Protein AF-A0A4Q2D500-F1 (afdb_monomer_lite)

Secondary structure (DSSP, 8-state):
-HHHHTTS--TTSTTHHHHHHHHHHHHHHHHHHSPPPPTTTHHHHHHHHHHHHHHHHHHHHHHHHHHHHHHHHHHT--HHHHHHHHHHHHHHHHHHHHHHHHHHHHHHHHHHHHTT--GGGS-HHHHHHHHHHHHHHHHHHS--THHHHHHHHHHTT---EEESHHHHHHHHHHHHHHHHHHHHHHHHHHH-HHHHHHHHH-HHHHHHHHHHHHHHHHHHHHHH-EEEPPP------TTHHHHHTSS---------------------------TTGGG---S----PPPP-------------------PPPP-TT--------------S--------------TTS--------SS--S-HHHHHTS----SS----S----HHHHHHHHHHHHHHHHHHHHHHHHHHHHHHTT--

Sequence (419 aa):
MNLLSNYLPAPESSEYAYRVKMLPEYKESLYTRYPPVCELCQPAVEDEIHQKEQMARRKALGGWLKEGKERKRRVSGTPQSKEKVLVETLSWKVRGVLWFLCSVASIVLLSMGMFGRQPLESVPRLRSALPFLVLVSLLWTVWDPTYITIQRARMQGRDVRLHGRRDYIICQMAAWVSRLLVALTIVFHRRSPFLERYVISYPRFYLPLALMFELIALFAYSLCLSIQHPPPIRLIDTQSHRNTLSRSSTPATASQSSLSTPTAPSFPKVLESDLLASLSLSSKPVVTPPPKPVFGLPSLLSQTAGPSSIPAPSDEDAMDWTPTNGDQNSLFGAKSKQKQNDADDGSWLRPQRFFAPEKPTGLEGLFARTKLVDDDAMRVDDEPNPQSRDGILKRWKQWTPILVIASCLPLAFYAGTEL

Radius of gyration: 36.69 Å; chains: 1; bounding box: 98×95×104 Å

Structure (mmCIF, N/CA/C/O backbone):
data_AF-A0A4Q2D500-F1
#
_entry.id   AF-A0A4Q2D500-F1
#
loop_
_atom_site.group_PDB
_atom_site.id
_atom_site.type_symbol
_atom_site.label_atom_id
_atom_site.label_alt_id
_atom_site.label_comp_id
_atom_site.label_asym_id
_atom_site.label_entity_id
_atom_site.label_seq_id
_atom_site.pdbx_PDB_ins_code
_atom_site.Cartn_x
_atom_site.Cartn_y
_atom_site.Cartn_z
_atom_site.occupancy
_atom_site.B_iso_or_equiv
_atom_site.auth_seq_id
_atom_site.auth_comp_id
_atom_site.auth_asym_id
_atom_site.auth_atom_id
_atom_site.pdbx_PDB_model_num
ATOM 1 N N . MET A 1 1 ? -19.379 20.895 37.039 1.00 58.62 1 MET A N 1
ATOM 2 C CA . MET A 1 1 ? -18.346 21.944 37.249 1.00 58.62 1 MET A CA 1
ATOM 3 C C . MET A 1 1 ? -17.649 22.415 35.964 1.00 58.62 1 MET A C 1
ATOM 5 O O . MET A 1 1 ? -17.157 23.534 35.961 1.00 58.62 1 MET A O 1
ATOM 9 N N . ASN A 1 2 ? -17.651 21.650 34.862 1.00 73.19 2 ASN A N 1
ATOM 10 C CA . ASN A 1 2 ? -16.933 22.017 33.624 1.00 73.19 2 ASN A CA 1
ATOM 11 C C . ASN A 1 2 ? -17.504 23.247 32.865 1.00 73.19 2 ASN A C 1
ATOM 13 O O . ASN A 1 2 ? -16.880 23.784 31.960 1.00 73.19 2 ASN A O 1
ATOM 17 N N . LEU A 1 3 ? -18.706 23.711 33.227 1.00 83.19 3 LEU A N 1
ATOM 18 C CA . LEU A 1 3 ? -19.338 24.897 32.628 1.00 83.19 3 LEU A CA 1
ATOM 19 C C . LEU A 1 3 ? -18.806 26.223 33.193 1.00 83.19 3 LEU A C 1
ATOM 21 O O . LEU A 1 3 ? -18.930 27.252 32.534 1.00 83.19 3 LEU A O 1
ATOM 25 N N . LEU A 1 4 ? -18.223 26.203 34.397 1.00 84.19 4 LEU A N 1
ATOM 26 C CA . LEU A 1 4 ? -17.619 27.385 35.023 1.00 84.19 4 LEU A CA 1
ATOM 27 C C . LEU A 1 4 ? -16.199 27.628 34.498 1.00 84.19 4 LEU A C 1
ATOM 29 O O . LEU A 1 4 ? -15.820 28.775 34.288 1.00 84.19 4 LEU A O 1
ATOM 33 N N . SER A 1 5 ? -15.443 26.560 34.221 1.00 85.25 5 SER A N 1
ATOM 34 C CA . SER A 1 5 ? -14.101 26.645 33.630 1.00 85.25 5 SER A CA 1
ATOM 35 C C . SER A 1 5 ? -14.120 27.196 32.203 1.00 85.25 5 SER A C 1
ATOM 37 O O . SER A 1 5 ? -13.209 27.921 31.832 1.00 85.25 5 SER A O 1
ATOM 39 N N . ASN A 1 6 ? -15.176 26.930 31.429 1.00 90.38 6 ASN A N 1
ATOM 40 C CA . ASN A 1 6 ? -15.318 27.451 30.063 1.00 90.38 6 ASN A CA 1
ATOM 41 C C . ASN A 1 6 ? -15.787 28.915 29.986 1.00 90.38 6 ASN A C 1
ATOM 43 O O . ASN A 1 6 ? -15.758 29.508 28.909 1.00 90.38 6 ASN A O 1
ATOM 47 N N . TYR A 1 7 ? -16.266 29.499 31.089 1.00 94.06 7 TYR A N 1
ATOM 48 C CA . TYR A 1 7 ? -16.798 30.864 31.078 1.00 94.06 7 TYR A CA 1
ATOM 49 C C . TYR A 1 7 ? -15.686 31.923 31.052 1.00 94.06 7 TYR A C 1
ATOM 51 O O . TYR A 1 7 ? -15.812 32.949 30.372 1.00 94.06 7 TYR A O 1
ATOM 59 N N . LEU A 1 8 ? -14.587 31.655 31.765 1.00 94.81 8 LEU A N 1
ATOM 60 C CA . LEU A 1 8 ? -13.445 32.554 31.877 1.00 94.81 8 LEU A CA 1
ATOM 61 C C . LEU A 1 8 ? -12.446 32.295 30.734 1.00 94.81 8 LEU A C 1
ATOM 63 O O . LEU A 1 8 ? -11.902 31.196 30.650 1.00 94.81 8 LEU A O 1
ATOM 67 N N . PRO A 1 9 ? -12.197 33.276 29.846 1.00 93.69 9 PRO A N 1
ATOM 68 C CA . PRO A 1 9 ? -11.151 33.175 28.835 1.00 93.69 9 PRO A CA 1
ATOM 69 C C . PRO A 1 9 ? -9.758 33.210 29.484 1.00 93.69 9 PRO A C 1
ATOM 71 O O . PRO A 1 9 ? -9.621 33.409 30.691 1.00 93.69 9 PRO A O 1
ATOM 74 N N . ALA A 1 10 ? -8.708 33.035 28.679 1.00 94.94 10 ALA A N 1
ATOM 75 C CA . ALA A 1 10 ? -7.333 33.167 29.156 1.00 94.94 10 ALA A CA 1
ATOM 76 C C . ALA A 1 10 ? -7.098 34.547 29.820 1.00 94.94 10 ALA A C 1
ATOM 78 O O . ALA A 1 10 ? -7.664 35.547 29.358 1.00 94.94 10 ALA A O 1
ATOM 79 N N . PRO A 1 11 ? -6.254 34.629 30.866 1.00 94.56 11 PRO A N 1
ATOM 80 C CA . PRO A 1 11 ? -6.060 35.851 31.655 1.00 94.56 11 PRO A CA 1
ATOM 81 C C . PRO A 1 11 ? -5.459 37.022 30.859 1.00 94.56 11 PRO A C 1
ATOM 83 O O . PRO A 1 11 ? -5.611 38.169 31.261 1.00 94.56 11 PRO A O 1
ATOM 86 N N . GLU A 1 12 ? -4.815 36.748 29.722 1.00 96.31 12 GLU A N 1
ATOM 87 C CA . GLU A 1 12 ? -4.250 37.755 28.809 1.00 96.31 12 GLU A CA 1
ATOM 88 C C . GLU A 1 12 ? -5.311 38.451 27.938 1.00 96.31 12 GLU A C 1
ATOM 90 O O . GLU A 1 12 ? -5.037 39.469 27.305 1.00 96.31 12 GLU A O 1
ATOM 95 N N . SER A 1 13 ? -6.532 37.909 27.881 1.00 95.62 13 SER A N 1
ATOM 96 C CA . SER A 1 13 ? -7.610 38.486 27.079 1.00 95.62 13 SER A CA 1
ATOM 97 C C . SER A 1 13 ? -8.203 39.730 27.747 1.00 95.62 13 SER A C 1
ATOM 99 O O . SER A 1 13 ? -8.468 39.755 28.950 1.00 95.62 13 SER A O 1
ATOM 101 N N . SER A 1 14 ? -8.488 40.760 26.950 1.00 96.31 14 SER A N 1
ATOM 102 C CA . SER A 1 14 ? -9.101 42.008 27.428 1.00 96.31 14 SER A CA 1
ATOM 103 C C . SER A 1 14 ? -10.487 41.802 28.062 1.00 96.31 14 SER A C 1
ATOM 105 O O . SER A 1 14 ? -10.900 42.578 28.922 1.00 96.31 14 SER A O 1
ATOM 107 N N . GLU A 1 15 ? -11.195 40.731 27.694 1.00 94.31 15 GLU A N 1
ATOM 108 C CA . GLU A 1 15 ? -12.521 40.380 28.219 1.00 94.31 15 GLU A CA 1
ATOM 109 C C . GLU A 1 15 ? -12.497 39.737 29.613 1.00 94.31 15 GLU A C 1
ATOM 111 O O . GLU A 1 15 ? -13.536 39.694 30.281 1.00 94.31 15 GLU A O 1
ATOM 116 N N . TYR A 1 16 ? -11.342 39.240 30.073 1.00 96.06 16 TYR A N 1
ATOM 117 C CA . TYR A 1 16 ? -11.229 38.511 31.338 1.00 96.06 16 TYR A CA 1
ATOM 118 C C . TYR A 1 16 ? -11.750 39.340 32.517 1.00 96.06 16 TYR A C 1
ATOM 120 O O . TYR A 1 16 ? -12.613 38.890 33.271 1.00 96.06 16 TYR A O 1
ATOM 128 N N . ALA A 1 17 ? -11.306 40.595 32.625 1.00 96.44 17 ALA A N 1
ATOM 129 C CA . ALA A 1 17 ? -11.696 41.489 33.713 1.00 96.44 17 ALA A CA 1
ATOM 130 C C . ALA A 1 17 ? -13.210 41.766 33.749 1.00 96.44 17 ALA A C 1
ATOM 132 O O . ALA A 1 17 ? -13.788 41.896 34.828 1.00 96.44 17 ALA A O 1
ATOM 133 N N . TYR A 1 18 ? -13.865 41.834 32.586 1.00 97.31 18 TYR A N 1
ATOM 134 C CA . TYR A 1 18 ? -15.313 42.021 32.499 1.00 97.31 18 TYR A CA 1
ATOM 135 C C . TYR A 1 18 ? -16.071 40.748 32.900 1.00 97.31 18 TYR A C 1
ATOM 137 O O . TYR A 1 18 ? -16.978 40.807 33.729 1.00 97.31 18 TYR A O 1
ATOM 145 N N . ARG A 1 19 ? -15.668 39.576 32.391 1.00 96.31 19 ARG A N 1
ATOM 146 C CA . ARG A 1 19 ? -16.337 38.307 32.727 1.00 96.31 19 ARG A CA 1
ATOM 147 C C . ARG A 1 19 ? -16.142 37.893 34.179 1.00 96.31 19 ARG A C 1
ATOM 149 O O . ARG A 1 19 ? -17.042 37.301 34.758 1.00 96.31 19 ARG A O 1
ATOM 156 N N . VAL A 1 20 ? -15.025 38.258 34.803 1.00 97.00 20 VAL A N 1
ATOM 157 C CA . VAL A 1 20 ? -14.845 38.073 36.251 1.00 97.00 20 VAL A CA 1
ATOM 158 C C . VAL A 1 20 ? -15.877 38.885 37.042 1.00 97.00 20 VAL A C 1
ATOM 160 O O . VAL A 1 20 ? -16.419 38.369 38.017 1.00 97.00 20 VAL A O 1
ATOM 163 N N . LYS A 1 21 ? -16.215 40.109 36.604 1.00 97.81 21 LYS A N 1
ATOM 164 C CA . LYS A 1 21 ? -17.263 40.926 37.246 1.00 97.81 21 LYS A CA 1
ATOM 165 C C . LYS A 1 21 ? -18.665 40.331 37.078 1.00 97.81 21 LYS A C 1
ATOM 167 O O . LYS A 1 21 ? -19.451 40.410 38.012 1.00 97.81 21 LYS A O 1
ATOM 172 N N . MET A 1 22 ? -18.951 39.708 35.932 1.00 97.44 22 MET A N 1
ATOM 173 C CA . MET A 1 22 ? -20.247 39.069 35.622 1.00 97.44 22 MET A CA 1
ATOM 174 C C . MET A 1 22 ? -20.359 37.610 36.111 1.00 97.44 22 MET A C 1
ATOM 176 O O . MET A 1 22 ? -21.414 36.985 36.006 1.00 97.44 22 MET A O 1
ATOM 180 N N . LEU A 1 23 ? -19.280 37.045 36.659 1.00 96.38 23 LEU A N 1
ATOM 181 C CA . LEU A 1 23 ? -19.229 35.678 37.180 1.00 96.38 23 LEU A CA 1
ATOM 182 C C . LEU A 1 23 ? -20.340 35.359 38.203 1.00 96.38 23 LEU A C 1
ATOM 184 O O . LEU A 1 23 ? -20.949 34.297 38.051 1.00 96.38 23 LEU A O 1
ATOM 188 N N . PRO A 1 24 ? -20.652 36.204 39.213 1.00 97.19 24 PRO A N 1
ATOM 189 C CA . PRO A 1 24 ? -21.712 35.887 40.172 1.00 97.19 24 PRO A CA 1
ATOM 190 C C . PRO A 1 24 ? -23.087 35.738 39.506 1.00 97.19 24 PRO A C 1
ATOM 192 O O . PRO A 1 24 ? -23.747 34.729 39.741 1.00 97.19 24 PRO A O 1
ATOM 195 N N . GLU A 1 25 ? -23.466 36.645 38.600 1.00 96.88 25 GLU A N 1
ATOM 196 C CA . GLU A 1 25 ? -24.736 36.560 37.857 1.00 96.88 25 GLU A CA 1
ATOM 197 C C . GLU A 1 25 ? -24.801 35.288 37.002 1.00 96.88 25 GLU A C 1
ATOM 199 O O . GLU A 1 25 ? -25.801 34.565 36.983 1.00 96.88 25 GLU A O 1
ATOM 204 N N . TYR A 1 26 ? -23.698 34.948 36.327 1.00 95.69 26 TYR A N 1
ATOM 205 C CA . TYR A 1 26 ? -23.626 33.714 35.552 1.00 95.69 26 TYR A CA 1
ATOM 206 C C . TYR A 1 26 ? -23.750 32.471 36.444 1.00 95.69 26 TYR A C 1
ATOM 208 O O . TYR A 1 26 ? -24.444 31.517 36.078 1.00 95.69 26 TYR A O 1
ATOM 216 N N . LYS A 1 27 ? -23.132 32.482 37.630 1.00 95.19 27 LYS A N 1
ATOM 217 C CA . LYS A 1 27 ? -23.204 31.393 38.611 1.00 95.19 27 LYS A CA 1
ATOM 218 C C . LYS A 1 27 ? -24.628 31.202 39.138 1.00 95.19 27 LYS A C 1
ATOM 220 O O . LYS A 1 27 ? -25.091 30.066 39.196 1.00 95.19 27 LYS A O 1
ATOM 225 N N . GLU A 1 28 ? -25.342 32.281 39.443 1.00 95.50 28 GLU A N 1
ATOM 226 C CA . GLU A 1 28 ? -26.759 32.233 39.828 1.00 95.50 28 GLU A CA 1
ATOM 227 C C . GLU A 1 28 ? -27.638 31.701 38.691 1.00 95.50 28 GLU A C 1
ATOM 229 O O . GLU A 1 28 ? -28.476 30.820 38.906 1.00 95.50 28 GLU A O 1
ATOM 234 N N . SER A 1 29 ? -27.384 32.130 37.449 1.00 95.38 29 SER A N 1
ATOM 235 C CA . SER A 1 29 ? -28.081 31.596 36.272 1.00 95.38 29 SER A CA 1
ATOM 236 C C . SER A 1 29 ? -27.835 30.093 36.072 1.00 95.38 29 SER A C 1
ATOM 238 O O . SER A 1 29 ? -28.693 29.378 35.546 1.00 95.38 29 SER A O 1
ATOM 240 N N . LEU A 1 30 ? -26.652 29.601 36.459 1.00 95.19 30 LEU A N 1
ATOM 241 C CA . LEU A 1 30 ? -26.314 28.184 36.410 1.00 95.19 30 LEU A CA 1
ATOM 242 C C . LEU A 1 30 ? -27.006 27.416 37.527 1.00 95.19 30 LEU A C 1
ATOM 244 O O . LEU A 1 30 ? -27.543 26.356 37.241 1.00 95.19 30 LEU A O 1
ATOM 248 N N . TYR A 1 31 ? -27.045 27.941 38.752 1.00 93.31 31 TYR A N 1
ATOM 249 C CA . TYR A 1 31 ? -27.766 27.296 39.852 1.00 93.31 31 TYR A CA 1
ATOM 250 C C . TYR A 1 31 ? -29.275 27.271 39.639 1.00 93.31 31 TYR A C 1
ATOM 252 O O . TYR A 1 31 ? -29.923 26.305 40.021 1.00 93.31 31 TYR A O 1
ATOM 260 N N . THR A 1 32 ? -29.825 28.272 38.955 1.00 94.56 32 THR A N 1
ATOM 261 C CA . THR A 1 32 ? -31.239 28.274 38.559 1.00 94.56 32 THR A CA 1
ATOM 262 C C . THR A 1 32 ? -31.535 27.171 37.536 1.00 94.56 32 THR A C 1
ATOM 264 O O . THR A 1 32 ? -32.578 26.529 37.600 1.00 94.56 32 THR A O 1
ATOM 267 N N . ARG A 1 33 ? -30.612 26.919 36.594 1.00 95.25 33 ARG A N 1
ATOM 268 C CA . ARG A 1 33 ? -30.765 25.882 35.553 1.00 95.25 33 ARG A CA 1
ATOM 269 C C . ARG A 1 33 ? -30.393 24.475 36.023 1.00 95.25 33 ARG A C 1
ATOM 271 O O . ARG A 1 33 ? -30.964 23.502 35.547 1.00 95.25 33 ARG A O 1
ATOM 278 N N . TYR A 1 34 ? -29.423 24.377 36.922 1.00 92.75 34 TYR A N 1
ATOM 279 C CA . TYR A 1 34 ? -28.850 23.139 37.438 1.00 92.75 34 TYR A CA 1
ATOM 280 C C . TYR A 1 34 ? -28.695 23.275 38.957 1.00 92.75 34 TYR A C 1
ATOM 282 O O . TYR A 1 34 ? -27.587 23.545 39.442 1.00 92.75 34 TYR A O 1
ATOM 290 N N . PRO A 1 35 ? -29.800 23.151 39.710 1.00 92.75 35 PRO A N 1
ATOM 291 C CA . PRO A 1 35 ? -29.760 23.271 41.158 1.00 92.75 35 PRO A CA 1
ATOM 292 C C . PRO A 1 35 ? -28.818 22.211 41.745 1.00 92.75 35 PRO A C 1
ATOM 294 O O . PRO A 1 35 ? -28.808 21.068 41.274 1.00 92.75 35 PRO A O 1
ATOM 297 N N . PRO A 1 36 ? -27.988 22.569 42.742 1.00 89.88 36 PRO A N 1
ATOM 298 C CA . PRO A 1 36 ? -27.148 21.592 43.412 1.00 89.88 36 PRO A CA 1
ATOM 299 C C . PRO A 1 36 ? -28.027 20.538 44.087 1.00 89.88 36 PRO A C 1
ATOM 301 O O . PRO A 1 36 ? -29.092 20.838 44.627 1.00 89.88 36 PRO A O 1
ATOM 304 N N . VAL A 1 37 ? -27.567 19.294 44.045 1.00 95.06 37 VAL A N 1
ATOM 305 C CA . VAL A 1 37 ? -28.257 18.179 44.688 1.00 95.06 37 VAL A CA 1
ATOM 306 C C . VAL A 1 37 ? -28.192 18.383 46.205 1.00 95.06 37 VAL A C 1
ATOM 308 O O . VAL A 1 37 ? -27.135 18.719 46.738 1.00 95.06 37 VAL A O 1
ATOM 311 N N . CYS A 1 38 ? -29.323 18.222 46.893 1.00 95.94 38 CYS A N 1
ATOM 312 C CA . CYS A 1 38 ? -29.380 18.344 48.348 1.00 95.94 38 CYS A CA 1
ATOM 313 C C . CYS A 1 38 ? -28.553 17.228 49.020 1.00 95.94 38 CYS A C 1
ATOM 315 O O . CYS A 1 38 ? -28.474 16.135 48.465 1.00 95.94 38 CYS A O 1
ATOM 317 N N . GLU A 1 39 ? -27.982 17.444 50.212 1.00 95.88 39 GLU A N 1
ATOM 318 C CA . GLU A 1 39 ? -27.152 16.420 50.890 1.00 95.88 39 GLU A CA 1
ATOM 319 C C . GLU A 1 39 ? -27.909 15.098 51.116 1.00 95.88 39 GLU A C 1
ATOM 321 O O . GLU A 1 39 ? -27.344 14.018 50.974 1.00 95.88 39 GLU A O 1
ATOM 326 N N . LEU A 1 40 ? -29.218 15.169 51.379 1.00 96.88 40 LEU A N 1
ATOM 327 C CA . LEU A 1 40 ? -30.087 13.991 51.513 1.00 96.88 40 LEU A CA 1
ATOM 328 C C . LEU A 1 40 ? -30.356 13.287 50.170 1.00 96.88 40 LEU A C 1
ATOM 330 O O . LEU A 1 40 ? -30.595 12.085 50.131 1.00 96.88 40 LEU A O 1
ATOM 334 N N . CYS A 1 41 ? -30.328 14.039 49.071 1.00 96.31 41 CYS A N 1
ATOM 335 C CA . CYS A 1 41 ? -30.619 13.587 47.712 1.00 96.31 41 CYS A CA 1
ATOM 336 C C . CYS A 1 41 ? -29.363 13.040 47.013 1.00 96.31 41 CYS A C 1
ATOM 338 O O . CYS A 1 41 ? -29.463 12.268 46.061 1.00 96.31 41 CYS A O 1
ATOM 340 N N . GLN A 1 42 ? -28.183 13.465 47.469 1.00 95.19 42 GLN A N 1
ATOM 341 C CA . GLN A 1 42 ? -26.889 13.119 46.899 1.00 95.19 42 GLN A CA 1
ATOM 342 C C . GLN A 1 42 ? -26.659 11.605 46.771 1.00 95.19 42 GLN A C 1
ATOM 344 O O . GLN A 1 42 ? -26.337 11.187 45.658 1.00 95.19 42 GLN A O 1
ATOM 349 N N . PRO A 1 43 ? -26.877 10.765 47.807 1.00 96.88 43 PRO A N 1
ATOM 350 C CA . PRO A 1 43 ? -26.632 9.328 47.678 1.00 96.88 43 PRO A CA 1
ATOM 351 C C . PRO A 1 43 ? -27.529 8.671 46.621 1.00 96.88 43 PRO A C 1
ATOM 353 O O . PRO A 1 43 ? -27.052 7.867 45.829 1.00 96.88 43 PRO A O 1
ATOM 356 N N . ALA A 1 44 ? -28.803 9.068 46.529 1.00 96.62 44 ALA A N 1
ATOM 357 C CA . ALA A 1 44 ? -29.723 8.515 45.534 1.00 96.62 44 ALA A CA 1
ATOM 358 C C . ALA A 1 44 ? -29.312 8.873 44.092 1.00 96.62 44 ALA A C 1
ATOM 360 O O . ALA A 1 44 ? -29.389 8.037 43.193 1.00 96.62 44 ALA A O 1
ATOM 361 N N . VAL A 1 45 ? -28.841 10.106 43.870 1.00 96.31 45 VAL A N 1
ATOM 362 C CA . VAL A 1 45 ? -28.337 10.540 42.557 1.00 96.31 45 VAL A CA 1
ATOM 363 C C . VAL A 1 45 ? -27.027 9.829 42.207 1.00 96.31 45 VAL A C 1
ATOM 365 O O . VAL A 1 45 ? -26.846 9.420 41.061 1.00 96.31 45 VAL A O 1
ATOM 368 N N . GLU A 1 46 ? -26.122 9.656 43.172 1.00 94.31 46 GLU A N 1
ATOM 369 C CA . GLU A 1 46 ? -24.877 8.903 42.978 1.00 94.31 46 GLU A CA 1
ATOM 370 C C . GLU A 1 46 ? -25.158 7.438 42.615 1.00 94.31 46 GLU A C 1
ATOM 372 O O . GLU A 1 46 ? -24.574 6.933 41.654 1.00 94.31 46 GLU A O 1
ATOM 377 N N . ASP A 1 47 ? -26.111 6.791 43.290 1.00 96.00 47 ASP A N 1
ATOM 378 C CA . ASP A 1 47 ? -26.541 5.424 42.983 1.00 96.00 47 ASP A CA 1
ATOM 379 C C . ASP A 1 47 ? -27.121 5.306 41.564 1.00 96.00 47 ASP A C 1
ATOM 381 O O . ASP A 1 47 ? -26.762 4.392 40.812 1.00 96.00 47 ASP A O 1
ATOM 385 N N . GLU A 1 48 ? -27.969 6.254 41.146 1.00 96.12 48 GLU A N 1
ATOM 386 C CA . GLU A 1 48 ? -28.547 6.263 39.798 1.00 96.12 48 GLU A CA 1
ATOM 387 C C . GLU A 1 48 ? -27.477 6.496 38.717 1.00 96.12 48 GLU A C 1
ATOM 389 O O . GLU A 1 48 ? -27.476 5.829 37.673 1.00 96.12 48 GLU A O 1
ATOM 394 N N . ILE A 1 49 ? -26.520 7.399 38.964 1.00 92.50 49 ILE A N 1
ATOM 395 C CA . ILE A 1 49 ? -25.366 7.609 38.079 1.00 92.50 49 ILE A CA 1
ATOM 396 C C . ILE A 1 49 ? -24.572 6.309 37.952 1.00 92.50 49 ILE A C 1
ATOM 398 O O . ILE A 1 49 ? -24.273 5.874 36.836 1.00 92.50 49 ILE A O 1
ATOM 402 N N . HIS A 1 50 ? -24.294 5.646 39.074 1.00 92.44 50 HIS A N 1
ATOM 403 C CA . HIS A 1 50 ? -23.527 4.409 39.096 1.00 92.44 50 HI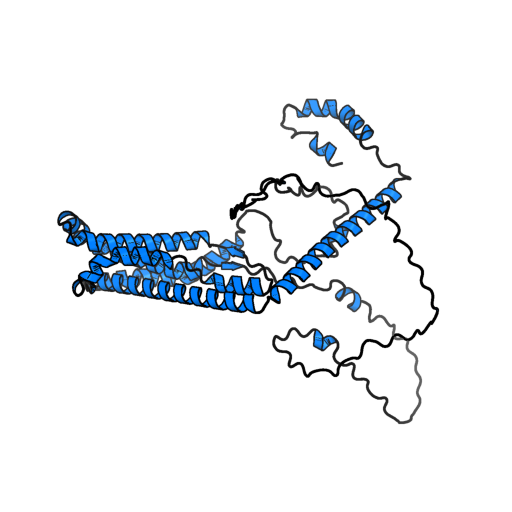S A CA 1
ATOM 404 C C . HIS A 1 50 ? -24.263 3.270 38.368 1.00 92.44 50 HIS A C 1
ATOM 406 O O . HIS A 1 50 ? -23.641 2.464 37.663 1.00 92.44 50 HIS A O 1
ATOM 412 N N . GLN A 1 51 ? -25.594 3.214 38.468 1.00 95.50 51 GLN A N 1
ATOM 413 C CA . GLN A 1 51 ? -26.433 2.266 37.735 1.00 95.50 51 GLN A CA 1
ATOM 414 C C . GLN A 1 51 ? -26.409 2.537 36.221 1.00 95.50 51 GLN A C 1
ATOM 416 O O . GLN A 1 51 ? -26.232 1.604 35.425 1.00 95.50 51 GLN A O 1
ATOM 421 N N . LYS A 1 52 ? -26.540 3.804 35.804 1.00 94.94 52 LYS A N 1
ATOM 422 C CA . LYS A 1 52 ? -26.481 4.209 34.389 1.00 94.94 52 LYS A CA 1
ATOM 423 C C . LYS A 1 52 ? -25.106 3.953 33.785 1.00 94.94 52 LYS A C 1
ATOM 425 O O . LYS A 1 52 ? -25.025 3.445 32.665 1.00 94.94 52 LYS A O 1
ATOM 430 N N . GLU A 1 53 ? -24.035 4.200 34.529 1.00 90.56 53 GLU A N 1
ATOM 431 C CA . GLU A 1 53 ? -22.672 3.887 34.103 1.00 90.56 53 GLU A CA 1
ATOM 432 C C . GLU A 1 53 ? -22.480 2.376 33.903 1.00 90.56 53 GLU A C 1
ATOM 434 O O . GLU A 1 53 ? -21.983 1.933 32.862 1.00 90.56 53 GLU A O 1
ATOM 439 N N . GLN A 1 54 ? -22.961 1.549 34.839 1.00 90.12 54 GLN A N 1
ATOM 440 C CA . GLN A 1 54 ? -22.936 0.092 34.681 1.00 90.12 54 GLN A CA 1
ATOM 441 C C . GLN A 1 54 ? -23.745 -0.381 33.466 1.00 90.12 54 GLN A C 1
ATOM 443 O O . GLN A 1 54 ? -23.352 -1.348 32.802 1.00 90.12 54 GLN A O 1
ATOM 448 N N . MET A 1 55 ? -24.874 0.264 33.163 1.00 91.94 55 MET A N 1
ATOM 449 C CA . MET A 1 55 ? -25.667 -0.043 31.974 1.00 91.94 55 MET A CA 1
ATOM 450 C C . MET A 1 55 ? -24.932 0.369 30.693 1.00 91.94 55 MET A C 1
ATOM 452 O O . MET A 1 55 ? -24.867 -0.427 29.755 1.00 91.94 55 MET A O 1
ATOM 456 N N . ALA A 1 56 ? -24.338 1.564 30.655 1.00 90.25 56 ALA A N 1
ATOM 457 C CA . ALA A 1 56 ? -23.556 2.049 29.521 1.00 90.25 56 ALA A CA 1
ATOM 458 C C . ALA A 1 56 ? -22.365 1.126 29.235 1.00 90.25 56 ALA A C 1
ATOM 460 O O . ALA A 1 56 ? -22.162 0.707 28.096 1.00 90.25 56 ALA A O 1
ATOM 461 N N . ARG A 1 57 ? -21.650 0.696 30.281 1.00 85.31 57 ARG A N 1
ATOM 462 C CA . ARG A 1 57 ? -20.550 -0.270 30.178 1.00 85.31 57 ARG A CA 1
ATOM 463 C C . ARG A 1 57 ? -21.015 -1.608 29.610 1.00 85.31 57 ARG A C 1
ATOM 465 O O . ARG A 1 57 ? -20.382 -2.146 28.703 1.00 85.31 57 ARG A O 1
ATOM 472 N N . ARG A 1 58 ? -22.134 -2.145 30.107 1.00 87.44 58 ARG A N 1
ATOM 473 C CA . ARG A 1 58 ? -22.715 -3.398 29.596 1.00 87.44 58 ARG A CA 1
ATOM 474 C C . ARG A 1 58 ? -23.169 -3.269 28.142 1.00 87.44 58 ARG A C 1
ATOM 476 O O . ARG A 1 58 ? -22.907 -4.179 27.361 1.00 87.44 58 ARG A O 1
ATOM 483 N N . LYS A 1 59 ? -23.784 -2.145 27.758 1.00 90.81 59 LYS A N 1
ATOM 484 C CA . LYS A 1 59 ? -24.185 -1.864 26.370 1.00 90.81 59 LYS A CA 1
ATOM 485 C C . LYS A 1 59 ? -22.973 -1.745 25.443 1.00 90.81 59 LYS A C 1
ATOM 487 O O . LYS A 1 59 ? -22.977 -2.366 24.385 1.00 90.81 59 LYS A O 1
ATOM 492 N N . ALA A 1 60 ? -21.919 -1.041 25.857 1.00 84.88 60 ALA A N 1
ATOM 493 C CA . ALA A 1 60 ? -20.684 -0.904 25.084 1.00 84.88 60 ALA A CA 1
ATOM 494 C C . ALA A 1 60 ? -19.983 -2.259 24.878 1.00 84.88 60 ALA A C 1
ATOM 496 O O . ALA A 1 60 ? -19.671 -2.637 23.748 1.00 84.88 60 ALA A O 1
ATOM 497 N N . LEU A 1 61 ? -19.815 -3.041 25.950 1.00 88.94 61 LEU A N 1
ATOM 498 C CA . LEU A 1 61 ? -19.222 -4.381 25.872 1.00 88.94 61 LEU A CA 1
ATOM 499 C C . LEU A 1 61 ? -20.095 -5.352 25.063 1.00 88.94 61 LEU A C 1
ATOM 501 O O . LEU A 1 61 ? -19.577 -6.143 24.276 1.00 88.94 61 LEU A O 1
ATOM 505 N N . GLY A 1 62 ? -21.418 -5.277 25.216 1.00 87.44 62 GLY A N 1
ATOM 506 C CA . GLY A 1 62 ? -22.373 -6.075 24.450 1.00 87.44 62 GLY A CA 1
ATOM 507 C C . GLY A 1 62 ? -22.353 -5.744 22.958 1.00 87.44 62 GLY A C 1
ATOM 508 O O . GLY A 1 62 ? -22.371 -6.658 22.133 1.00 87.44 62 GLY A O 1
ATOM 509 N N . GLY A 1 63 ? -22.250 -4.459 22.607 1.00 84.88 63 GLY A N 1
ATOM 510 C CA . GLY A 1 63 ? -22.064 -3.997 21.232 1.00 84.88 63 GLY A CA 1
ATOM 511 C C . GLY A 1 63 ? -20.787 -4.565 20.619 1.00 84.88 63 GLY A C 1
ATOM 512 O O . GLY A 1 63 ? -20.840 -5.194 19.562 1.00 84.88 63 GLY A O 1
ATOM 513 N N . TRP A 1 64 ? -19.669 -4.465 21.343 1.00 80.12 64 TRP A N 1
ATOM 514 C CA . TRP A 1 64 ? -18.381 -4.979 20.880 1.00 80.12 64 TRP A CA 1
ATOM 515 C C . TRP A 1 64 ? -18.377 -6.508 20.699 1.00 80.12 64 TRP A C 1
ATOM 517 O O . TRP A 1 64 ? -17.883 -7.030 19.696 1.00 80.12 64 TRP A O 1
ATOM 527 N N . LEU A 1 65 ? -19.001 -7.251 21.621 1.00 82.94 65 LEU A N 1
ATOM 528 C CA . LEU A 1 65 ? -19.170 -8.705 21.511 1.00 82.94 65 LEU A CA 1
ATOM 529 C C . LEU A 1 65 ? -20.079 -9.104 20.341 1.00 82.94 65 LEU A C 1
ATOM 531 O O . LEU A 1 65 ? -19.794 -10.081 19.640 1.00 82.94 65 LEU A O 1
ATOM 535 N N . LYS A 1 66 ? -21.172 -8.364 20.116 1.00 84.00 66 LYS A N 1
ATOM 536 C CA . LYS A 1 66 ? -22.103 -8.608 19.006 1.00 84.00 66 LYS A CA 1
ATOM 537 C C . LYS A 1 66 ? -21.410 -8.394 17.662 1.00 84.00 66 LYS A C 1
ATOM 539 O O . LYS A 1 66 ? -21.511 -9.258 16.790 1.00 84.00 66 LYS A O 1
ATOM 544 N N . GLU A 1 67 ? -20.640 -7.318 17.535 1.00 80.19 67 GLU A N 1
ATOM 545 C CA . GLU A 1 67 ? -19.829 -7.031 16.353 1.00 80.19 67 GLU A CA 1
ATOM 546 C C . GLU A 1 67 ? -18.765 -8.117 16.123 1.00 80.19 67 GLU A C 1
ATOM 548 O O . GLU A 1 67 ? -18.613 -8.627 15.009 1.00 80.19 67 GLU A O 1
ATOM 553 N N . GLY A 1 68 ? -18.106 -8.584 17.190 1.00 77.44 68 GLY A N 1
ATOM 554 C CA . GLY A 1 68 ? -17.171 -9.710 17.133 1.00 77.44 68 GLY A CA 1
ATOM 555 C C . GLY A 1 68 ? -17.817 -11.021 16.659 1.00 77.44 68 GLY A C 1
ATOM 556 O O . GLY A 1 68 ? -17.244 -11.742 15.834 1.00 77.44 68 GLY A O 1
ATOM 557 N N . LYS A 1 69 ? -19.036 -11.331 17.125 1.00 79.81 69 LYS A N 1
ATOM 558 C CA . LYS A 1 69 ? -19.793 -12.523 16.703 1.00 79.81 69 LYS A CA 1
ATOM 559 C C . LYS A 1 69 ? -20.225 -12.431 15.243 1.00 79.81 69 LYS A C 1
ATOM 561 O O . LYS A 1 69 ? -20.110 -13.416 14.511 1.00 79.81 69 LYS A O 1
ATOM 566 N N . GLU A 1 70 ? -20.688 -11.264 14.803 1.00 76.69 70 GLU A N 1
ATOM 567 C CA . GLU A 1 70 ? -21.055 -11.042 13.407 1.00 76.69 70 GLU A CA 1
ATOM 568 C C . GLU A 1 70 ? -19.833 -11.145 12.487 1.00 76.69 70 GLU A C 1
ATOM 570 O O . GLU A 1 70 ? -19.887 -11.825 11.458 1.00 76.69 70 GLU A O 1
ATOM 575 N N . ARG A 1 71 ? -18.685 -10.602 12.912 1.00 74.75 71 ARG A N 1
ATOM 576 C CA . ARG A 1 71 ? -17.402 -10.767 12.219 1.00 74.75 71 ARG A CA 1
ATOM 577 C C . ARG A 1 71 ? -17.015 -12.241 12.095 1.00 74.75 71 ARG A C 1
ATOM 579 O O . ARG A 1 71 ? -16.696 -12.693 10.998 1.00 74.75 71 ARG A O 1
ATOM 586 N N . LYS A 1 72 ? -17.126 -13.028 13.172 1.00 72.50 72 LYS A N 1
ATOM 587 C CA . LYS A 1 72 ? -16.853 -14.479 13.155 1.00 72.50 72 LYS A CA 1
ATOM 588 C C . LYS A 1 72 ? -17.805 -15.247 12.228 1.00 72.50 72 LYS A C 1
ATOM 590 O O . LYS A 1 72 ? -17.383 -16.180 11.543 1.00 72.50 72 LYS A O 1
ATOM 595 N N . ARG A 1 73 ? -19.077 -14.836 12.148 1.00 73.12 73 ARG A N 1
ATOM 596 C CA . ARG A 1 73 ? -20.053 -15.422 11.215 1.00 73.12 73 ARG A CA 1
ATOM 597 C C . ARG A 1 73 ? -19.693 -15.117 9.758 1.00 73.12 73 ARG A C 1
ATOM 599 O O . ARG A 1 73 ? -19.787 -16.013 8.926 1.00 73.12 73 ARG A O 1
ATOM 606 N N . ARG A 1 74 ? -19.201 -13.909 9.458 1.00 68.31 74 ARG A N 1
ATOM 607 C CA . ARG A 1 74 ? -18.710 -13.533 8.115 1.00 68.31 74 ARG A CA 1
ATOM 608 C C . ARG A 1 74 ? -17.452 -14.305 7.698 1.00 68.31 74 ARG A C 1
ATOM 610 O O . ARG A 1 74 ? -17.306 -14.626 6.525 1.00 68.31 74 ARG A O 1
ATOM 617 N N . VAL A 1 75 ? -16.583 -14.664 8.649 1.00 66.19 75 VAL A N 1
ATOM 618 C CA . VAL A 1 75 ? -15.401 -15.519 8.399 1.00 66.19 75 VAL A CA 1
ATOM 619 C C . VAL A 1 75 ? -15.792 -16.943 7.981 1.00 66.19 75 VAL A C 1
ATOM 621 O O . VAL A 1 75 ? -15.083 -17.586 7.210 1.00 66.19 75 VAL A O 1
ATOM 624 N N . SER A 1 76 ? -16.971 -17.417 8.389 1.00 73.81 76 SER A N 1
ATOM 625 C CA . SER A 1 76 ? -17.534 -18.701 7.941 1.00 73.81 76 SER A CA 1
ATOM 626 C C . SER A 1 76 ? -18.191 -18.594 6.557 1.00 73.81 76 SER A C 1
ATOM 628 O O . SER A 1 76 ? -19.196 -19.253 6.300 1.00 73.81 76 SER A O 1
ATOM 630 N N . GLY A 1 77 ? -17.649 -17.722 5.696 1.00 71.00 77 GLY A N 1
ATOM 631 C CA . GLY A 1 77 ? -18.223 -17.305 4.423 1.00 71.00 77 GLY A CA 1
ATOM 632 C C . GLY A 1 77 ? -18.766 -18.465 3.593 1.00 71.00 77 GLY A C 1
ATOM 633 O O . GLY A 1 77 ? -18.207 -19.568 3.575 1.00 71.00 77 GLY A O 1
ATOM 634 N N . THR A 1 78 ? -19.874 -18.189 2.904 1.00 78.94 78 THR A N 1
ATOM 635 C CA . THR A 1 78 ? -20.523 -19.127 1.986 1.00 78.94 78 THR A CA 1
ATOM 636 C C . THR A 1 78 ? -19.497 -19.687 0.992 1.00 78.94 78 THR A C 1
ATOM 638 O O . THR A 1 78 ? -18.564 -18.978 0.604 1.00 78.94 78 THR A O 1
ATOM 641 N N . PRO A 1 79 ? -19.623 -20.953 0.554 1.00 84.94 79 PRO A N 1
ATOM 642 C CA . PRO A 1 79 ? -18.645 -21.590 -0.335 1.00 84.94 79 PRO A CA 1
ATOM 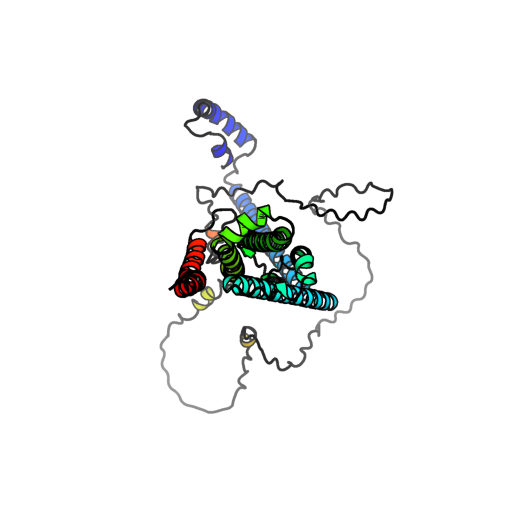643 C C . PRO A 1 79 ? -18.356 -20.769 -1.606 1.00 84.94 79 PRO A C 1
ATOM 645 O O . PRO A 1 79 ? -17.211 -20.711 -2.047 1.00 84.94 79 PRO A O 1
ATOM 648 N N . GLN A 1 80 ? -19.346 -20.027 -2.115 1.00 87.62 80 GLN A N 1
ATOM 649 C CA . GLN A 1 80 ? -19.193 -19.113 -3.254 1.00 87.62 80 GLN A CA 1
ATOM 650 C C . GLN A 1 80 ? -18.220 -17.948 -3.000 1.00 87.62 80 GLN A C 1
ATOM 652 O O . GLN A 1 80 ? -17.554 -17.480 -3.921 1.00 87.62 80 GLN A O 1
ATOM 657 N N . SER A 1 81 ? -18.112 -17.459 -1.760 1.00 85.62 81 SER A N 1
ATOM 658 C CA . SER A 1 81 ? -17.147 -16.409 -1.408 1.00 85.62 81 SER A CA 1
ATOM 659 C C . SER A 1 81 ? -15.713 -16.932 -1.502 1.00 85.62 81 SER A C 1
ATOM 661 O O . SER A 1 81 ? -14.822 -16.192 -1.917 1.00 85.62 81 SER A O 1
ATOM 663 N N . LYS A 1 82 ? -15.485 -18.205 -1.160 1.00 87.88 82 LYS A N 1
ATOM 664 C CA . LYS A 1 82 ? -14.153 -18.818 -1.218 1.00 87.88 82 LYS A CA 1
ATOM 665 C C . LYS A 1 82 ? -13.664 -18.936 -2.659 1.00 87.88 82 LYS A C 1
ATOM 667 O O . LYS A 1 82 ? -12.512 -18.617 -2.924 1.00 87.88 82 LYS A O 1
ATOM 672 N N . GLU A 1 83 ? -14.539 -19.325 -3.584 1.00 92.44 83 GLU A N 1
ATOM 673 C CA . GLU A 1 83 ? -14.199 -19.446 -5.006 1.00 92.44 83 GLU A CA 1
ATO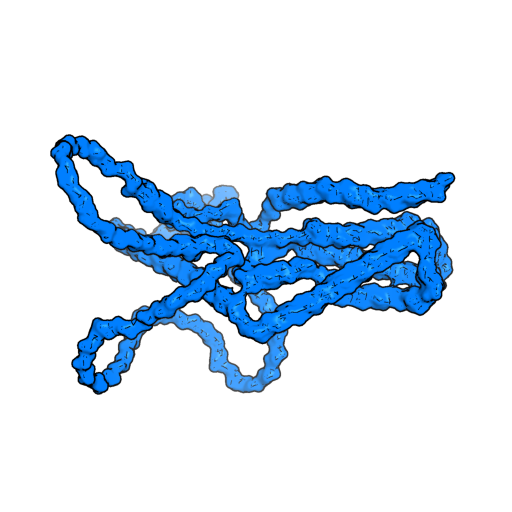M 674 C C . GLU A 1 83 ? -13.805 -18.097 -5.622 1.00 92.44 83 GLU A C 1
ATOM 676 O O . GLU A 1 83 ? -12.752 -17.989 -6.250 1.00 92.44 83 GLU A O 1
ATOM 681 N N . LYS A 1 84 ? -14.578 -17.035 -5.353 1.00 92.50 84 LYS A N 1
ATOM 682 C CA . LYS A 1 84 ? -14.244 -15.675 -5.812 1.00 92.50 84 LYS A CA 1
ATOM 683 C C . LYS A 1 84 ? -12.877 -15.220 -5.303 1.00 92.50 84 LYS A C 1
ATOM 685 O O . LYS A 1 84 ? -12.071 -14.726 -6.086 1.00 92.50 84 LYS A O 1
ATOM 690 N N . VAL A 1 85 ? -12.580 -15.468 -4.025 1.00 91.31 85 VAL A N 1
ATOM 691 C CA . VAL A 1 85 ? -11.276 -15.135 -3.430 1.00 91.31 85 VAL A CA 1
ATOM 692 C C . VAL A 1 85 ? -10.137 -15.898 -4.112 1.00 91.31 85 VAL A C 1
ATOM 694 O O . VAL A 1 85 ? -9.064 -15.330 -4.301 1.00 91.31 85 VAL A O 1
ATOM 697 N N . LEU A 1 86 ? -10.339 -17.155 -4.523 1.00 93.62 86 LEU A N 1
ATOM 698 C CA . LEU A 1 86 ? -9.317 -17.921 -5.247 1.00 93.62 86 LEU A CA 1
ATOM 699 C C . LEU A 1 86 ? -9.048 -17.352 -6.644 1.00 93.62 86 LEU A C 1
ATOM 701 O O . LEU A 1 86 ? -7.882 -17.192 -7.007 1.00 93.62 86 LEU A O 1
ATOM 705 N N . VAL A 1 87 ? -10.096 -17.007 -7.399 1.00 95.69 87 VAL A N 1
ATOM 706 C CA . VAL A 1 87 ? -9.962 -16.406 -8.738 1.00 95.69 87 VAL A CA 1
ATOM 707 C C . VAL A 1 87 ? -9.283 -15.039 -8.653 1.00 95.69 87 VAL A C 1
ATOM 709 O O . VAL A 1 87 ? -8.349 -14.762 -9.408 1.00 95.69 87 VAL A O 1
ATOM 712 N N . GLU A 1 88 ? -9.684 -14.208 -7.690 1.00 94.56 88 GLU A N 1
ATOM 713 C CA . GLU A 1 88 ? -9.032 -12.927 -7.408 1.00 94.56 88 GLU A CA 1
ATOM 714 C C . GLU A 1 88 ? -7.562 -13.123 -7.025 1.00 94.56 88 GLU A C 1
ATOM 716 O O . GLU A 1 88 ? -6.687 -12.462 -7.582 1.00 94.56 88 GLU A O 1
ATOM 721 N N . THR A 1 89 ? -7.266 -14.089 -6.148 1.00 93.81 89 THR A N 1
ATOM 722 C CA . THR A 1 89 ? -5.891 -14.413 -5.740 1.00 93.81 89 THR A CA 1
ATOM 723 C C . THR A 1 89 ? -5.045 -14.861 -6.933 1.00 93.81 89 THR A C 1
ATOM 725 O O . THR A 1 89 ? -3.885 -14.465 -7.044 1.00 93.81 89 THR A O 1
ATOM 728 N N . LEU A 1 90 ? -5.597 -15.681 -7.834 1.00 95.88 90 LEU A N 1
ATOM 729 C CA . LEU A 1 90 ? -4.892 -16.145 -9.028 1.00 95.88 90 LEU A CA 1
ATOM 730 C C . LEU A 1 90 ? -4.610 -14.986 -9.990 1.00 95.88 90 LEU A C 1
ATOM 732 O O . LEU A 1 90 ? -3.463 -14.799 -10.390 1.00 95.88 90 LEU A O 1
ATOM 736 N N . SER A 1 91 ? -5.625 -14.174 -10.300 1.00 95.25 91 SER A N 1
ATOM 737 C CA . SER A 1 91 ? -5.482 -12.969 -11.130 1.00 95.25 91 SER A CA 1
ATOM 738 C C . SER A 1 91 ? -4.415 -12.027 -10.564 1.00 95.25 91 SER A C 1
ATOM 740 O O . SER A 1 91 ? -3.555 -11.524 -11.291 1.00 95.25 91 SER A O 1
ATOM 742 N N . TRP A 1 92 ? -4.387 -11.871 -9.239 1.00 95.38 92 TRP A N 1
ATOM 743 C CA . TRP A 1 92 ? -3.391 -11.056 -8.556 1.00 95.38 92 TRP A CA 1
ATOM 744 C C . TRP A 1 92 ? -1.971 -11.623 -8.654 1.00 95.38 92 TRP A C 1
ATOM 746 O O . TRP A 1 92 ? -1.019 -10.870 -8.857 1.00 95.38 92 TRP A O 1
ATOM 756 N N . LYS A 1 93 ? -1.804 -12.948 -8.566 1.00 95.25 93 LYS A N 1
ATOM 757 C CA . LYS A 1 93 ? -0.504 -13.609 -8.769 1.00 95.25 93 LYS A CA 1
ATOM 758 C C . LYS A 1 93 ? -0.000 -13.448 -10.199 1.00 95.25 93 LYS A C 1
ATOM 760 O O . LYS A 1 93 ? 1.168 -13.125 -10.383 1.00 95.25 93 LYS A O 1
ATOM 765 N N . VAL A 1 94 ? -0.872 -13.631 -11.194 1.00 96.12 94 VAL A N 1
ATOM 766 C CA . VAL A 1 94 ? -0.515 -13.467 -12.613 1.00 96.12 94 VAL A CA 1
ATOM 767 C C . VAL A 1 94 ? -0.030 -12.044 -12.884 1.00 96.12 94 VAL A C 1
ATOM 769 O O . VAL A 1 94 ? 1.017 -11.866 -13.501 1.00 96.12 94 VAL A O 1
ATOM 772 N N . ARG A 1 95 ? -0.725 -11.029 -12.353 1.00 95.75 95 ARG A N 1
ATOM 773 C CA . ARG A 1 95 ? -0.287 -9.625 -12.450 1.00 95.75 95 ARG A CA 1
ATOM 774 C C . ARG A 1 95 ? 1.087 -9.397 -11.823 1.00 95.75 95 ARG A C 1
ATOM 776 O O . ARG A 1 95 ? 1.920 -8.741 -12.436 1.00 95.75 95 ARG A O 1
ATOM 783 N N . GLY A 1 96 ? 1.339 -9.973 -10.648 1.00 94.69 96 GLY A N 1
ATOM 784 C CA . GLY A 1 96 ? 2.635 -9.863 -9.971 1.00 94.69 96 GLY A CA 1
ATOM 785 C C . GLY A 1 96 ? 3.779 -10.497 -10.756 1.00 94.69 96 GLY A C 1
ATOM 786 O O . GLY A 1 96 ? 4.838 -9.891 -10.899 1.00 94.69 96 GLY A O 1
ATOM 787 N N . VAL A 1 97 ? 3.551 -11.684 -11.327 1.00 96.06 97 VAL A N 1
ATOM 788 C CA . VAL A 1 97 ? 4.530 -12.352 -12.200 1.00 96.06 97 VAL A CA 1
ATOM 789 C C . VAL A 1 97 ? 4.800 -11.513 -13.448 1.00 96.06 97 VAL A C 1
ATOM 791 O O . VAL A 1 97 ? 5.957 -11.317 -13.804 1.00 96.06 97 VAL A O 1
ATOM 794 N N . LEU A 1 98 ? 3.758 -10.972 -14.086 1.00 96.25 98 LEU A N 1
ATOM 795 C CA . LEU A 1 98 ? 3.902 -10.140 -15.280 1.00 96.25 98 LEU A CA 1
ATOM 796 C C . LEU A 1 98 ? 4.673 -8.843 -14.991 1.00 96.25 98 LEU A C 1
ATOM 798 O O . LEU A 1 98 ? 5.559 -8.468 -15.757 1.00 96.25 98 LEU A O 1
ATOM 802 N N . TRP A 1 99 ? 4.392 -8.195 -13.859 1.00 95.81 99 TRP A N 1
ATOM 803 C CA . TRP A 1 99 ? 5.145 -7.035 -13.386 1.00 95.81 99 TRP A CA 1
ATOM 804 C C . TRP A 1 99 ? 6.616 -7.363 -13.124 1.00 95.81 99 TRP A C 1
ATOM 806 O O . TRP A 1 99 ? 7.500 -6.637 -13.587 1.00 95.81 99 TRP A O 1
ATOM 816 N N . PHE A 1 100 ? 6.886 -8.468 -12.427 1.00 94.94 100 PHE A N 1
ATOM 817 C CA . PHE A 1 100 ? 8.246 -8.904 -12.130 1.00 94.94 100 PHE A CA 1
ATOM 818 C C . PHE A 1 100 ? 9.026 -9.210 -13.412 1.00 94.94 100 PHE A C 1
ATOM 820 O O . PHE A 1 100 ? 10.108 -8.664 -13.609 1.00 94.94 100 PHE A O 1
ATOM 827 N N . LEU A 1 101 ? 8.453 -10.000 -14.328 1.00 96.06 101 LEU A N 1
ATOM 828 C CA . LEU A 1 101 ? 9.065 -10.311 -15.623 1.00 96.06 101 LEU A CA 1
ATOM 829 C C . LEU A 1 101 ? 9.328 -9.049 -16.450 1.00 96.06 101 LEU A C 1
ATOM 831 O O . LEU A 1 101 ? 10.404 -8.916 -17.023 1.00 96.06 101 LEU A O 1
ATOM 835 N N . CYS A 1 102 ? 8.386 -8.102 -16.477 1.00 95.88 102 CYS A N 1
ATOM 836 C CA . CYS A 1 102 ? 8.558 -6.827 -17.173 1.00 95.88 102 CYS A CA 1
ATOM 837 C C . CYS A 1 102 ? 9.706 -5.993 -16.580 1.00 95.88 102 CYS A C 1
ATOM 839 O O . CYS A 1 102 ? 10.431 -5.340 -17.325 1.00 95.88 102 CYS A O 1
ATOM 841 N N . SER A 1 103 ? 9.881 -6.029 -15.257 1.00 94.88 103 SER A N 1
ATOM 842 C CA . SER A 1 103 ? 10.929 -5.277 -14.554 1.00 94.88 103 SER A CA 1
ATOM 843 C C . SER A 1 103 ? 12.304 -5.941 -14.711 1.00 94.88 103 SER A C 1
ATOM 845 O O . SER A 1 103 ? 13.308 -5.271 -14.920 1.00 94.88 103 SER A O 1
ATOM 847 N N . VAL A 1 104 ? 12.365 -7.277 -14.691 1.00 95.69 104 VAL A N 1
ATOM 848 C CA . VAL A 1 104 ? 13.590 -8.021 -15.030 1.00 95.69 104 VAL A CA 1
ATOM 849 C C . VAL A 1 104 ? 13.974 -7.770 -16.488 1.00 95.69 104 VAL A C 1
ATOM 851 O O . VAL A 1 104 ? 15.135 -7.496 -16.776 1.00 95.69 104 VAL A O 1
ATOM 854 N N . ALA A 1 105 ? 13.008 -7.802 -17.410 1.00 95.56 105 ALA A N 1
ATOM 855 C CA . ALA A 1 105 ? 13.250 -7.506 -18.817 1.00 95.56 105 ALA A CA 1
ATOM 856 C C . ALA A 1 105 ? 13.765 -6.073 -19.022 1.00 95.56 105 ALA A C 1
ATOM 858 O O . ALA A 1 105 ? 14.710 -5.888 -19.786 1.00 95.56 105 ALA A O 1
ATOM 859 N N . SER A 1 106 ? 13.213 -5.068 -18.328 1.00 95.62 106 SER A N 1
ATOM 860 C CA . SER A 1 106 ? 13.715 -3.691 -18.427 1.00 95.62 106 SER A CA 1
ATOM 861 C C . SER A 1 106 ? 15.140 -3.558 -17.883 1.00 95.62 106 SER A C 1
ATOM 863 O O . SER A 1 106 ? 15.976 -2.955 -18.548 1.00 95.62 106 SER A O 1
ATOM 865 N N . ILE A 1 107 ? 15.468 -4.199 -16.756 1.00 95.62 107 ILE A N 1
ATOM 866 C CA . ILE A 1 107 ? 16.833 -4.238 -16.199 1.00 95.62 107 ILE A CA 1
ATOM 867 C C . ILE A 1 107 ? 17.821 -4.915 -17.157 1.00 95.62 107 ILE A C 1
ATOM 869 O O . ILE A 1 107 ? 18.931 -4.421 -17.364 1.00 95.62 107 ILE A O 1
ATOM 873 N N . VAL A 1 108 ? 17.434 -6.031 -17.778 1.00 95.56 108 VAL A N 1
ATOM 874 C CA . VAL A 1 108 ? 18.275 -6.726 -18.764 1.00 95.56 108 VAL A CA 1
ATOM 875 C C . VAL A 1 108 ? 18.484 -5.857 -20.005 1.00 95.56 108 VAL A C 1
ATOM 877 O O . VAL A 1 108 ? 19.611 -5.724 -20.469 1.00 95.56 108 VAL A O 1
ATOM 880 N N . LEU A 1 109 ? 17.437 -5.207 -20.516 1.00 94.62 109 LEU A N 1
ATOM 881 C CA . LEU A 1 109 ? 17.546 -4.319 -21.677 1.00 94.62 109 LEU A CA 1
ATOM 882 C C . LEU A 1 109 ? 18.408 -3.083 -21.385 1.00 94.62 109 LEU A C 1
ATOM 884 O O . LEU A 1 109 ? 19.252 -2.724 -22.205 1.00 94.62 109 LEU A O 1
ATOM 888 N N . LEU A 1 110 ? 18.237 -2.462 -20.215 1.00 93.81 110 LEU A N 1
ATOM 889 C CA . LEU A 1 110 ? 19.052 -1.328 -19.777 1.00 93.81 110 LEU A CA 1
ATOM 890 C C . LEU A 1 110 ? 20.513 -1.737 -19.581 1.00 93.81 110 LEU A C 1
ATOM 892 O O . LEU A 1 110 ? 21.406 -1.037 -20.051 1.00 93.81 110 LEU A O 1
ATOM 896 N N . SER A 1 111 ? 20.768 -2.887 -18.950 1.00 93.25 111 SER A N 1
ATOM 897 C CA . SER A 1 111 ? 22.135 -3.377 -18.747 1.00 93.25 111 SER A CA 1
ATOM 898 C C . SER A 1 111 ? 22.819 -3.738 -20.067 1.00 93.25 111 SER A C 1
ATOM 900 O O . SER A 1 111 ? 23.950 -3.314 -20.285 1.00 93.25 111 SER A O 1
ATOM 902 N N . MET A 1 112 ? 22.132 -4.409 -20.999 1.00 93.62 112 MET A N 1
ATOM 903 C CA . MET A 1 112 ? 22.647 -4.642 -22.355 1.00 93.62 112 MET A CA 1
ATOM 904 C C . MET A 1 112 ? 22.986 -3.330 -23.073 1.00 93.62 112 MET A C 1
ATOM 906 O O . MET A 1 112 ? 24.059 -3.233 -23.670 1.00 93.62 112 MET A O 1
ATOM 910 N N . GLY A 1 113 ? 22.126 -2.313 -22.944 1.00 91.12 113 GLY A N 1
ATOM 911 C CA . GLY A 1 113 ? 22.378 -0.971 -23.470 1.00 91.12 113 GLY A CA 1
ATOM 912 C C . GLY A 1 113 ? 23.641 -0.324 -22.895 1.00 91.12 113 GLY A C 1
ATOM 913 O O . GLY A 1 113 ? 24.396 0.286 -23.648 1.00 91.12 113 GLY A O 1
ATOM 914 N N . MET A 1 114 ? 23.924 -0.510 -21.599 1.00 91.31 114 MET A N 1
ATOM 915 C CA . MET A 1 114 ? 25.172 -0.028 -20.984 1.00 91.31 114 MET A CA 1
ATOM 916 C C . MET A 1 114 ? 26.416 -0.736 -21.533 1.00 91.31 114 MET A C 1
ATOM 918 O O . MET A 1 114 ? 27.448 -0.097 -21.701 1.00 91.31 114 MET A O 1
ATOM 922 N N . PHE A 1 115 ? 26.320 -2.028 -21.865 1.00 91.69 115 PHE A N 1
ATOM 923 C CA . PHE A 1 115 ? 27.409 -2.788 -22.496 1.00 91.69 115 PHE A CA 1
ATOM 924 C C . PHE A 1 115 ? 27.525 -2.552 -24.012 1.00 91.69 115 PHE A C 1
ATOM 926 O O . PHE A 1 115 ? 28.220 -3.299 -24.701 1.00 91.69 115 PHE A O 1
ATOM 933 N N . GLY A 1 116 ? 26.799 -1.572 -24.561 1.00 89.94 116 GLY A N 1
ATOM 934 C CA . GLY A 1 116 ? 26.789 -1.274 -25.995 1.00 89.94 116 GLY A CA 1
ATOM 935 C C . GLY A 1 116 ? 26.117 -2.348 -26.858 1.00 89.94 116 GLY A C 1
ATOM 936 O O . GLY A 1 116 ? 26.134 -2.250 -28.082 1.00 89.94 116 GLY A O 1
ATOM 937 N N . ARG A 1 117 ? 25.494 -3.371 -26.257 1.00 91.06 117 ARG A N 1
ATOM 938 C CA . ARG A 1 117 ? 24.749 -4.398 -26.991 1.00 91.06 117 ARG A CA 1
ATOM 939 C C . ARG A 1 117 ? 23.326 -3.907 -27.196 1.00 91.06 117 ARG A C 1
ATOM 941 O O . ARG A 1 117 ? 22.576 -3.751 -26.237 1.00 91.06 117 ARG A O 1
ATOM 948 N N . GLN A 1 118 ? 22.931 -3.699 -28.447 1.00 88.62 118 GLN A N 1
ATOM 949 C CA . GLN A 1 118 ? 21.576 -3.272 -28.787 1.00 88.62 118 GLN A CA 1
ATOM 950 C C . GLN A 1 118 ? 20.741 -4.455 -29.307 1.00 88.62 118 GLN A C 1
ATOM 952 O O . GLN A 1 118 ? 20.565 -4.599 -30.517 1.00 88.62 118 GLN A O 1
ATOM 957 N N . PRO A 1 119 ? 20.156 -5.303 -28.432 1.00 85.50 119 PRO A N 1
ATOM 958 C CA . PRO A 1 119 ? 19.357 -6.453 -28.880 1.00 85.50 119 PRO A CA 1
ATOM 959 C C . PRO A 1 119 ? 18.149 -6.024 -29.732 1.00 85.50 119 PRO A C 1
ATOM 961 O O . PRO A 1 119 ? 17.670 -6.758 -30.593 1.00 85.50 119 PRO A O 1
ATOM 964 N N . LEU A 1 120 ? 17.669 -4.796 -29.519 1.00 87.44 120 LEU A N 1
ATOM 965 C CA . LEU A 1 120 ? 16.541 -4.199 -30.228 1.00 87.44 120 LEU A CA 1
ATOM 966 C C . LEU A 1 120 ? 16.851 -3.781 -31.671 1.00 87.44 120 LEU A C 1
ATOM 968 O O . LEU A 1 120 ? 15.933 -3.339 -32.361 1.00 87.44 120 LEU A O 1
ATOM 972 N N . GLU A 1 121 ? 18.100 -3.848 -32.141 1.00 89.50 121 GLU A N 1
ATOM 973 C CA . GLU A 1 121 ? 18.417 -3.654 -33.569 1.00 89.50 121 GLU A CA 1
ATOM 974 C C . GLU A 1 121 ? 17.948 -4.823 -34.428 1.00 89.50 121 GLU A C 1
ATOM 976 O O . GLU A 1 121 ? 17.455 -4.611 -35.534 1.00 89.50 121 GLU A O 1
ATOM 981 N N . SER A 1 122 ? 17.992 -6.044 -33.893 1.00 92.94 122 SER A N 1
ATOM 982 C CA . SER A 1 122 ? 17.601 -7.245 -34.636 1.00 92.94 122 SER A CA 1
ATOM 983 C C . SER A 1 122 ? 16.092 -7.332 -34.902 1.00 92.94 122 SER A C 1
ATOM 985 O O . SER A 1 122 ? 15.667 -8.046 -35.805 1.00 92.94 122 SER A O 1
ATOM 987 N N . VAL A 1 123 ? 15.261 -6.606 -34.138 1.00 94.56 123 VAL A N 1
ATOM 988 C CA . VAL A 1 123 ? 13.792 -6.699 -34.222 1.00 94.56 123 VAL A CA 1
ATOM 989 C C . VAL A 1 123 ? 13.151 -5.302 -34.321 1.00 94.56 123 VAL A C 1
ATOM 991 O O . VAL A 1 123 ? 12.639 -4.773 -33.328 1.00 94.56 123 VAL A O 1
ATOM 994 N N . PRO A 1 124 ? 13.103 -4.684 -35.520 1.00 93.62 124 PRO A N 1
ATOM 995 C CA . PRO A 1 124 ? 12.617 -3.310 -35.690 1.00 93.62 124 PRO A CA 1
ATOM 996 C C . PRO A 1 124 ? 11.139 -3.133 -35.312 1.00 93.62 124 PRO A C 1
ATOM 998 O O . PRO A 1 124 ? 10.750 -2.068 -34.838 1.00 93.62 124 PRO A O 1
ATOM 1001 N N . ARG A 1 125 ? 10.314 -4.183 -35.462 1.00 95.44 125 ARG A N 1
ATOM 1002 C CA . ARG A 1 125 ? 8.893 -4.159 -35.066 1.00 95.44 125 ARG A CA 1
ATOM 1003 C C . ARG A 1 125 ? 8.720 -3.982 -33.558 1.00 95.44 125 ARG A C 1
ATOM 1005 O O . ARG A 1 125 ? 7.895 -3.179 -33.130 1.00 95.44 125 ARG A O 1
ATOM 1012 N N . LEU A 1 126 ? 9.517 -4.699 -32.761 1.00 94.44 126 LEU A N 1
ATOM 1013 C CA . LEU A 1 126 ? 9.452 -4.629 -31.300 1.00 94.44 126 LEU A CA 1
ATOM 1014 C C . LEU A 1 126 ? 9.859 -3.241 -30.800 1.00 94.44 126 LEU A C 1
ATOM 1016 O O . LEU A 1 126 ? 9.235 -2.710 -29.888 1.00 94.44 126 LEU A O 1
ATOM 1020 N N . ARG A 1 127 ? 10.848 -2.621 -31.454 1.00 93.75 127 ARG A N 1
ATOM 1021 C CA . ARG A 1 127 ? 11.294 -1.258 -31.148 1.00 93.75 127 ARG A CA 1
ATOM 1022 C C . ARG A 1 127 ? 10.166 -0.233 -31.298 1.00 93.75 127 ARG A C 1
ATOM 1024 O O . ARG A 1 127 ? 9.954 0.559 -30.389 1.00 93.75 127 ARG A O 1
ATOM 1031 N N . SER A 1 128 ? 9.420 -0.261 -32.405 1.00 95.06 128 SER A N 1
ATOM 1032 C CA . SER A 1 128 ? 8.279 0.648 -32.612 1.00 95.06 128 SER A CA 1
ATOM 1033 C C . SER A 1 128 ? 7.095 0.349 -31.687 1.00 95.06 128 SER A C 1
ATOM 1035 O O . SER A 1 128 ? 6.364 1.265 -31.324 1.00 95.06 128 SER A O 1
ATOM 1037 N N . ALA A 1 129 ? 6.918 -0.912 -31.281 1.00 96.44 129 ALA A N 1
ATOM 1038 C CA . ALA A 1 129 ? 5.866 -1.323 -30.351 1.00 96.44 129 ALA A CA 1
ATOM 1039 C C . ALA A 1 129 ? 6.202 -1.043 -28.873 1.00 96.44 129 ALA A C 1
ATOM 1041 O O . ALA A 1 129 ? 5.309 -1.075 -28.031 1.00 96.44 129 ALA A O 1
ATOM 1042 N N . LEU A 1 130 ? 7.463 -0.753 -28.540 1.00 95.25 130 LEU A N 1
ATOM 1043 C CA . LEU A 1 130 ? 7.947 -0.595 -27.167 1.00 95.25 130 LEU A CA 1
ATOM 1044 C C . LEU A 1 130 ? 7.169 0.441 -26.330 1.00 95.25 130 LEU A C 1
ATOM 1046 O O . LEU A 1 130 ? 6.725 0.070 -25.244 1.00 95.25 130 LEU A O 1
ATOM 1050 N N . PRO A 1 131 ? 6.911 1.687 -26.785 1.00 96.56 131 PRO A N 1
ATOM 1051 C CA . PRO A 1 131 ? 6.121 2.638 -25.997 1.00 96.56 131 PRO A CA 1
ATOM 1052 C C . PRO A 1 131 ? 4.693 2.138 -25.757 1.00 96.56 131 PRO A C 1
ATOM 1054 O O . PRO A 1 131 ? 4.163 2.312 -24.664 1.00 96.56 131 PRO A O 1
ATOM 1057 N N . PHE A 1 132 ? 4.089 1.450 -26.730 1.00 97.56 132 PHE A N 1
ATOM 1058 C CA . PHE A 1 132 ? 2.772 0.841 -26.553 1.00 97.56 132 PHE A CA 1
ATOM 1059 C C . PHE A 1 132 ? 2.809 -0.292 -25.519 1.00 97.56 132 PHE A C 1
ATOM 1061 O O . PHE A 1 132 ? 1.957 -0.336 -24.638 1.00 97.56 132 PHE A O 1
ATOM 1068 N N . LEU A 1 133 ? 3.827 -1.160 -25.553 1.00 96.62 133 LEU A N 1
ATOM 1069 C CA . LEU A 1 133 ? 4.021 -2.201 -24.537 1.00 96.62 133 LEU A CA 1
ATOM 1070 C C . LEU A 1 133 ? 4.214 -1.604 -23.134 1.00 96.62 133 LEU A C 1
ATOM 1072 O O . LEU A 1 133 ? 3.645 -2.120 -22.174 1.00 96.62 133 LEU A O 1
ATOM 1076 N N . VAL A 1 134 ? 4.950 -0.494 -23.006 1.00 96.88 134 VAL A N 1
ATOM 1077 C CA . VAL A 1 134 ? 5.114 0.216 -21.725 1.00 96.88 134 VAL A CA 1
ATOM 1078 C C . VAL A 1 134 ? 3.799 0.849 -21.257 1.00 96.88 134 VAL A C 1
ATOM 1080 O O . VAL A 1 134 ? 3.476 0.766 -20.072 1.00 96.88 134 VAL A O 1
ATOM 1083 N N . LEU A 1 135 ? 2.989 1.414 -22.154 1.00 96.94 135 LEU A N 1
ATOM 1084 C CA . LEU A 1 135 ? 1.650 1.907 -21.805 1.00 96.94 135 LEU A CA 1
ATOM 1085 C C . LEU A 1 135 ? 0.739 0.772 -21.324 1.00 96.94 135 LEU A C 1
ATOM 1087 O O . LEU A 1 135 ? 0.105 0.894 -20.279 1.00 96.94 135 LEU A O 1
ATOM 1091 N N . VAL A 1 136 ? 0.722 -0.358 -22.035 1.00 97.06 136 VAL A N 1
ATOM 1092 C CA . VAL A 1 136 ? -0.033 -1.554 -21.633 1.00 97.06 136 VAL A CA 1
ATOM 1093 C C . VAL A 1 136 ? 0.473 -2.087 -20.288 1.00 97.06 136 VAL A C 1
ATOM 1095 O O . VAL A 1 136 ? -0.330 -2.555 -19.480 1.00 97.06 136 VAL A O 1
ATOM 1098 N N . SER A 1 137 ? 1.767 -1.914 -19.983 1.00 96.50 137 SER A N 1
ATOM 1099 C CA . SER A 1 137 ? 2.332 -2.316 -18.692 1.00 96.50 137 SER A CA 1
ATOM 1100 C C . SER A 1 137 ? 1.747 -1.599 -17.477 1.00 96.50 137 SER A C 1
ATOM 1102 O O . SER A 1 137 ? 1.797 -2.140 -16.372 1.00 96.50 137 SER A O 1
ATOM 1104 N N . LEU A 1 138 ? 1.088 -0.451 -17.676 1.00 95.62 138 LEU A N 1
ATOM 1105 C CA . LEU A 1 138 ? 0.345 0.251 -16.629 1.00 95.62 138 LEU A CA 1
ATOM 1106 C C . LEU A 1 138 ? -0.774 -0.615 -16.015 1.00 95.62 138 LEU A C 1
ATOM 1108 O O . LEU A 1 138 ? -1.094 -0.478 -14.837 1.00 95.62 138 LEU A O 1
ATOM 1112 N N . LEU A 1 139 ? -1.343 -1.555 -16.781 1.00 94.50 139 LEU A N 1
ATOM 1113 C CA . LEU A 1 139 ? -2.403 -2.449 -16.301 1.00 94.50 139 LEU A CA 1
ATOM 1114 C C . LEU A 1 139 ? -1.931 -3.400 -15.189 1.00 94.50 139 LEU A C 1
ATOM 1116 O O . LEU A 1 139 ? -2.758 -3.914 -14.432 1.00 94.50 139 LEU A O 1
ATOM 1120 N N . TRP A 1 140 ? -0.620 -3.640 -15.081 1.00 95.00 140 TRP A N 1
ATOM 1121 C CA . TRP A 1 140 ? -0.024 -4.500 -14.055 1.00 95.00 140 TRP A CA 1
ATOM 1122 C C . TRP A 1 140 ? 1.025 -3.802 -13.178 1.00 95.00 140 TRP A C 1
ATOM 1124 O O . TRP A 1 140 ? 1.571 -4.450 -12.290 1.00 95.00 140 TRP A O 1
ATOM 1134 N N . THR A 1 141 ? 1.295 -2.501 -13.355 1.00 91.06 141 THR A N 1
ATOM 1135 C CA . THR A 1 141 ? 2.202 -1.744 -12.465 1.00 91.06 141 THR A CA 1
ATOM 1136 C C . THR A 1 141 ? 1.615 -1.488 -11.082 1.00 91.06 141 THR A C 1
ATOM 1138 O O . THR A 1 141 ? 2.358 -1.404 -10.110 1.00 91.06 141 THR A O 1
ATOM 1141 N N . VAL A 1 142 ? 0.286 -1.445 -10.959 1.00 87.94 142 VAL A N 1
ATOM 1142 C CA . VAL A 1 142 ? -0.424 -1.299 -9.675 1.00 87.94 142 VAL A CA 1
ATOM 1143 C C . VAL A 1 142 ? -0.625 -2.667 -9.010 1.00 87.94 142 VAL A C 1
ATOM 1145 O O . VAL A 1 142 ? -1.732 -3.048 -8.622 1.00 87.94 142 VAL A O 1
ATOM 1148 N N . TRP A 1 143 ? 0.441 -3.457 -8.933 1.00 93.38 143 TRP A N 1
ATOM 1149 C CA . TRP A 1 143 ? 0.430 -4.709 -8.192 1.00 93.38 143 TRP A CA 1
ATOM 1150 C C . TRP A 1 143 ? 0.828 -4.454 -6.738 1.00 93.38 143 TRP A C 1
ATOM 1152 O O . TRP A 1 143 ? 1.809 -3.772 -6.481 1.00 93.38 143 TRP A O 1
ATOM 1162 N N . ASP A 1 144 ? 0.072 -4.996 -5.782 1.00 93.38 144 ASP A N 1
ATOM 1163 C CA . ASP A 1 144 ? 0.375 -4.879 -4.351 1.00 93.38 144 ASP A CA 1
ATOM 1164 C C . ASP A 1 144 ? 0.590 -6.278 -3.739 1.00 93.38 144 ASP A C 1
ATOM 1166 O O . ASP A 1 144 ? -0.376 -7.020 -3.538 1.00 93.38 144 ASP A O 1
ATOM 1170 N N . PRO A 1 145 ? 1.828 -6.665 -3.408 1.00 90.75 145 PRO A N 1
ATOM 1171 C CA . PRO A 1 145 ? 2.139 -7.958 -2.790 1.00 90.75 145 PRO A CA 1
ATOM 1172 C C . PRO A 1 145 ? 1.412 -8.179 -1.462 1.00 90.75 145 PRO A C 1
ATOM 1174 O O . PRO A 1 145 ? 1.065 -9.311 -1.110 1.00 90.75 145 PRO A O 1
ATOM 1177 N N . THR A 1 146 ? 1.161 -7.100 -0.719 1.00 93.31 146 THR A N 1
ATOM 1178 C CA . THR A 1 146 ? 0.545 -7.169 0.606 1.00 93.31 146 THR A CA 1
ATOM 1179 C C . THR A 1 146 ? -0.956 -7.433 0.542 1.00 93.31 146 THR A C 1
ATOM 1181 O O . THR A 1 146 ? -1.546 -7.889 1.526 1.00 93.31 146 THR A O 1
ATOM 1184 N N . TYR A 1 147 ? -1.577 -7.263 -0.629 1.00 93.25 147 TYR A N 1
ATOM 1185 C CA . TYR A 1 147 ? -2.999 -7.522 -0.833 1.00 93.25 147 TYR A CA 1
ATOM 1186 C C . TYR A 1 147 ? -3.406 -8.927 -0.370 1.00 93.25 147 TYR A C 1
ATOM 1188 O O . TYR A 1 147 ? -4.362 -9.069 0.389 1.00 93.25 147 TYR A O 1
ATOM 1196 N N . ILE A 1 148 ? -2.632 -9.961 -0.728 1.00 92.31 148 ILE A N 1
ATOM 1197 C CA . ILE A 1 148 ? -2.935 -11.352 -0.345 1.00 92.31 148 ILE A CA 1
ATOM 1198 C C . ILE A 1 148 ? -2.834 -11.526 1.174 1.00 92.31 148 ILE A C 1
ATOM 1200 O O . ILE A 1 148 ? -3.679 -12.181 1.787 1.00 92.31 148 ILE A O 1
ATOM 1204 N N . THR A 1 149 ? -1.818 -10.932 1.804 1.00 92.50 149 THR A N 1
ATOM 1205 C CA . THR A 1 149 ? -1.644 -11.009 3.261 1.00 92.50 149 THR A CA 1
ATOM 1206 C C . THR A 1 149 ? -2.761 -10.293 4.013 1.00 92.50 149 THR A C 1
ATOM 1208 O O . THR A 1 149 ? -3.269 -10.828 4.998 1.00 92.50 149 THR A O 1
ATOM 1211 N N . ILE A 1 150 ? -3.218 -9.141 3.517 1.00 93.69 150 ILE A N 1
ATOM 1212 C CA . ILE A 1 150 ? -4.323 -8.377 4.107 1.00 93.69 150 ILE A CA 1
ATOM 1213 C C . ILE A 1 150 ? -5.636 -9.098 3.890 1.00 93.69 150 ILE A C 1
ATOM 1215 O O . ILE A 1 150 ? -6.428 -9.199 4.817 1.00 93.69 150 ILE A O 1
ATOM 1219 N N . GLN A 1 151 ? -5.876 -9.628 2.693 1.00 91.94 151 GLN A N 1
ATOM 1220 C CA . GLN A 1 151 ? -7.086 -10.384 2.403 1.00 91.94 151 GLN A CA 1
ATOM 1221 C C . GLN A 1 151 ? -7.149 -11.631 3.288 1.00 91.94 151 GLN A C 1
ATOM 1223 O O . GLN A 1 151 ? -8.186 -11.901 3.889 1.00 91.94 151 GLN A O 1
ATOM 1228 N N . ARG A 1 152 ? -6.024 -12.336 3.474 1.00 91.44 152 ARG A N 1
ATOM 1229 C CA . ARG A 1 152 ? -5.924 -13.456 4.419 1.00 91.44 152 ARG A CA 1
ATOM 1230 C C . ARG A 1 152 ? -6.187 -13.011 5.860 1.00 91.44 152 ARG A C 1
ATOM 1232 O O . ARG A 1 152 ? -6.910 -13.703 6.569 1.00 91.44 152 ARG A O 1
ATOM 1239 N N . ALA A 1 153 ? -5.650 -11.874 6.295 1.00 91.31 153 ALA A N 1
ATOM 1240 C CA . ALA A 1 153 ? -5.889 -11.358 7.640 1.00 91.31 153 ALA A CA 1
ATOM 1241 C C . ALA A 1 153 ? -7.349 -10.912 7.849 1.00 91.31 153 ALA A C 1
ATOM 1243 O O . ALA A 1 153 ? -7.960 -11.269 8.855 1.00 91.31 153 ALA A O 1
ATOM 1244 N N . ARG A 1 154 ? -7.952 -10.249 6.857 1.00 88.38 154 ARG A N 1
ATOM 1245 C CA . ARG A 1 154 ? -9.376 -9.879 6.842 1.00 88.38 154 ARG A CA 1
ATOM 1246 C C . ARG A 1 154 ? -10.274 -11.110 6.896 1.00 88.38 154 ARG A C 1
ATOM 1248 O O . ARG A 1 154 ? -11.225 -11.126 7.670 1.00 88.38 154 ARG A O 1
ATOM 1255 N N . MET A 1 155 ? -9.934 -12.164 6.151 1.00 85.12 155 MET A N 1
ATOM 1256 C CA . MET A 1 155 ? -10.615 -13.464 6.216 1.00 85.12 155 MET A CA 1
ATOM 1257 C C . MET A 1 155 ? -10.439 -14.147 7.577 1.00 85.12 155 MET A C 1
ATOM 1259 O O . MET A 1 155 ? -11.286 -14.934 7.963 1.00 85.12 155 MET A O 1
ATOM 1263 N N . GLN A 1 156 ? -9.387 -13.838 8.336 1.00 86.06 156 GLN A N 1
ATOM 1264 C CA . GLN A 1 156 ? -9.230 -14.277 9.730 1.00 86.06 156 GLN A CA 1
ATOM 1265 C C . GLN A 1 156 ? -9.970 -13.371 10.730 1.00 86.06 156 GLN A C 1
ATOM 1267 O O . GLN A 1 156 ? -9.884 -13.597 11.934 1.00 86.06 156 GLN A O 1
ATOM 1272 N N . GLY A 1 157 ? -10.673 -12.335 10.262 1.00 83.94 157 GLY A N 1
ATOM 1273 C CA . GLY A 1 157 ? -11.313 -11.340 11.120 1.00 83.94 157 GLY A CA 1
ATOM 1274 C C . GLY A 1 157 ? -10.321 -10.417 11.831 1.00 83.94 157 GLY A C 1
ATOM 1275 O O . GLY A 1 157 ? -10.698 -9.759 12.795 1.00 83.94 157 GLY A O 1
ATOM 1276 N N . ARG A 1 158 ? -9.063 -10.359 11.378 1.00 86.94 158 ARG A N 1
ATOM 1277 C CA . ARG A 1 158 ? -8.064 -9.405 11.866 1.00 86.94 158 ARG A CA 1
ATOM 1278 C C . ARG A 1 158 ? -8.105 -8.170 10.984 1.00 86.94 158 ARG A C 1
ATOM 1280 O O . ARG A 1 158 ? -8.056 -8.283 9.759 1.00 86.94 158 ARG A O 1
ATOM 1287 N N . ASP A 1 159 ? -8.208 -7.003 11.606 1.00 84.94 159 ASP A N 1
ATOM 1288 C CA . ASP A 1 159 ? -8.003 -5.762 10.873 1.00 84.94 159 ASP A CA 1
ATOM 1289 C C . ASP A 1 159 ? -6.504 -5.508 10.751 1.00 84.94 159 ASP A C 1
ATOM 1291 O O . ASP A 1 159 ? -5.784 -5.654 11.731 1.00 84.94 159 ASP A O 1
ATOM 1295 N N . VAL A 1 160 ? -6.014 -5.203 9.558 1.00 92.38 160 VAL A N 1
ATOM 1296 C CA . VAL A 1 160 ? -4.583 -4.996 9.319 1.00 92.38 160 VAL A CA 1
ATOM 1297 C C . VAL A 1 160 ? -4.420 -3.674 8.610 1.00 92.38 160 VAL A C 1
ATOM 1299 O O . VAL A 1 160 ? -5.003 -3.458 7.545 1.00 92.38 160 VAL A O 1
ATOM 1302 N N . ARG A 1 161 ? -3.613 -2.799 9.210 1.00 92.38 161 ARG A N 1
ATOM 1303 C CA . ARG A 1 161 ? -3.308 -1.484 8.661 1.00 92.38 161 ARG A CA 1
ATOM 1304 C C . ARG A 1 161 ? -2.013 -1.567 7.863 1.00 92.38 161 ARG A C 1
ATOM 1306 O O . ARG A 1 161 ? -1.004 -2.101 8.327 1.00 92.38 161 ARG A O 1
ATOM 1313 N N . LEU A 1 162 ? -2.065 -1.049 6.643 1.00 93.44 162 LEU A N 1
ATOM 1314 C CA . LEU A 1 162 ? -0.896 -0.877 5.792 1.00 93.44 162 LEU A CA 1
ATOM 1315 C C . LEU A 1 162 ? -0.336 0.524 5.969 1.00 93.44 162 LEU A C 1
ATOM 1317 O O . LEU A 1 162 ? -1.056 1.497 5.751 1.00 93.44 162 LEU A O 1
ATOM 1321 N N . HIS A 1 163 ? 0.957 0.615 6.256 1.00 93.56 163 HIS A N 1
ATOM 1322 C CA . HIS A 1 163 ? 1.692 1.873 6.205 1.00 93.56 163 HIS A CA 1
ATOM 1323 C C . HIS A 1 163 ? 2.577 1.917 4.953 1.00 93.56 163 HIS A C 1
ATOM 1325 O O . HIS A 1 163 ? 3.021 0.878 4.465 1.00 93.56 163 HIS A O 1
ATOM 1331 N N . GLY A 1 164 ? 2.798 3.120 4.410 1.00 91.75 164 GLY A N 1
ATOM 1332 C CA . GLY A 1 164 ? 3.701 3.343 3.269 1.00 91.75 164 GLY A CA 1
ATOM 1333 C C . GLY A 1 164 ? 3.118 3.042 1.881 1.00 91.75 164 GLY A C 1
ATOM 1334 O O . GLY A 1 164 ? 3.846 3.040 0.889 1.00 91.75 164 GLY A O 1
ATOM 1335 N N . ARG A 1 165 ? 1.797 2.831 1.764 1.00 93.06 165 ARG A N 1
ATOM 1336 C CA . ARG A 1 165 ? 1.138 2.574 0.467 1.00 93.06 165 ARG A CA 1
ATOM 1337 C C . ARG A 1 165 ? 1.327 3.725 -0.529 1.00 93.06 165 ARG A C 1
ATOM 1339 O O . ARG A 1 165 ? 1.533 3.475 -1.712 1.00 93.06 165 ARG A O 1
ATOM 1346 N N . ARG A 1 166 ? 1.246 4.976 -0.062 1.00 92.75 166 ARG A N 1
ATOM 1347 C CA . ARG A 1 166 ? 1.397 6.168 -0.914 1.00 92.75 166 ARG A CA 1
ATOM 1348 C C . ARG A 1 166 ? 2.805 6.253 -1.499 1.00 92.75 166 ARG A C 1
ATOM 1350 O O . ARG A 1 166 ? 2.939 6.413 -2.708 1.00 92.75 166 ARG A O 1
ATOM 1357 N N . ASP A 1 167 ? 3.821 6.073 -0.662 1.00 91.56 167 ASP A N 1
ATOM 1358 C CA . ASP A 1 167 ? 5.226 6.144 -1.072 1.00 91.56 167 ASP A CA 1
ATOM 1359 C C . ASP A 1 167 ? 5.563 5.041 -2.078 1.00 91.56 167 ASP A C 1
ATOM 1361 O O . ASP A 1 167 ? 6.169 5.303 -3.115 1.00 91.56 167 ASP A O 1
ATOM 1365 N N . TYR A 1 168 ? 5.061 3.825 -1.839 1.00 92.94 168 TYR A N 1
ATOM 1366 C CA . TYR A 1 168 ? 5.186 2.717 -2.783 1.00 92.94 168 TYR A CA 1
ATOM 1367 C C . TYR A 1 168 ? 4.581 3.048 -4.158 1.00 92.94 168 TYR A C 1
ATOM 1369 O O . TYR A 1 168 ? 5.232 2.831 -5.182 1.00 92.94 168 TYR A O 1
ATOM 1377 N N . ILE A 1 169 ? 3.366 3.612 -4.198 1.00 92.44 169 ILE A N 1
ATOM 1378 C CA . ILE A 1 169 ? 2.715 4.012 -5.456 1.00 92.44 169 ILE A CA 1
ATOM 1379 C C . ILE A 1 169 ? 3.545 5.081 -6.177 1.00 92.44 169 ILE A C 1
ATOM 1381 O O . ILE A 1 169 ? 3.733 4.980 -7.387 1.00 92.44 169 ILE A O 1
ATOM 1385 N N . ILE A 1 170 ? 4.084 6.069 -5.456 1.00 93.00 170 ILE A N 1
ATOM 1386 C CA . ILE A 1 170 ? 4.937 7.113 -6.045 1.00 93.00 170 ILE A CA 1
ATOM 1387 C C . ILE A 1 170 ? 6.189 6.493 -6.681 1.00 93.00 170 ILE A C 1
ATOM 1389 O O . ILE A 1 170 ? 6.493 6.802 -7.833 1.00 93.00 170 ILE A O 1
ATOM 1393 N N . CYS A 1 171 ? 6.878 5.575 -5.992 1.00 92.50 171 CYS A N 1
ATOM 1394 C CA . CYS A 1 171 ? 8.047 4.881 -6.541 1.00 92.50 171 CYS A CA 1
ATOM 1395 C C . CYS A 1 171 ? 7.709 4.047 -7.789 1.00 92.50 171 CYS A C 1
ATOM 1397 O O . CYS A 1 171 ? 8.454 4.088 -8.768 1.00 92.50 171 CYS A O 1
ATOM 1399 N N . GLN A 1 172 ? 6.579 3.329 -7.790 1.00 93.44 172 GLN A N 1
ATOM 1400 C CA . GLN A 1 172 ? 6.125 2.559 -8.957 1.00 93.44 172 GLN A CA 1
ATOM 1401 C C . GLN A 1 172 ? 5.802 3.464 -10.150 1.00 93.44 172 GLN A C 1
ATOM 1403 O O . GLN A 1 172 ? 6.186 3.159 -11.280 1.00 93.44 172 GLN A O 1
ATOM 1408 N N . MET A 1 173 ? 5.135 4.599 -9.912 1.00 94.56 173 MET A N 1
ATOM 1409 C CA . MET A 1 173 ? 4.828 5.562 -10.970 1.00 94.56 173 MET A CA 1
ATOM 1410 C C . MET A 1 173 ? 6.097 6.222 -11.513 1.00 94.56 173 MET A C 1
ATOM 1412 O O . MET A 1 173 ? 6.222 6.364 -12.726 1.00 94.56 173 MET A O 1
ATOM 1416 N N . ALA A 1 174 ? 7.065 6.556 -10.657 1.00 92.38 174 ALA A N 1
ATOM 1417 C CA . ALA A 1 174 ? 8.353 7.100 -11.083 1.00 92.38 174 ALA A CA 1
ATOM 1418 C C . ALA A 1 174 ? 9.135 6.112 -11.969 1.00 92.38 174 ALA A C 1
ATOM 1420 O O . ALA A 1 174 ? 9.639 6.503 -13.022 1.00 92.38 174 ALA A O 1
ATOM 1421 N N . ALA A 1 175 ? 9.176 4.827 -11.599 1.00 93.25 175 ALA A N 1
ATOM 1422 C CA . ALA A 1 175 ? 9.790 3.780 -12.419 1.00 93.25 175 ALA A CA 1
ATOM 1423 C C . ALA A 1 175 ? 9.042 3.543 -13.739 1.00 93.25 175 ALA A C 1
ATOM 1425 O O . ALA A 1 175 ? 9.649 3.334 -14.783 1.00 93.25 175 ALA A O 1
ATOM 1426 N N . TRP A 1 176 ? 7.711 3.614 -13.739 1.00 96.00 176 TRP A N 1
ATOM 1427 C CA . TRP A 1 176 ? 6.951 3.519 -14.984 1.00 96.00 176 TRP A CA 1
ATOM 1428 C C . TRP A 1 176 ? 7.214 4.715 -15.914 1.00 96.00 176 TRP A C 1
ATOM 1430 O O . TRP A 1 176 ? 7.425 4.526 -17.113 1.00 96.00 176 TRP A O 1
ATOM 1440 N N . VAL A 1 177 ? 7.268 5.936 -15.370 1.00 96.06 177 VAL A N 1
ATOM 1441 C CA . VAL A 1 177 ? 7.617 7.138 -16.141 1.00 96.06 177 VAL A CA 1
ATOM 1442 C C . VAL A 1 177 ? 9.034 7.022 -16.704 1.00 96.06 177 VAL A C 1
ATOM 1444 O O . VAL A 1 177 ? 9.233 7.333 -17.877 1.00 96.06 177 VAL A O 1
ATOM 1447 N N . SER A 1 178 ? 10.007 6.522 -15.933 1.00 95.31 178 SER A N 1
ATOM 1448 C CA . SER A 1 178 ? 11.372 6.326 -16.440 1.00 95.31 178 SER A CA 1
ATOM 1449 C C . SER A 1 178 ? 11.416 5.318 -17.597 1.00 95.31 178 SER A C 1
ATOM 1451 O O . SER A 1 178 ? 12.045 5.602 -18.617 1.00 95.31 178 SER A O 1
ATOM 1453 N N . ARG A 1 179 ? 10.672 4.203 -17.516 1.00 95.50 179 ARG A N 1
ATOM 1454 C CA . ARG A 1 179 ? 10.512 3.242 -18.628 1.00 95.50 179 ARG A CA 1
ATOM 1455 C C . ARG A 1 179 ? 9.915 3.893 -19.867 1.00 95.50 179 ARG A C 1
ATOM 1457 O O . ARG A 1 179 ? 10.390 3.647 -20.973 1.00 95.50 179 ARG A O 1
ATOM 1464 N N . LEU A 1 180 ? 8.880 4.717 -19.694 1.00 96.62 180 LEU A N 1
ATOM 1465 C CA . LEU A 1 180 ? 8.228 5.405 -20.805 1.00 96.62 180 LEU A CA 1
ATOM 1466 C C . LEU A 1 180 ? 9.180 6.402 -21.469 1.00 96.62 180 LEU A C 1
ATOM 1468 O O . LEU A 1 180 ? 9.272 6.426 -22.693 1.00 96.62 180 LEU A O 1
ATOM 1472 N N . LEU A 1 181 ? 9.929 7.177 -20.683 1.00 94.88 181 LEU A N 1
ATOM 1473 C CA . LEU A 1 181 ? 10.925 8.111 -21.205 1.00 94.88 181 LEU A CA 1
ATOM 1474 C C . LEU A 1 181 ? 12.017 7.380 -21.992 1.00 94.88 181 LEU A C 1
ATOM 1476 O O . LEU A 1 181 ? 12.303 7.778 -23.117 1.00 94.88 181 LEU A O 1
ATOM 1480 N N . VAL A 1 182 ? 12.560 6.277 -21.465 1.00 93.88 182 VAL A N 1
ATOM 1481 C CA . VAL A 1 182 ? 13.550 5.450 -22.181 1.00 93.88 182 VAL A CA 1
ATOM 1482 C C . VAL A 1 182 ? 12.959 4.842 -23.460 1.00 93.88 182 VAL A C 1
ATOM 1484 O O . VAL A 1 182 ? 13.605 4.822 -24.505 1.00 93.88 182 VAL A O 1
ATOM 1487 N N . ALA A 1 183 ? 11.711 4.374 -23.425 1.00 95.25 183 ALA A N 1
ATOM 1488 C CA . ALA A 1 183 ? 11.038 3.849 -24.610 1.00 95.25 183 ALA A CA 1
ATOM 1489 C C . ALA A 1 183 ? 10.874 4.913 -25.703 1.00 95.25 183 ALA A C 1
ATOM 1491 O O . ALA A 1 183 ? 11.124 4.651 -26.881 1.00 95.25 183 ALA A O 1
ATOM 1492 N N . LEU A 1 184 ? 10.467 6.122 -25.310 1.00 94.56 184 LEU A N 1
ATOM 1493 C CA . LEU A 1 184 ? 10.297 7.246 -26.219 1.00 94.56 184 LEU A CA 1
ATOM 1494 C C . LEU A 1 184 ? 11.639 7.705 -26.787 1.00 94.56 184 LEU A C 1
ATOM 1496 O O . LEU A 1 184 ? 11.718 7.917 -27.995 1.00 94.56 184 LEU A O 1
ATOM 1500 N N . THR A 1 185 ? 12.699 7.803 -25.979 1.00 91.56 185 THR A N 1
ATOM 1501 C CA . THR A 1 185 ? 14.028 8.173 -26.491 1.00 91.56 185 THR A CA 1
ATOM 1502 C C . THR A 1 185 ? 14.520 7.163 -27.523 1.00 91.56 185 THR A C 1
ATOM 1504 O O . THR A 1 185 ? 14.963 7.585 -28.587 1.00 91.56 185 THR A O 1
ATOM 1507 N N . ILE A 1 186 ? 14.341 5.855 -27.296 1.00 90.88 186 ILE A N 1
ATOM 1508 C CA . ILE A 1 186 ? 14.697 4.803 -28.267 1.00 90.88 186 ILE A CA 1
ATOM 1509 C C . ILE A 1 186 ? 13.938 4.970 -29.597 1.00 90.88 186 ILE A C 1
ATOM 1511 O O . ILE A 1 186 ? 14.520 4.798 -30.671 1.00 90.88 186 ILE A O 1
ATOM 1515 N N . VAL A 1 187 ? 12.643 5.302 -29.559 1.00 93.00 187 VAL A N 1
ATOM 1516 C CA . VAL A 1 187 ? 11.829 5.485 -30.775 1.00 93.00 187 VAL A CA 1
ATOM 1517 C C . VAL A 1 187 ? 12.170 6.791 -31.497 1.00 93.00 187 VAL A C 1
ATOM 1519 O O . VAL A 1 187 ? 12.349 6.791 -32.718 1.00 93.00 187 VAL A O 1
ATOM 1522 N N . PHE A 1 188 ? 12.279 7.902 -30.765 1.00 91.50 188 PHE A N 1
ATOM 1523 C CA . PHE A 1 188 ? 12.549 9.223 -31.336 1.00 91.50 188 PHE A CA 1
ATOM 1524 C C . PHE A 1 188 ? 13.970 9.369 -31.866 1.00 91.50 188 PHE A C 1
ATOM 1526 O O . PHE A 1 188 ? 14.163 10.071 -32.858 1.00 91.50 188 PHE A O 1
ATOM 1533 N N . HIS A 1 189 ? 14.932 8.669 -31.265 1.00 89.00 189 HIS A N 1
ATOM 1534 C CA . HIS A 1 189 ? 16.318 8.642 -31.716 1.00 89.00 189 HIS A CA 1
ATOM 1535 C C . HIS A 1 189 ? 16.436 8.289 -33.206 1.00 89.00 189 HIS A C 1
ATOM 1537 O O . HIS A 1 189 ? 17.192 8.922 -33.929 1.00 89.00 189 HIS A O 1
ATOM 1543 N N . ARG A 1 190 ? 15.602 7.367 -33.706 1.00 86.31 190 ARG A N 1
ATOM 1544 C CA . ARG A 1 190 ? 15.580 7.001 -35.132 1.00 86.31 190 ARG A CA 1
ATOM 1545 C C . ARG A 1 190 ? 14.951 8.068 -36.031 1.00 86.31 190 ARG A C 1
ATOM 1547 O O . ARG A 1 190 ? 15.253 8.127 -37.218 1.00 86.31 190 ARG A O 1
ATOM 1554 N N . ARG A 1 191 ? 13.990 8.837 -35.513 1.00 90.12 191 ARG A N 1
ATOM 1555 C CA . ARG A 1 191 ? 13.168 9.744 -36.329 1.00 90.12 191 ARG A CA 1
ATOM 1556 C C . ARG A 1 191 ? 13.778 11.139 -36.459 1.00 90.12 191 ARG A C 1
ATOM 1558 O O . ARG A 1 191 ? 13.435 11.843 -37.402 1.00 90.12 191 ARG A O 1
ATOM 1565 N N . SER A 1 192 ? 14.639 11.544 -35.527 1.00 90.06 192 SER A N 1
ATOM 1566 C CA . SER A 1 192 ? 15.189 12.898 -35.470 1.00 90.06 192 SER A CA 1
ATOM 1567 C C . SER A 1 192 ? 16.724 12.887 -35.453 1.00 90.06 192 SER A C 1
ATOM 1569 O O . SER A 1 192 ? 17.303 12.562 -34.413 1.00 90.06 192 SER A O 1
ATOM 1571 N N . PRO A 1 193 ? 17.393 13.331 -36.538 1.00 85.56 193 PRO A N 1
ATOM 1572 C CA . PRO A 1 193 ? 18.854 13.482 -36.563 1.00 85.56 193 PRO A CA 1
ATOM 1573 C C . PRO A 1 193 ? 19.350 14.569 -35.590 1.00 85.56 193 PRO A C 1
ATOM 1575 O O . PRO A 1 193 ? 20.520 14.611 -35.219 1.00 85.56 193 PRO A O 1
ATOM 1578 N N . PHE A 1 194 ? 18.463 15.461 -35.133 1.00 87.25 194 PHE A N 1
ATOM 1579 C CA . PHE A 1 194 ? 18.787 16.440 -34.095 1.00 87.25 194 PHE A CA 1
ATOM 1580 C C . PHE A 1 194 ? 18.911 15.781 -32.714 1.00 87.25 194 PHE A C 1
ATOM 1582 O O . PHE A 1 194 ? 19.873 16.030 -31.987 1.00 87.25 194 PHE A O 1
ATOM 1589 N N . LEU A 1 195 ? 17.960 14.904 -32.364 1.00 83.06 195 LEU A N 1
ATOM 1590 C CA . LEU A 1 195 ? 18.007 14.147 -31.107 1.00 83.06 195 LEU A CA 1
ATOM 1591 C C . LEU A 1 195 ? 19.138 13.126 -31.107 1.00 83.06 195 LEU A C 1
ATOM 1593 O O . LEU A 1 195 ? 19.694 12.851 -30.052 1.00 83.06 195 LEU A O 1
ATOM 1597 N N . GLU A 1 196 ? 19.507 12.600 -32.272 1.00 83.00 196 GLU A N 1
ATOM 1598 C CA . GLU A 1 196 ? 20.682 11.752 -32.440 1.00 83.00 196 GLU A CA 1
ATOM 1599 C C . GLU A 1 196 ? 21.939 12.409 -31.850 1.00 83.00 196 GLU A C 1
ATOM 1601 O O . GLU A 1 196 ? 22.587 11.816 -30.992 1.00 83.00 196 GLU A O 1
ATOM 1606 N N . ARG A 1 197 ? 22.210 13.681 -32.171 1.00 84.19 197 ARG A N 1
ATOM 1607 C CA . ARG A 1 197 ? 23.388 14.397 -31.654 1.00 84.19 197 ARG A CA 1
ATOM 1608 C C . ARG A 1 197 ? 23.364 14.588 -30.132 1.00 84.19 197 ARG A C 1
ATOM 1610 O O . ARG A 1 197 ? 24.396 14.446 -29.490 1.00 84.19 197 ARG A O 1
ATOM 1617 N N . TYR A 1 198 ? 22.201 14.885 -29.549 1.00 82.50 198 TYR A N 1
ATOM 1618 C CA . TYR A 1 198 ? 22.082 15.131 -28.104 1.00 82.50 198 TYR A CA 1
ATOM 1619 C C . TYR A 1 198 ? 22.033 13.836 -27.278 1.00 82.50 198 TYR A C 1
ATOM 1621 O O . TYR A 1 198 ? 22.638 13.746 -26.213 1.00 82.50 198 TYR A O 1
ATOM 1629 N N . VAL A 1 199 ? 21.320 12.815 -27.760 1.00 79.56 199 VAL A N 1
ATOM 1630 C CA . VAL A 1 199 ? 21.098 11.554 -27.037 1.00 79.56 199 VAL A CA 1
ATOM 1631 C C . VAL A 1 199 ? 22.303 10.616 -27.158 1.00 79.56 199 VAL A C 1
ATOM 1633 O O . VAL A 1 199 ? 22.608 9.935 -26.181 1.00 79.56 199 VAL A O 1
ATOM 1636 N N . ILE A 1 200 ? 23.026 10.611 -28.291 1.00 69.81 200 ILE A N 1
ATOM 1637 C CA . ILE A 1 200 ? 24.287 9.853 -28.446 1.00 69.81 200 ILE A CA 1
ATOM 1638 C C . ILE A 1 200 ? 25.400 10.428 -27.571 1.00 69.81 200 ILE A C 1
ATOM 1640 O O . ILE A 1 200 ? 26.243 9.671 -27.096 1.00 69.81 200 ILE A O 1
ATOM 1644 N N . SER A 1 201 ? 25.410 11.740 -27.314 1.00 79.44 201 SER A N 1
ATOM 1645 C CA . SER A 1 201 ? 26.450 12.333 -26.468 1.00 79.44 201 SER A CA 1
ATOM 1646 C C . SER A 1 201 ? 26.358 11.906 -25.002 1.00 79.44 201 SER A C 1
ATOM 1648 O O . SER A 1 201 ? 27.378 11.917 -24.317 1.00 79.44 201 SER A O 1
ATOM 1650 N N . TYR A 1 202 ? 25.182 11.487 -24.509 1.00 81.31 202 TYR A N 1
ATOM 1651 C CA . TYR A 1 202 ? 24.987 11.206 -23.079 1.00 81.31 202 TYR A CA 1
ATOM 1652 C C . TYR A 1 202 ? 24.270 9.881 -22.705 1.00 81.31 202 TYR A C 1
ATOM 1654 O O . TYR A 1 202 ? 23.637 9.848 -21.644 1.00 81.31 202 TYR A O 1
ATOM 1662 N N . PRO A 1 203 ? 24.396 8.749 -23.443 1.00 81.06 203 PRO A N 1
ATOM 1663 C CA . PRO A 1 203 ? 23.888 7.439 -22.995 1.00 81.06 203 PRO A CA 1
ATOM 1664 C C . PRO A 1 203 ? 24.495 7.014 -21.663 1.00 81.06 203 PRO A C 1
ATOM 1666 O O . PRO A 1 203 ? 23.846 6.345 -20.861 1.00 81.06 203 PRO A O 1
ATOM 1669 N N . ARG A 1 204 ? 25.704 7.511 -21.399 1.00 80.44 204 ARG A N 1
ATOM 1670 C CA . ARG A 1 204 ? 26.480 7.284 -20.185 1.00 80.44 204 ARG A CA 1
ATOM 1671 C C . ARG A 1 204 ? 25.781 7.755 -18.911 1.00 80.44 204 ARG A C 1
ATOM 1673 O O . ARG A 1 204 ? 26.064 7.203 -17.861 1.00 80.44 204 ARG A O 1
ATOM 1680 N N . PHE A 1 205 ? 24.878 8.736 -18.977 1.00 86.25 205 PHE A N 1
ATOM 1681 C CA . PHE A 1 205 ? 24.230 9.278 -17.777 1.00 86.25 205 PHE A CA 1
ATOM 1682 C C . PHE A 1 205 ? 22.788 8.801 -17.608 1.00 86.25 205 PHE A C 1
ATOM 1684 O O . PHE A 1 205 ? 22.404 8.401 -16.509 1.00 86.25 205 PHE A O 1
ATOM 1691 N N . TYR A 1 206 ? 21.978 8.805 -18.672 1.00 89.06 206 TYR A N 1
ATOM 1692 C CA . TYR A 1 206 ? 20.556 8.483 -18.520 1.00 89.06 206 TYR A CA 1
ATOM 1693 C C . TYR A 1 206 ? 20.287 6.978 -18.362 1.00 89.06 206 TYR A C 1
ATOM 1695 O O . TYR A 1 206 ? 19.361 6.619 -17.638 1.00 89.06 206 TYR A O 1
ATOM 1703 N N . LEU A 1 207 ? 21.080 6.093 -18.987 1.00 90.94 207 LEU A N 1
ATOM 1704 C CA . LEU A 1 207 ? 20.918 4.637 -18.848 1.00 90.94 207 LEU A CA 1
ATOM 1705 C C . LEU A 1 207 ? 21.187 4.139 -17.419 1.00 90.94 207 LEU A C 1
ATOM 1707 O O . LEU A 1 207 ? 20.311 3.457 -16.880 1.00 90.94 207 LEU A O 1
ATOM 1711 N N . PRO A 1 208 ? 22.317 4.478 -16.761 1.00 91.38 208 PRO A N 1
ATOM 1712 C CA . PRO A 1 208 ? 22.531 4.061 -15.378 1.00 91.38 208 PRO A CA 1
ATOM 1713 C C . PRO A 1 208 ? 21.542 4.728 -14.424 1.00 91.38 208 PRO A C 1
ATOM 1715 O O . PRO A 1 208 ? 21.094 4.082 -13.484 1.00 91.38 208 PRO A O 1
ATOM 1718 N N . LEU A 1 209 ? 21.129 5.976 -14.674 1.00 90.31 209 LEU A N 1
ATOM 1719 C CA . LEU A 1 209 ? 20.091 6.625 -13.870 1.00 90.31 209 LEU A CA 1
ATOM 1720 C C . LEU A 1 209 ? 18.744 5.888 -13.980 1.00 90.31 209 LEU A C 1
ATOM 1722 O O . LEU A 1 209 ? 18.088 5.644 -12.969 1.00 90.31 209 LEU A O 1
ATOM 1726 N N . ALA A 1 210 ? 18.338 5.492 -15.189 1.00 93.00 210 ALA A N 1
ATOM 1727 C CA . ALA A 1 210 ? 17.129 4.699 -15.397 1.00 93.00 210 ALA A CA 1
ATOM 1728 C C . ALA A 1 210 ? 17.233 3.322 -14.720 1.00 93.00 210 ALA A C 1
ATOM 1730 O O . ALA A 1 210 ? 16.294 2.903 -14.044 1.00 93.00 210 ALA A O 1
ATOM 1731 N N . LEU A 1 211 ? 18.388 2.657 -14.833 1.00 94.12 211 LEU A N 1
ATOM 1732 C CA . LEU A 1 211 ? 18.671 1.396 -14.143 1.00 94.12 211 LEU A CA 1
ATOM 1733 C C . LEU A 1 211 ? 18.588 1.560 -12.618 1.00 94.12 211 LEU A C 1
ATOM 1735 O O . LEU A 1 211 ? 18.017 0.717 -11.931 1.00 94.12 211 LEU A O 1
ATOM 1739 N N . MET A 1 212 ? 19.102 2.669 -12.090 1.00 91.25 212 MET A N 1
ATOM 1740 C CA . MET A 1 212 ? 19.017 3.008 -10.674 1.00 91.25 212 MET A CA 1
ATOM 1741 C C . MET A 1 212 ? 17.576 3.169 -10.203 1.00 91.25 212 MET A C 1
ATOM 1743 O O . MET A 1 212 ? 17.215 2.603 -9.174 1.00 91.25 212 MET A O 1
ATOM 1747 N N . PHE A 1 213 ? 16.730 3.880 -10.954 1.00 91.31 213 PHE A N 1
ATOM 1748 C CA . PHE A 1 213 ? 15.307 3.992 -10.625 1.00 91.31 213 PHE A CA 1
ATOM 1749 C C . PHE A 1 213 ? 14.599 2.631 -10.618 1.00 91.31 213 PHE A C 1
ATOM 1751 O O . PHE A 1 213 ? 13.780 2.381 -9.735 1.00 91.31 213 PHE A O 1
ATOM 1758 N N . GLU A 1 214 ? 14.937 1.738 -11.550 1.00 93.81 214 GLU A N 1
ATOM 1759 C CA . GLU A 1 214 ? 14.382 0.379 -11.607 1.00 93.81 214 GLU A CA 1
ATOM 1760 C C . GLU A 1 214 ? 14.785 -0.466 -10.397 1.00 93.81 214 GLU A C 1
ATOM 1762 O O . GLU A 1 214 ? 13.941 -1.108 -9.768 1.00 93.81 214 GLU A O 1
ATOM 1767 N N . LEU A 1 215 ? 16.066 -0.423 -10.020 1.00 92.88 215 LEU A N 1
ATOM 1768 C CA . LEU A 1 215 ? 16.557 -1.105 -8.826 1.00 92.88 215 LEU A CA 1
ATOM 1769 C C . LEU A 1 215 ? 15.905 -0.532 -7.566 1.00 92.88 215 LEU A C 1
ATOM 1771 O O . LEU A 1 215 ? 15.378 -1.291 -6.755 1.00 92.88 215 LEU A O 1
ATOM 1775 N N . ILE A 1 216 ? 15.865 0.796 -7.422 1.00 89.94 216 ILE A N 1
ATOM 1776 C CA . ILE A 1 216 ? 15.202 1.456 -6.293 1.00 89.94 216 ILE A CA 1
ATOM 1777 C C . ILE A 1 216 ? 13.733 1.039 -6.219 1.00 89.94 216 ILE A C 1
ATOM 1779 O O . ILE A 1 216 ? 13.267 0.744 -5.128 1.00 89.94 216 ILE A O 1
ATOM 1783 N N . ALA A 1 217 ? 13.005 0.948 -7.334 1.00 91.19 217 ALA A N 1
ATOM 1784 C CA . ALA A 1 217 ? 11.608 0.514 -7.326 1.00 91.19 217 ALA A CA 1
ATOM 1785 C C . ALA A 1 217 ? 11.434 -0.964 -6.931 1.00 91.19 217 ALA A C 1
ATOM 1787 O O . ALA A 1 217 ? 10.507 -1.289 -6.182 1.00 91.19 217 ALA A O 1
ATOM 1788 N N . LEU A 1 218 ? 12.337 -1.854 -7.367 1.00 91.31 218 LEU A N 1
ATOM 1789 C CA . LEU A 1 218 ? 12.368 -3.253 -6.920 1.00 91.31 218 LEU A CA 1
ATOM 1790 C C . LEU A 1 218 ? 12.685 -3.386 -5.426 1.00 91.31 218 LEU A C 1
ATOM 1792 O O . LEU A 1 218 ? 12.118 -4.251 -4.764 1.00 91.31 218 LEU A O 1
ATOM 1796 N N . PHE A 1 219 ? 13.562 -2.543 -4.879 1.00 89.38 219 PHE A N 1
ATOM 1797 C CA . PHE A 1 219 ? 13.895 -2.549 -3.451 1.00 89.38 219 PHE A CA 1
ATOM 1798 C C . PHE A 1 219 ? 12.863 -1.807 -2.594 1.00 89.38 219 PHE A C 1
ATOM 1800 O O . PHE A 1 219 ? 12.580 -2.224 -1.473 1.00 89.38 219 PHE A O 1
ATOM 1807 N N . ALA A 1 220 ? 12.235 -0.750 -3.111 1.00 88.81 220 ALA A N 1
ATOM 1808 C CA . ALA A 1 220 ? 11.174 -0.008 -2.432 1.00 88.81 220 ALA A CA 1
ATOM 1809 C C . ALA A 1 220 ? 10.004 -0.926 -2.053 1.00 88.81 220 ALA A C 1
ATOM 1811 O O . ALA A 1 220 ? 9.356 -0.703 -1.033 1.00 88.81 220 ALA A O 1
ATOM 1812 N N . TYR A 1 221 ? 9.787 -2.008 -2.808 1.00 85.56 221 TYR A N 1
ATOM 1813 C CA . TYR A 1 221 ? 8.869 -3.082 -2.431 1.00 85.56 221 TYR A CA 1
ATOM 1814 C C . TYR A 1 221 ? 9.125 -3.618 -1.011 1.00 85.56 221 TYR A C 1
ATOM 1816 O O . TYR A 1 221 ? 8.189 -3.690 -0.216 1.00 85.56 221 TYR A O 1
ATOM 1824 N N . SER A 1 222 ? 10.365 -3.981 -0.669 1.00 85.75 222 SER A N 1
ATOM 1825 C CA . SER A 1 222 ? 10.675 -4.577 0.639 1.00 85.75 222 SER A CA 1
ATOM 1826 C C . SER A 1 222 ? 10.794 -3.541 1.759 1.00 85.75 222 SER A C 1
ATOM 1828 O O . SER A 1 222 ? 10.663 -3.888 2.936 1.00 85.75 222 SER A O 1
ATOM 1830 N N . LEU A 1 223 ? 11.037 -2.275 1.406 1.00 86.00 223 LEU A N 1
ATOM 1831 C CA . LEU A 1 223 ? 11.306 -1.199 2.360 1.00 86.00 223 LEU A CA 1
ATOM 1832 C C . LEU A 1 223 ? 10.064 -0.379 2.727 1.00 86.00 223 LEU A C 1
ATOM 1834 O O . LEU A 1 223 ? 9.887 -0.057 3.900 1.00 86.00 223 LEU A O 1
ATOM 1838 N N . CYS A 1 224 ? 9.216 -0.033 1.756 1.00 89.25 224 CYS A N 1
ATOM 1839 C CA . CYS A 1 224 ? 8.093 0.887 1.966 1.00 89.25 224 CYS A CA 1
ATOM 1840 C C . CYS A 1 224 ? 6.848 0.189 2.517 1.00 89.25 224 CYS A C 1
ATOM 1842 O O . CYS A 1 224 ? 6.081 0.796 3.260 1.00 89.25 224 CYS A O 1
ATOM 1844 N N . LEU A 1 225 ? 6.631 -1.080 2.165 1.00 91.69 225 LEU A N 1
ATOM 1845 C CA . LEU A 1 225 ? 5.435 -1.808 2.577 1.00 91.69 225 LEU A CA 1
ATOM 1846 C C . LEU A 1 225 ? 5.668 -2.477 3.932 1.00 91.69 225 LEU A C 1
ATOM 1848 O O . LEU A 1 225 ? 6.247 -3.558 4.032 1.00 91.69 225 LEU A O 1
ATOM 1852 N N . SER A 1 226 ? 5.183 -1.823 4.987 1.00 90.25 226 SER A N 1
ATOM 1853 C CA . SER A 1 226 ? 5.143 -2.396 6.329 1.00 90.25 226 SER A CA 1
ATOM 1854 C C . SER A 1 226 ? 3.712 -2.777 6.686 1.00 90.25 226 SER A C 1
ATOM 1856 O O . SER A 1 226 ? 2.811 -1.936 6.756 1.00 90.25 226 SER A O 1
ATOM 1858 N N . ILE A 1 227 ? 3.505 -4.073 6.905 1.00 92.88 227 ILE A N 1
ATOM 1859 C CA . ILE A 1 227 ? 2.249 -4.601 7.424 1.00 92.88 227 ILE A CA 1
ATOM 1860 C C . ILE A 1 227 ? 2.308 -4.481 8.942 1.00 92.88 227 ILE A C 1
ATOM 1862 O O . ILE A 1 227 ? 3.075 -5.193 9.593 1.00 92.88 227 ILE A O 1
ATOM 1866 N N . GLN A 1 228 ? 1.490 -3.599 9.510 1.00 90.50 228 GLN A N 1
ATOM 1867 C CA . GLN A 1 228 ? 1.348 -3.514 10.955 1.00 90.50 228 GLN A CA 1
ATOM 1868 C C . GLN A 1 228 ? 0.225 -4.453 11.384 1.00 90.50 228 GLN A C 1
ATOM 1870 O O . GLN A 1 228 ? -0.956 -4.232 11.094 1.00 90.50 228 GLN A O 1
ATOM 1875 N N . HIS A 1 229 ? 0.605 -5.542 12.046 1.00 84.06 229 HIS A N 1
ATOM 1876 C CA . HIS A 1 229 ? -0.365 -6.401 12.705 1.00 84.06 229 HIS A CA 1
ATOM 1877 C C . HIS A 1 229 ? -0.842 -5.705 13.981 1.00 84.06 229 HIS A C 1
ATOM 1879 O O . HIS A 1 229 ? 0.005 -5.230 14.740 1.00 84.06 229 HIS A O 1
ATOM 1885 N N . PRO A 1 230 ? -2.163 -5.629 14.230 1.00 81.62 230 PRO A N 1
ATOM 1886 C CA . PRO A 1 230 ? -2.638 -5.167 15.522 1.00 81.62 230 PRO A CA 1
ATOM 1887 C C . PRO A 1 230 ? -2.061 -6.093 16.600 1.00 81.62 230 PRO A C 1
ATOM 1889 O O . PRO A 1 230 ? -1.965 -7.309 16.356 1.00 81.62 230 PRO A O 1
ATOM 1892 N N . PRO A 1 231 ? -1.666 -5.552 17.764 1.00 78.12 231 PRO A N 1
ATOM 1893 C CA . PRO A 1 231 ? -1.172 -6.375 18.853 1.00 78.12 231 PRO A CA 1
ATOM 1894 C C . PRO A 1 231 ? -2.220 -7.451 19.163 1.00 78.12 231 PRO A C 1
ATOM 1896 O O . PRO A 1 231 ? -3.424 -7.165 19.172 1.00 78.12 231 PRO A O 1
ATOM 1899 N N . PRO A 1 232 ? -1.811 -8.721 19.331 1.00 75.75 232 PRO A N 1
ATOM 1900 C CA . PRO A 1 232 ? -2.757 -9.772 19.651 1.00 75.75 232 PRO A CA 1
ATOM 1901 C C . PRO A 1 232 ? -3.367 -9.449 21.013 1.00 75.75 232 PRO A C 1
ATOM 1903 O O . PRO A 1 232 ? -2.699 -9.592 22.033 1.00 75.75 232 PRO A O 1
ATOM 1906 N N . ILE A 1 233 ? -4.635 -9.027 21.023 1.00 69.88 233 ILE A N 1
ATOM 1907 C CA . ILE A 1 233 ? -5.386 -8.801 22.256 1.00 69.88 233 ILE A CA 1
ATOM 1908 C C . ILE A 1 233 ? -5.479 -10.151 22.963 1.00 69.88 233 ILE A C 1
ATOM 1910 O O . ILE A 1 233 ? -6.254 -11.031 22.578 1.00 69.88 233 ILE A O 1
ATOM 1914 N N . ARG A 1 234 ? -4.638 -10.342 23.975 1.00 71.75 234 ARG A N 1
ATOM 1915 C CA . ARG A 1 234 ? -4.768 -11.449 24.909 1.00 71.75 234 ARG A CA 1
ATOM 1916 C C . ARG A 1 234 ? -5.739 -10.970 25.969 1.00 71.75 234 ARG A C 1
ATOM 1918 O O . ARG A 1 234 ? -5.445 -10.034 26.703 1.00 71.75 234 ARG A O 1
ATOM 1925 N N . LEU A 1 235 ? -6.909 -11.599 26.022 1.00 67.56 235 LEU A N 1
ATOM 1926 C CA . LEU A 1 235 ? -7.796 -11.468 27.169 1.00 67.56 235 LEU A CA 1
ATOM 1927 C C . LEU A 1 235 ? -7.070 -12.117 28.348 1.00 67.56 235 LEU A C 1
ATOM 1929 O O . LEU A 1 235 ? -7.131 -13.329 28.534 1.00 67.56 235 LEU A O 1
ATOM 1933 N N . ILE A 1 236 ? -6.293 -11.320 29.074 1.00 73.69 236 ILE A N 1
ATOM 1934 C CA . ILE A 1 236 ? -5.711 -11.743 30.338 1.00 73.69 236 ILE A CA 1
ATOM 1935 C C . ILE A 1 236 ? -6.877 -11.757 31.314 1.00 73.69 236 ILE A C 1
ATOM 1937 O O . ILE A 1 236 ? -7.495 -10.721 31.564 1.00 73.69 236 ILE A O 1
ATOM 1941 N N . ASP A 1 237 ? -7.209 -12.938 31.825 1.00 58.06 237 ASP A N 1
ATOM 1942 C CA . ASP A 1 237 ? -8.157 -13.054 32.920 1.00 58.06 237 ASP A CA 1
ATOM 1943 C C . ASP A 1 237 ? -7.538 -12.381 34.150 1.00 58.06 237 ASP A C 1
ATOM 1945 O O . ASP A 1 237 ? -6.712 -12.965 34.856 1.00 58.06 237 ASP A O 1
ATOM 1949 N N . THR A 1 238 ? -7.903 -11.121 34.387 1.00 65.88 238 THR A N 1
ATOM 1950 C CA . THR A 1 238 ? -7.423 -10.330 35.525 1.00 65.88 238 THR A CA 1
ATOM 1951 C C . THR A 1 238 ? -7.863 -10.917 36.869 1.00 65.88 238 THR A C 1
ATOM 1953 O O . THR A 1 238 ? -7.324 -10.524 37.903 1.00 65.88 238 THR A O 1
ATOM 1956 N N . GLN A 1 239 ? -8.789 -11.885 36.884 1.00 60.41 239 GLN A N 1
ATOM 1957 C CA . GLN A 1 239 ? -9.207 -12.584 38.097 1.00 60.41 239 GLN A CA 1
ATOM 1958 C C . GLN A 1 239 ? -8.432 -13.878 38.359 1.00 60.41 239 GLN A C 1
ATOM 1960 O O . GLN A 1 239 ? -8.412 -14.338 39.502 1.00 60.41 239 GLN A O 1
ATOM 1965 N N . SER A 1 240 ? -7.718 -14.420 37.367 1.00 61.84 240 SER A N 1
ATOM 1966 C CA . SER A 1 240 ? -6.921 -15.643 37.545 1.00 61.84 240 SER A CA 1
ATOM 1967 C C . SER A 1 240 ? -5.862 -15.490 38.649 1.00 61.84 240 SER A C 1
ATOM 1969 O O . SER A 1 240 ? -5.728 -16.364 39.505 1.00 61.84 240 SER A O 1
ATOM 1971 N N . HIS A 1 241 ? -5.208 -14.326 38.730 1.00 55.84 241 HIS A N 1
ATOM 1972 C CA . HIS A 1 241 ? -4.239 -14.018 39.788 1.00 55.84 241 HIS A CA 1
ATOM 1973 C C . HIS A 1 241 ? -4.867 -13.790 41.168 1.00 55.84 241 HIS A C 1
ATOM 1975 O O . HIS A 1 241 ? -4.196 -13.967 42.187 1.00 55.84 241 HIS A O 1
ATOM 1981 N N . ARG A 1 242 ? -6.150 -13.412 41.236 1.00 56.28 242 ARG A N 1
ATOM 1982 C CA . ARG A 1 242 ? -6.824 -13.196 42.522 1.00 56.28 242 ARG A CA 1
ATOM 1983 C C . ARG A 1 242 ? -7.196 -14.522 43.188 1.00 56.28 242 ARG A C 1
ATOM 1985 O O . ARG A 1 242 ? -7.143 -14.610 44.409 1.00 56.28 242 ARG A O 1
ATOM 1992 N N . ASN A 1 243 ? -7.457 -15.565 42.401 1.00 56.62 243 ASN A N 1
ATOM 1993 C CA . ASN A 1 243 ? -7.759 -16.898 42.926 1.00 56.62 243 ASN A CA 1
ATOM 1994 C C . ASN A 1 243 ? -6.510 -17.697 43.339 1.00 56.62 243 ASN A C 1
ATOM 1996 O O . ASN A 1 243 ? -6.619 -18.614 44.151 1.00 56.62 243 ASN A O 1
ATOM 2000 N N . THR A 1 244 ? -5.313 -17.337 42.860 1.00 54.31 244 THR A N 1
ATOM 2001 C CA . THR A 1 244 ? -4.061 -17.998 43.278 1.00 54.31 244 THR A CA 1
ATOM 2002 C C . THR A 1 244 ? -3.513 -17.511 44.623 1.00 54.31 244 THR A C 1
ATOM 2004 O O . THR A 1 244 ? -2.687 -18.194 45.215 1.00 54.31 244 THR A O 1
ATOM 2007 N N . LEU A 1 245 ? -3.981 -16.371 45.146 1.00 57.16 245 LEU A N 1
ATOM 2008 C CA . LEU A 1 245 ? -3.531 -15.816 46.435 1.00 57.16 245 LEU A CA 1
ATOM 2009 C C . LEU A 1 245 ? -4.367 -16.272 47.646 1.00 57.16 245 LEU A C 1
ATOM 2011 O O . LEU A 1 245 ? -4.066 -15.885 48.770 1.00 57.16 245 LEU A O 1
ATOM 2015 N N . SER A 1 246 ? -5.391 -17.113 47.452 1.00 52.50 246 SER A N 1
ATOM 2016 C CA . SER A 1 246 ? -6.292 -17.557 48.536 1.00 52.50 246 SER A CA 1
ATOM 2017 C C . SER A 1 246 ? -6.124 -19.023 48.962 1.00 52.50 246 SER A C 1
ATOM 2019 O O . SER A 1 246 ? -6.935 -19.528 49.733 1.00 52.50 246 SER A O 1
ATOM 2021 N N . ARG A 1 247 ? -5.074 -19.726 48.512 1.00 49.69 247 ARG A N 1
ATOM 2022 C CA . ARG A 1 247 ? -4.767 -21.101 48.954 1.00 49.69 247 ARG A CA 1
ATOM 2023 C C . ARG A 1 247 ? -3.307 -21.252 49.394 1.00 49.6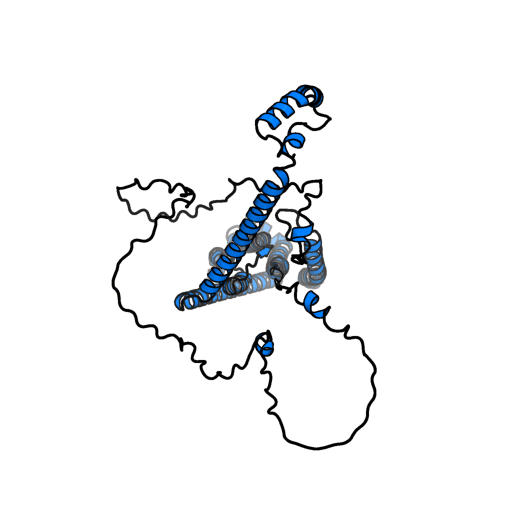9 247 ARG A C 1
ATOM 2025 O O . ARG A 1 247 ? -2.513 -21.833 48.673 1.00 49.69 247 ARG A O 1
ATOM 2032 N N . SER A 1 248 ? -2.974 -20.763 50.587 1.00 51.31 248 SER A N 1
ATOM 2033 C CA . SER A 1 248 ? -2.262 -21.550 51.615 1.00 51.31 248 SER A CA 1
ATOM 2034 C C . SER A 1 248 ? -1.989 -20.685 52.848 1.00 51.31 248 SER A C 1
ATOM 2036 O O . SER A 1 248 ? -0.901 -20.153 53.056 1.00 51.31 248 SER A O 1
ATOM 2038 N N . SER A 1 249 ? -2.993 -20.568 53.700 1.00 45.44 249 SER A N 1
ATOM 2039 C CA . SER A 1 249 ? -2.793 -20.263 55.114 1.00 45.44 249 SER A CA 1
ATOM 2040 C C . SER A 1 249 ? -3.734 -21.144 55.925 1.00 45.44 249 SER A C 1
ATOM 2042 O O . SER A 1 249 ? -4.528 -20.678 56.732 1.00 45.44 249 SER A O 1
ATOM 2044 N N . THR A 1 250 ? -3.671 -22.455 55.685 1.00 49.84 250 THR A N 1
ATOM 2045 C CA . THR A 1 250 ? -4.105 -23.418 56.695 1.00 49.84 250 THR A CA 1
ATOM 2046 C C . THR A 1 250 ? -3.011 -23.444 57.761 1.00 49.84 250 THR A C 1
ATOM 2048 O O . THR A 1 250 ? -1.878 -23.815 57.439 1.00 49.84 250 THR A O 1
ATOM 2051 N N . PRO A 1 251 ? -3.286 -23.022 59.004 1.00 47.47 251 PRO A N 1
ATOM 2052 C CA . PRO A 1 251 ? -2.326 -23.176 60.080 1.00 47.47 251 PRO A CA 1
ATOM 2053 C C . PRO A 1 251 ? -2.164 -24.674 60.344 1.00 47.47 251 PRO A C 1
ATOM 2055 O O . PRO A 1 251 ? -3.143 -25.389 60.550 1.00 47.47 251 PRO A O 1
ATOM 2058 N N . ALA A 1 252 ? -0.926 -25.159 60.303 1.00 41.91 252 ALA A N 1
ATOM 2059 C CA . ALA A 1 252 ? -0.593 -26.498 60.756 1.00 41.91 252 ALA A CA 1
ATOM 2060 C C . ALA A 1 252 ? -0.850 -26.573 62.269 1.00 41.91 252 ALA A C 1
ATOM 2062 O O . ALA A 1 252 ? -0.013 -26.175 63.077 1.00 41.91 252 ALA A O 1
ATOM 2063 N N . THR A 1 253 ? -2.032 -27.045 62.659 1.00 41.88 253 THR A N 1
ATOM 2064 C CA . THR A 1 253 ? -2.297 -27.457 64.034 1.00 41.88 253 THR A CA 1
ATOM 2065 C C . THR A 1 253 ? -1.638 -28.813 64.239 1.00 41.88 253 THR A C 1
ATOM 2067 O O . THR A 1 253 ? -2.030 -29.817 63.649 1.00 41.88 253 THR A O 1
ATOM 2070 N N . ALA A 1 254 ? -0.591 -28.820 65.056 1.00 55.72 254 ALA A N 1
ATOM 2071 C CA . ALA A 1 254 ? 0.014 -30.025 65.584 1.00 55.72 254 ALA A CA 1
ATOM 2072 C C . ALA A 1 254 ? -1.015 -30.808 66.415 1.00 55.72 254 ALA A C 1
ATOM 2074 O O . ALA A 1 254 ? -1.607 -30.257 67.341 1.00 55.72 254 ALA A O 1
ATOM 2075 N N . SER A 1 255 ? -1.192 -32.100 66.141 1.00 47.28 255 SER A N 1
ATOM 2076 C CA . SER A 1 255 ? -1.529 -33.086 67.176 1.00 47.28 255 SER A CA 1
ATOM 2077 C C . SER A 1 255 ? -1.115 -34.477 66.716 1.00 47.28 255 SER A C 1
ATOM 2079 O O . SER A 1 255 ? -1.452 -34.935 65.628 1.00 47.28 255 SER A O 1
ATOM 2081 N N . GLN A 1 256 ? -0.343 -35.122 67.576 1.00 54.62 256 GLN A N 1
ATOM 2082 C CA . GLN A 1 256 ? 0.086 -36.507 67.505 1.00 54.62 256 GLN A CA 1
ATOM 2083 C C . GLN A 1 256 ? -1.117 -37.450 67.655 1.00 54.62 256 GLN A C 1
ATOM 2085 O O . GLN A 1 256 ? -2.003 -37.191 68.465 1.00 54.62 256 GLN A O 1
ATOM 2090 N N . SER A 1 257 ? -1.107 -38.590 66.966 1.00 44.03 257 SER A N 1
ATOM 2091 C CA . SER A 1 257 ? -1.240 -39.907 67.611 1.00 44.03 257 SER A CA 1
ATOM 2092 C C . SER A 1 257 ? -1.162 -41.042 66.588 1.00 44.03 257 SER A C 1
ATOM 2094 O O . SER A 1 257 ? -1.793 -41.052 65.537 1.00 44.03 257 SER A O 1
ATOM 2096 N N . SER A 1 258 ? -0.313 -41.994 66.944 1.00 55.50 258 SER A N 1
ATOM 2097 C CA . SER A 1 258 ? -0.185 -43.353 66.441 1.00 55.50 258 SER A CA 1
ATOM 2098 C C . SER A 1 258 ? -1.515 -44.115 66.414 1.00 55.50 258 SER A C 1
ATOM 2100 O O . SER A 1 258 ? -2.223 -44.086 67.414 1.00 55.50 258 SER A O 1
ATOM 2102 N N . LEU A 1 259 ? -1.787 -44.890 65.358 1.00 47.34 259 LEU A N 1
ATOM 2103 C CA . LEU A 1 259 ? -1.877 -46.359 65.417 1.00 47.34 259 LEU A CA 1
ATOM 2104 C C . LEU A 1 259 ? -2.153 -46.977 64.024 1.00 47.34 259 LEU A C 1
ATOM 2106 O O . LEU A 1 259 ? -2.704 -46.363 63.118 1.00 47.34 259 LEU A O 1
ATOM 2110 N N . SER A 1 260 ? -1.698 -48.218 63.920 1.00 53.66 260 SER A N 1
ATOM 2111 C CA . SER A 1 260 ? -1.690 -49.254 62.877 1.00 53.66 260 SER A CA 1
ATOM 2112 C C . SER A 1 260 ? -2.995 -49.599 62.115 1.00 53.66 260 SER A C 1
ATOM 2114 O O . SER A 1 260 ? -3.990 -49.856 62.780 1.00 53.66 260 SER A O 1
ATOM 2116 N N . THR A 1 261 ? -2.870 -49.748 60.770 1.00 40.91 261 THR A N 1
ATOM 2117 C CA . THR A 1 261 ? -3.397 -50.799 59.815 1.00 40.91 261 THR A CA 1
ATOM 2118 C C . THR A 1 261 ? -4.928 -51.116 59.799 1.00 40.91 261 THR A C 1
ATOM 2120 O O . THR A 1 261 ? -5.547 -50.947 60.838 1.00 40.91 261 THR A O 1
ATOM 2123 N N . PRO A 1 262 ? -5.595 -51.644 58.722 1.00 56.06 262 PRO A N 1
ATOM 2124 C CA . PRO A 1 262 ? -5.098 -52.214 57.455 1.00 56.06 262 PRO A CA 1
ATOM 2125 C C . PRO A 1 262 ? -5.850 -51.874 56.124 1.00 56.06 262 PRO A C 1
ATOM 2127 O O . PRO A 1 262 ? -7.029 -51.557 56.076 1.00 56.06 262 PRO A O 1
ATOM 2130 N N . THR A 1 263 ? -5.098 -51.998 55.025 1.00 49.09 263 THR A N 1
ATOM 2131 C CA . THR A 1 263 ? -5.374 -52.678 53.733 1.00 49.09 263 THR A CA 1
ATOM 2132 C C . THR A 1 263 ? -6.793 -52.720 53.087 1.00 49.09 263 THR A C 1
ATOM 2134 O O . THR A 1 263 ? -7.645 -53.490 53.513 1.00 49.09 263 THR A O 1
ATOM 2137 N N . ALA A 1 264 ? -6.891 -52.080 51.898 1.00 46.12 264 ALA A N 1
ATOM 2138 C CA . ALA A 1 264 ? -7.745 -52.348 50.703 1.00 46.12 264 ALA A CA 1
ATOM 2139 C C . ALA A 1 264 ? -9.264 -51.998 50.721 1.00 46.12 264 ALA A C 1
ATOM 2141 O O . ALA A 1 264 ? -9.856 -51.960 51.792 1.00 46.12 264 ALA A O 1
ATOM 2142 N N . PRO A 1 265 ? -9.943 -51.794 49.555 1.00 51.06 265 PRO A N 1
ATOM 2143 C CA . PRO A 1 265 ? -9.475 -51.750 48.163 1.00 51.06 265 PRO A CA 1
ATOM 2144 C C . PRO A 1 265 ? -9.733 -50.405 47.436 1.00 51.06 265 PRO A C 1
ATOM 2146 O O . PRO A 1 265 ? -10.477 -49.530 47.867 1.00 51.06 265 PRO A O 1
ATOM 2149 N N . SER A 1 266 ? -9.074 -50.281 46.288 1.00 48.53 266 SER A N 1
ATOM 2150 C CA . SER A 1 266 ? -9.160 -49.243 45.255 1.00 48.53 266 SER A CA 1
ATOM 2151 C C . SER A 1 266 ? -10.522 -48.555 45.070 1.00 48.53 266 SER A C 1
ATOM 2153 O O . SER A 1 266 ? -11.459 -49.140 44.525 1.00 48.53 266 SER A O 1
ATOM 2155 N N . PHE A 1 267 ? -10.566 -47.256 45.366 1.00 42.56 267 PHE A N 1
ATOM 2156 C CA . PHE A 1 267 ? -11.503 -46.339 44.721 1.00 42.56 267 PHE A CA 1
ATOM 2157 C C . PHE A 1 267 ? -11.067 -46.100 43.266 1.00 42.56 267 PHE A C 1
ATOM 2159 O O . PHE A 1 267 ? -9.864 -45.954 43.010 1.00 42.56 267 PHE A O 1
ATOM 2166 N N . PRO A 1 268 ? -11.999 -46.037 42.299 1.00 47.53 268 PRO A N 1
ATOM 2167 C CA . PRO A 1 268 ? -11.658 -45.648 40.944 1.00 47.53 268 PRO A CA 1
ATOM 2168 C C . PRO A 1 268 ? -11.166 -44.202 40.983 1.00 47.53 268 PRO A C 1
ATOM 2170 O O . PRO A 1 268 ? -11.906 -43.288 41.344 1.00 47.53 268 PRO A O 1
ATOM 2173 N N . LYS A 1 269 ? -9.896 -44.000 40.615 1.00 43.31 269 LYS A N 1
ATOM 2174 C CA . LYS A 1 269 ? -9.384 -42.695 40.203 1.00 43.31 269 LYS A CA 1
ATOM 2175 C C . LYS A 1 269 ? -10.290 -42.215 39.073 1.00 43.31 269 LYS A C 1
ATOM 2177 O O . LYS A 1 269 ? -10.142 -42.655 37.935 1.00 43.31 269 LYS A O 1
ATOM 2182 N N . VAL A 1 270 ? -11.249 -41.353 39.399 1.00 45.06 270 VAL A N 1
ATOM 2183 C CA . VAL A 1 270 ? -11.913 -40.508 38.415 1.00 45.06 270 VAL A CA 1
ATOM 2184 C C . VAL A 1 270 ? -10.789 -39.671 37.831 1.00 45.06 270 VAL A C 1
ATOM 2186 O O . VAL A 1 270 ? -10.260 -38.771 38.478 1.00 45.06 270 VAL A O 1
ATOM 2189 N N . LEU A 1 271 ? -10.338 -40.087 36.649 1.00 50.38 271 LEU A N 1
ATOM 2190 C CA . LEU A 1 271 ? -9.522 -39.286 35.761 1.00 50.38 271 LEU A CA 1
ATOM 2191 C C . LEU A 1 271 ? -10.278 -37.965 35.622 1.00 50.38 271 LEU A C 1
ATOM 2193 O O . LEU A 1 271 ? -11.320 -37.920 34.969 1.00 50.38 271 LEU A O 1
ATOM 2197 N N . GLU A 1 272 ? -9.802 -36.913 36.285 1.00 42.91 272 GLU A N 1
ATOM 2198 C CA . GLU A 1 272 ? -10.161 -35.551 35.918 1.00 42.91 272 GLU A CA 1
ATOM 2199 C C . GLU A 1 272 ? -9.639 -35.360 34.497 1.00 42.91 272 GLU A C 1
ATOM 2201 O O . GLU A 1 272 ? -8.482 -35.032 34.248 1.00 42.91 272 GLU A O 1
ATOM 2206 N N . SER A 1 273 ? -10.494 -35.718 33.548 1.00 47.53 273 SER A N 1
ATOM 2207 C CA . SER A 1 273 ? -10.259 -35.615 32.128 1.00 47.53 273 SER A CA 1
ATOM 2208 C C . SER A 1 273 ? -10.168 -34.139 31.791 1.00 47.53 273 SER A C 1
ATOM 2210 O O . SER A 1 273 ? -11.195 -33.486 31.633 1.00 47.53 273 SER A O 1
ATOM 2212 N N . ASP A 1 274 ? -8.943 -33.624 31.726 1.00 46.75 274 ASP A N 1
ATOM 2213 C CA . ASP A 1 274 ? -8.472 -32.760 30.644 1.00 46.75 274 ASP A CA 1
ATOM 2214 C C . ASP A 1 274 ? -9.414 -31.612 30.226 1.00 46.75 274 ASP A C 1
ATOM 2216 O O . ASP A 1 274 ? -9.445 -31.187 29.072 1.00 46.75 274 ASP A O 1
ATOM 2220 N N . LEU A 1 275 ? -10.145 -31.017 31.174 1.00 54.28 275 LEU A N 1
ATOM 2221 C CA . LEU A 1 275 ? -10.942 -29.814 30.914 1.00 54.28 275 LEU A CA 1
ATOM 2222 C C . LEU A 1 275 ? -10.035 -28.632 30.529 1.00 54.28 275 LEU A C 1
ATOM 2224 O O . LEU A 1 275 ? -10.457 -27.734 29.798 1.00 54.28 275 LEU A O 1
ATOM 2228 N N . LEU A 1 276 ? -8.756 -28.688 30.920 1.00 49.28 276 LEU A N 1
ATOM 2229 C CA . LEU A 1 276 ? -7.719 -27.741 30.510 1.00 49.28 276 LEU A CA 1
ATOM 2230 C C . LEU A 1 276 ? -7.026 -28.106 29.184 1.00 49.28 276 LEU A C 1
ATOM 2232 O O . LEU A 1 276 ? -6.417 -27.228 28.573 1.00 49.28 276 LEU A O 1
ATOM 2236 N N . ALA A 1 277 ? -7.170 -29.333 28.662 1.00 52.97 277 ALA A N 1
ATOM 2237 C CA . ALA A 1 277 ? -6.643 -29.684 27.337 1.00 52.97 277 ALA A CA 1
ATOM 2238 C C . ALA A 1 277 ? -7.385 -28.948 26.205 1.00 52.97 277 ALA A C 1
ATOM 2240 O O . ALA A 1 277 ? -6.822 -28.720 25.134 1.00 52.97 277 ALA A O 1
ATOM 2241 N N . SER A 1 278 ? -8.614 -28.483 26.468 1.00 52.88 278 SER A N 1
ATOM 2242 C CA . SER A 1 278 ? -9.388 -27.629 25.555 1.00 52.88 278 SER A CA 1
ATOM 2243 C C . SER A 1 278 ? -8.820 -26.209 25.381 1.00 52.88 278 SER A C 1
ATOM 2245 O O . SER A 1 278 ? -9.196 -25.512 24.438 1.00 52.88 278 SER A O 1
ATOM 2247 N N . LEU A 1 279 ? -7.892 -25.783 26.249 1.00 52.66 279 LEU A N 1
ATOM 2248 C CA . LEU A 1 279 ? -7.255 -24.461 26.201 1.00 52.66 279 LEU A CA 1
ATOM 2249 C C . LEU A 1 279 ? -5.847 -24.488 25.590 1.00 52.66 279 LEU A C 1
ATOM 2251 O O . LEU A 1 279 ? -5.213 -23.440 25.446 1.00 52.66 279 LEU A O 1
ATOM 2255 N N . SER A 1 280 ? -5.357 -25.662 25.181 1.00 42.56 280 SER A N 1
ATOM 2256 C CA . SER A 1 280 ? -4.096 -25.768 24.451 1.00 42.56 280 SER A CA 1
ATOM 2257 C C . SER A 1 280 ? -4.271 -25.205 23.037 1.00 42.56 280 SER A C 1
ATOM 2259 O O . SER A 1 280 ? -4.801 -25.861 22.140 1.00 42.56 280 SER A O 1
ATOM 2261 N N . LEU A 1 281 ? -3.816 -23.964 22.830 1.00 49.88 281 LEU A N 1
ATOM 2262 C CA . LEU A 1 281 ? -3.732 -23.253 21.543 1.00 49.88 281 LEU A CA 1
ATOM 2263 C C . LEU A 1 281 ? -2.669 -23.867 20.602 1.00 49.88 281 LEU A C 1
ATOM 2265 O O . LEU A 1 281 ? -1.888 -23.161 19.964 1.00 49.88 281 LEU A O 1
ATOM 2269 N N . SER A 1 282 ? -2.619 -25.195 20.506 1.00 54.47 282 SER A N 1
ATOM 2270 C CA . SER A 1 282 ? -1.835 -25.892 19.492 1.00 54.47 282 SER A CA 1
ATOM 2271 C C . SER A 1 282 ? -2.550 -25.797 18.144 1.00 54.47 282 SER A C 1
ATOM 2273 O O . SER A 1 282 ? -3.747 -26.049 18.030 1.00 54.47 282 SER A O 1
ATOM 2275 N N . SER A 1 283 ? -1.815 -25.443 17.090 1.00 60.00 283 SER A N 1
ATOM 2276 C CA . SER A 1 283 ? -2.359 -25.224 15.740 1.00 60.00 283 SER A CA 1
ATOM 2277 C C . SER A 1 283 ? -2.797 -26.505 15.007 1.00 60.00 283 SER A C 1
ATOM 2279 O O . SER A 1 283 ? -3.245 -26.422 13.862 1.00 60.00 283 SER A O 1
ATOM 2281 N N . LYS A 1 284 ? -2.695 -27.682 15.647 1.00 46.53 284 LYS A N 1
ATOM 2282 C CA . LYS A 1 284 ? -3.149 -28.983 15.124 1.00 46.53 284 LYS A CA 1
ATOM 2283 C C . LYS A 1 284 ? -3.633 -29.917 16.252 1.00 46.53 284 LYS A C 1
ATOM 2285 O O . LYS A 1 284 ? -2.901 -30.835 16.620 1.00 46.53 284 LYS A O 1
ATOM 2290 N N . PRO A 1 285 ? -4.835 -29.727 16.822 1.00 48.78 285 PRO A N 1
ATOM 2291 C CA . PRO A 1 285 ? -5.392 -30.717 17.731 1.00 48.78 285 PRO A CA 1
ATOM 2292 C C . PRO A 1 285 ? -5.875 -31.927 16.920 1.00 48.78 285 PRO A C 1
ATOM 2294 O O . PRO A 1 285 ? -6.742 -31.807 16.053 1.00 48.78 285 PRO A O 1
ATOM 2297 N N . VAL A 1 286 ? -5.304 -33.100 17.191 1.00 49.19 286 VAL A N 1
ATOM 2298 C CA . VAL A 1 286 ? -5.861 -34.381 16.740 1.00 49.19 286 VAL A CA 1
ATOM 2299 C C . VAL A 1 286 ? -7.081 -34.652 17.619 1.00 49.19 286 VAL A C 1
ATOM 2301 O O . VAL A 1 286 ? -6.970 -35.215 18.702 1.00 49.19 286 VAL A O 1
ATOM 2304 N N . VAL A 1 287 ? -8.242 -34.156 17.192 1.00 46.94 287 VAL A N 1
ATOM 2305 C CA . VAL A 1 287 ? -9.522 -34.402 17.863 1.00 46.94 287 VAL A CA 1
ATOM 2306 C C . VAL A 1 287 ? -9.966 -35.818 17.509 1.00 46.94 287 VAL A C 1
ATOM 2308 O O . VAL A 1 287 ? -10.468 -36.062 16.412 1.00 46.94 287 VAL A O 1
ATOM 2311 N N . THR A 1 288 ? -9.778 -36.765 18.423 1.00 63.06 288 THR A N 1
ATOM 2312 C CA . THR A 1 288 ? -10.551 -38.009 18.403 1.00 63.06 288 THR A CA 1
ATOM 2313 C C . THR A 1 288 ? -12.019 -37.654 18.682 1.00 63.06 288 THR A C 1
ATOM 2315 O O . THR A 1 288 ? -12.290 -36.863 19.587 1.00 63.06 288 THR A O 1
ATOM 2318 N N . PRO A 1 289 ? -12.988 -38.140 17.883 1.00 58.66 289 PRO A N 1
ATOM 2319 C CA . PRO A 1 289 ? -14.384 -37.736 18.023 1.00 58.66 289 PRO A CA 1
ATOM 2320 C C . PRO A 1 289 ? -14.948 -38.217 19.373 1.00 58.66 289 PRO A C 1
ATOM 2322 O O . PRO A 1 289 ? -14.967 -39.426 19.613 1.00 58.66 289 PRO A O 1
ATOM 2325 N N . PRO A 1 290 ? -15.418 -37.316 20.258 1.00 60.25 290 PRO A N 1
ATOM 2326 C CA . PRO A 1 290 ? -16.042 -37.724 21.509 1.00 60.25 290 PRO A CA 1
ATOM 2327 C C . PRO A 1 290 ? -17.431 -38.344 21.255 1.00 60.25 290 PRO A C 1
ATOM 2329 O O . PRO A 1 290 ? -18.132 -37.928 20.323 1.00 60.25 290 PRO A O 1
ATOM 2332 N N . PRO A 1 291 ? -17.863 -39.323 22.074 1.00 57.78 291 PRO A N 1
ATOM 2333 C CA . PRO A 1 291 ? -19.215 -39.869 22.009 1.00 57.78 291 PRO A CA 1
ATOM 2334 C C . PRO A 1 291 ? -20.244 -38.764 22.288 1.00 57.78 291 PRO A C 1
ATOM 2336 O O . PRO A 1 291 ? -20.100 -37.981 23.224 1.00 57.78 291 PRO A O 1
ATOM 2339 N N . LYS A 1 292 ? -21.269 -38.685 21.430 1.00 48.19 292 LYS A N 1
ATOM 2340 C CA . LYS A 1 292 ? -22.312 -37.646 21.420 1.00 48.19 292 LYS A CA 1
ATOM 2341 C C . LYS A 1 292 ? -22.964 -37.494 22.808 1.00 48.19 292 LYS A C 1
ATOM 2343 O O . LYS A 1 292 ? -23.661 -38.419 23.226 1.00 48.19 292 LYS A O 1
ATOM 2348 N N . PRO A 1 293 ? -22.827 -36.348 23.498 1.00 58.88 293 PRO A N 1
ATOM 2349 C CA . PRO A 1 293 ? -23.607 -36.096 24.700 1.00 58.88 293 PRO A CA 1
ATOM 2350 C C . PRO A 1 293 ? -25.064 -35.815 24.307 1.00 58.88 293 PRO A C 1
ATOM 2352 O O . PRO A 1 293 ? -25.356 -34.866 23.577 1.00 58.88 293 PRO A O 1
ATOM 2355 N N . VAL A 1 294 ? -25.984 -36.659 24.776 1.00 50.03 294 VAL A N 1
ATOM 2356 C CA . VAL A 1 294 ? -27.433 -36.470 24.625 1.00 50.03 294 VAL A CA 1
ATOM 2357 C C . VAL A 1 294 ? -27.883 -35.423 25.644 1.00 50.03 294 VAL A C 1
ATOM 2359 O O . VAL A 1 294 ? -28.162 -35.726 26.800 1.00 50.03 294 VAL A O 1
ATOM 2362 N N . PHE A 1 295 ? -27.913 -34.165 25.214 1.00 51.09 295 PHE A N 1
ATOM 2363 C CA . PHE A 1 295 ? -28.557 -33.066 25.930 1.00 51.09 295 PHE A CA 1
ATOM 2364 C C . PHE A 1 295 ? -30.048 -33.070 25.567 1.00 51.09 295 PHE A C 1
ATOM 2366 O O . PHE A 1 295 ? -30.380 -32.800 24.413 1.00 51.09 295 PHE A O 1
ATOM 2373 N N . GLY A 1 296 ? -30.945 -33.381 26.512 1.00 49.47 296 GLY A N 1
ATOM 2374 C CA . GLY A 1 296 ? -32.388 -33.250 26.253 1.00 49.47 296 GLY A CA 1
ATOM 2375 C C . GLY A 1 296 ? -33.364 -34.162 26.998 1.00 49.47 296 GLY A C 1
ATOM 2376 O O . GLY A 1 296 ? -34.389 -34.497 26.416 1.00 49.47 296 GLY A O 1
ATOM 2377 N N . LEU A 1 297 ? -33.118 -34.546 28.255 1.00 44.91 297 LEU A N 1
ATOM 2378 C CA . LEU A 1 297 ? -34.182 -35.119 29.095 1.00 44.91 297 LEU A CA 1
ATOM 2379 C C . LEU A 1 297 ? -34.639 -34.085 30.137 1.00 44.91 297 LEU A C 1
ATOM 2381 O O . LEU A 1 297 ? -33.985 -33.937 31.169 1.00 44.91 297 LEU A O 1
ATOM 2385 N N . PRO A 1 298 ? -35.727 -33.335 29.876 1.00 48.66 298 PRO A N 1
ATOM 2386 C CA . PRO A 1 298 ? -36.390 -32.540 30.898 1.00 48.66 298 PRO A CA 1
ATOM 2387 C C . PRO A 1 298 ? -37.209 -33.462 31.810 1.00 48.66 298 PRO A C 1
ATOM 2389 O O . PRO A 1 298 ? -38.258 -33.982 31.431 1.00 48.66 298 PRO A O 1
ATOM 2392 N N . SER A 1 299 ? -36.737 -33.648 33.038 1.00 48.19 299 SER A N 1
ATOM 2393 C CA . SER A 1 299 ? -37.537 -34.213 34.123 1.00 48.19 299 SER A CA 1
ATOM 2394 C C . SER A 1 299 ? -38.506 -33.146 34.627 1.00 48.19 299 SER A C 1
ATOM 2396 O O . SER A 1 299 ? -38.145 -32.399 35.527 1.00 48.19 299 SER A O 1
ATOM 2398 N N . LEU A 1 300 ? -39.693 -33.034 34.022 1.00 43.84 300 LEU A N 1
ATOM 2399 C CA . LEU A 1 300 ? -40.904 -32.467 34.641 1.00 43.84 300 LEU A CA 1
ATOM 2400 C C . LEU A 1 300 ? -42.090 -32.598 33.674 1.00 43.84 300 LEU A C 1
ATOM 2402 O O . LEU A 1 300 ? -42.447 -31.687 32.931 1.00 43.84 300 LEU A O 1
ATOM 2406 N N . LEU A 1 301 ? -42.712 -33.776 33.700 1.00 47.19 301 LEU A N 1
ATOM 2407 C CA . LEU A 1 301 ? -44.098 -33.954 33.284 1.00 47.19 301 LEU A CA 1
ATOM 2408 C C . LEU A 1 301 ? -44.991 -33.273 34.332 1.00 47.19 301 LEU A C 1
ATOM 2410 O O . LEU A 1 301 ? -45.197 -33.803 35.419 1.00 47.19 301 LEU A O 1
ATOM 2414 N N . SER A 1 302 ? -45.529 -32.103 34.004 1.00 40.03 302 SER A N 1
ATOM 2415 C CA . SER A 1 302 ? -46.802 -31.638 34.556 1.00 40.03 302 SER A CA 1
ATOM 2416 C C . SER A 1 302 ? -47.744 -31.417 33.386 1.00 40.03 302 SER A C 1
ATOM 2418 O O . SER A 1 302 ? -47.643 -30.447 32.640 1.00 40.03 302 SER A O 1
ATOM 2420 N N . GLN A 1 303 ? -48.610 -32.408 33.193 1.00 49.03 303 GLN A N 1
ATOM 2421 C CA . GLN A 1 303 ? -49.818 -32.281 32.401 1.00 49.03 303 GLN A CA 1
ATOM 2422 C C . GLN A 1 303 ? -50.765 -31.327 33.126 1.00 49.03 303 GLN A C 1
ATOM 2424 O O . GLN A 1 303 ? -51.256 -31.660 34.199 1.00 49.03 303 GLN A O 1
ATOM 2429 N N . THR A 1 304 ? -51.095 -30.211 32.490 1.00 40.72 304 THR A N 1
ATOM 2430 C CA . THR A 1 304 ? -52.423 -29.609 32.620 1.00 40.72 304 THR A CA 1
ATOM 2431 C C . THR A 1 304 ? -52.746 -28.880 31.326 1.00 40.72 304 THR A C 1
ATOM 2433 O O . THR A 1 304 ? -52.051 -27.963 30.897 1.00 40.72 304 THR A O 1
ATOM 2436 N N . ALA A 1 305 ? -53.781 -29.380 30.660 1.00 49.34 305 ALA A N 1
ATOM 2437 C CA . ALA A 1 305 ? -54.342 -28.835 29.442 1.00 49.34 305 ALA A CA 1
ATOM 2438 C C . ALA A 1 305 ? -55.070 -27.509 29.715 1.00 49.34 305 ALA A C 1
ATOM 2440 O O . ALA A 1 305 ? -55.753 -27.373 30.728 1.00 49.34 305 ALA A O 1
ATOM 2441 N N . GLY A 1 306 ? -54.983 -26.573 28.769 1.00 43.47 306 GLY A N 1
ATOM 2442 C CA . GLY A 1 306 ? -55.832 -25.384 28.718 1.00 43.47 306 GLY A CA 1
ATOM 2443 C C . GLY A 1 306 ? -55.456 -24.459 27.553 1.00 43.47 306 GLY A C 1
ATOM 2444 O O . GLY A 1 306 ? -54.325 -23.976 27.526 1.00 43.47 306 GLY A O 1
ATOM 2445 N N . PRO A 1 307 ? -56.351 -24.208 26.579 1.00 57.38 307 PRO A N 1
ATOM 2446 C CA . PRO A 1 307 ? -56.129 -23.231 25.524 1.00 57.38 307 PRO A CA 1
ATOM 2447 C C . PRO A 1 307 ? -56.719 -21.879 25.938 1.00 57.38 307 PRO A C 1
ATOM 2449 O O . PRO A 1 307 ? -57.932 -21.727 26.056 1.00 57.38 307 PRO A O 1
ATOM 2452 N N . SER A 1 308 ? -55.867 -20.874 26.112 1.00 42.25 308 SER A N 1
ATOM 2453 C CA . SER A 1 308 ? -56.312 -19.483 26.217 1.00 42.25 308 SER A CA 1
ATOM 2454 C C . SER A 1 308 ? -55.220 -18.551 25.707 1.00 42.25 308 SER A C 1
ATOM 2456 O O . SER A 1 308 ? -54.184 -18.357 26.338 1.00 42.25 308 SER A O 1
ATOM 2458 N N . SER A 1 309 ? -55.469 -18.006 24.520 1.00 50.22 309 SER A N 1
ATOM 2459 C CA . SER A 1 309 ? -54.756 -16.892 23.911 1.00 50.22 309 SER A CA 1
ATOM 2460 C C . SER A 1 309 ? -54.895 -15.646 24.785 1.00 50.22 309 SER A C 1
ATOM 2462 O O . SER A 1 309 ? -55.976 -15.063 24.858 1.00 50.22 309 SER A O 1
ATOM 2464 N N . ILE A 1 310 ? -53.804 -15.239 25.430 1.00 50.16 310 ILE A N 1
ATOM 2465 C CA . ILE A 1 310 ? -53.687 -13.949 26.114 1.00 50.16 310 ILE A CA 1
ATOM 2466 C C . ILE A 1 310 ? -52.795 -13.054 25.235 1.00 50.16 310 ILE A C 1
ATOM 2468 O O . ILE A 1 310 ? -51.695 -13.487 24.876 1.00 50.16 310 ILE A O 1
ATOM 2472 N N . PRO A 1 311 ? -53.245 -11.848 24.841 1.00 52.00 311 PRO A N 1
ATOM 2473 C CA . PRO A 1 311 ? -52.412 -10.897 24.119 1.00 52.00 311 PRO A CA 1
ATOM 2474 C C . PRO A 1 311 ? -51.298 -10.381 25.035 1.00 52.00 311 PRO A C 1
ATOM 2476 O O . PRO A 1 311 ? -51.527 -10.100 26.211 1.00 52.00 311 PRO A O 1
ATOM 2479 N N . ALA A 1 312 ? -50.086 -10.282 24.492 1.00 55.78 312 ALA A N 1
ATOM 2480 C CA . ALA A 1 312 ? -48.930 -9.752 25.202 1.00 55.78 312 ALA A CA 1
ATOM 2481 C C . ALA A 1 312 ? -49.191 -8.300 25.661 1.00 55.78 312 ALA A C 1
ATOM 2483 O O . ALA A 1 312 ? -49.711 -7.515 24.864 1.00 55.78 312 ALA A O 1
ATOM 2484 N N . PRO A 1 313 ? -48.842 -7.933 26.908 1.00 50.62 313 PRO A N 1
ATOM 2485 C CA . PRO A 1 313 ? -48.979 -6.564 27.389 1.00 50.62 313 PRO A CA 1
ATOM 2486 C C . PRO A 1 313 ? -48.039 -5.631 26.614 1.00 50.62 313 PRO A C 1
ATOM 2488 O O . PRO A 1 313 ? -46.866 -5.946 26.403 1.00 50.62 313 PRO A O 1
ATOM 2491 N N . SER A 1 314 ? -48.583 -4.498 26.172 1.00 52.25 314 SER A N 1
ATOM 2492 C CA . SER A 1 314 ? -47.838 -3.374 25.613 1.00 52.25 314 SER A CA 1
ATOM 2493 C C . SER A 1 314 ? -46.929 -2.776 26.684 1.00 52.25 314 SER A C 1
ATOM 2495 O O . SER A 1 314 ? -47.393 -2.405 27.758 1.00 52.25 314 SER A O 1
ATOM 2497 N N . ASP A 1 315 ? -45.639 -2.706 26.379 1.00 58.19 315 ASP A N 1
ATOM 2498 C CA . ASP A 1 315 ? -44.592 -2.152 27.234 1.00 58.19 315 ASP A CA 1
ATOM 2499 C C . ASP A 1 315 ? -44.688 -0.610 27.201 1.00 58.19 315 ASP A C 1
ATOM 2501 O O . ASP A 1 315 ? -44.125 0.034 26.316 1.00 58.19 315 ASP A O 1
ATOM 2505 N N . GLU A 1 316 ? -45.484 -0.022 28.106 1.00 57.34 316 GLU A N 1
ATOM 2506 C CA . GLU A 1 316 ? -45.738 1.433 28.211 1.00 57.34 316 GLU A CA 1
ATOM 2507 C C . GLU A 1 316 ? -44.497 2.255 28.629 1.00 57.34 316 GLU A C 1
ATOM 2509 O O . GLU A 1 316 ? -44.515 3.476 28.511 1.00 57.34 316 GLU A O 1
ATOM 2514 N N . ASP A 1 317 ? -43.393 1.603 29.018 1.00 56.19 317 ASP A N 1
ATOM 2515 C CA . ASP A 1 317 ? -42.114 2.245 29.374 1.00 56.19 317 ASP A CA 1
ATOM 2516 C C . ASP A 1 317 ? -41.026 2.103 28.287 1.00 56.19 317 ASP A C 1
ATOM 2518 O O . ASP A 1 317 ? -39.840 2.390 28.512 1.00 56.19 317 ASP A O 1
ATOM 2522 N N . ALA A 1 318 ? -41.394 1.671 27.076 1.00 51.62 318 ALA A N 1
ATOM 2523 C CA . ALA A 1 318 ? -40.494 1.701 25.929 1.00 51.62 318 ALA A CA 1
ATOM 2524 C C . ALA A 1 318 ? -40.256 3.156 25.493 1.00 51.62 318 ALA A C 1
ATOM 2526 O O . ALA A 1 318 ? -40.936 3.671 24.616 1.00 51.62 318 ALA A O 1
ATOM 2527 N N . MET A 1 319 ? -39.275 3.806 26.129 1.00 68.94 319 MET A N 1
ATOM 2528 C CA . MET A 1 319 ? -38.774 5.147 25.808 1.00 68.94 319 MET A CA 1
ATOM 2529 C C . MET A 1 319 ? -38.828 5.416 24.298 1.00 68.94 319 MET A C 1
ATOM 2531 O O . MET A 1 319 ? -38.137 4.727 23.540 1.00 68.94 319 MET A O 1
ATOM 2535 N N . ASP A 1 320 ? -39.614 6.424 23.900 1.00 58.81 320 ASP A N 1
ATOM 2536 C CA . ASP A 1 320 ? -39.872 6.895 22.529 1.00 58.81 320 ASP A CA 1
ATOM 2537 C C . ASP A 1 320 ? -38.603 7.397 21.819 1.00 58.81 320 ASP A C 1
ATOM 2539 O O . ASP A 1 320 ? -38.446 8.565 21.463 1.00 58.81 320 ASP A O 1
ATOM 2543 N N . TRP A 1 321 ? -37.645 6.506 21.605 1.00 60.56 321 TRP A N 1
ATOM 2544 C CA . TRP A 1 321 ? -36.484 6.752 20.772 1.00 60.56 321 TRP A CA 1
ATOM 2545 C C . TRP A 1 321 ? -36.638 5.959 19.482 1.00 60.56 321 TRP A C 1
ATOM 2547 O O . TRP A 1 321 ? -35.896 5.021 19.190 1.00 60.56 321 TRP A O 1
ATOM 2557 N N . THR A 1 322 ? -37.647 6.327 18.695 1.00 44.47 322 THR A N 1
ATOM 2558 C CA . THR A 1 322 ? -37.698 5.939 17.288 1.00 44.47 322 THR A CA 1
ATOM 2559 C C . THR A 1 322 ? -36.678 6.795 16.542 1.00 44.47 322 THR A C 1
ATOM 2561 O O . THR A 1 322 ? -36.852 8.017 16.507 1.00 44.47 322 THR A O 1
ATOM 2564 N N . PRO A 1 323 ? -35.614 6.222 15.948 1.00 45.97 323 PRO A N 1
ATOM 2565 C CA . PRO A 1 323 ? -34.785 6.986 15.031 1.00 45.97 323 PRO A CA 1
ATOM 2566 C C . PRO A 1 323 ? -35.707 7.533 13.945 1.00 45.97 323 PRO A C 1
ATOM 2568 O O . PRO A 1 323 ? -36.511 6.786 13.385 1.00 45.97 323 PRO A O 1
ATOM 2571 N N . THR A 1 324 ? -35.634 8.839 13.704 1.00 46.03 324 THR A N 1
ATOM 2572 C CA . THR A 1 324 ? -36.396 9.536 12.672 1.00 46.03 324 THR A CA 1
ATOM 2573 C C . THR A 1 324 ? -36.047 8.901 11.329 1.00 46.03 324 THR A C 1
ATOM 2575 O O . THR A 1 324 ? -35.048 9.243 10.701 1.00 46.03 324 THR A O 1
ATOM 2578 N N . ASN A 1 325 ? -36.817 7.891 10.924 1.00 40.47 325 ASN A N 1
ATOM 2579 C CA . ASN A 1 325 ? -36.715 7.293 9.607 1.00 40.47 325 ASN A CA 1
ATOM 2580 C C . ASN A 1 325 ? -37.135 8.382 8.626 1.00 40.47 325 ASN A C 1
ATOM 2582 O O . ASN A 1 325 ? -38.320 8.691 8.521 1.00 40.47 325 ASN A O 1
ATOM 2586 N N . GLY A 1 326 ? -36.151 8.988 7.963 1.00 43.91 326 GLY A N 1
ATOM 2587 C CA . GLY A 1 326 ? -36.384 9.917 6.871 1.00 43.91 326 GLY A CA 1
ATOM 2588 C C . GLY A 1 326 ? -37.290 9.273 5.822 1.00 43.91 326 GLY A C 1
ATOM 2589 O O . GLY A 1 326 ? -36.935 8.267 5.212 1.00 43.91 326 GLY A O 1
ATOM 2590 N N . ASP A 1 327 ? -38.471 9.863 5.679 1.00 40.84 327 ASP A N 1
ATOM 2591 C CA . ASP A 1 327 ? -39.279 9.973 4.469 1.00 40.84 327 ASP A CA 1
ATOM 2592 C C . ASP A 1 327 ? -39.617 8.683 3.701 1.00 40.84 327 ASP A C 1
ATOM 2594 O O . ASP A 1 327 ? -39.097 8.382 2.626 1.00 40.84 327 ASP A O 1
ATOM 2598 N N . GLN A 1 328 ? -40.655 7.994 4.184 1.00 44.12 328 GLN A N 1
ATOM 2599 C CA . GLN A 1 328 ? -41.469 7.054 3.401 1.00 44.12 328 GLN A CA 1
ATOM 2600 C C . GLN A 1 328 ? -42.474 7.769 2.472 1.00 44.12 328 GLN A C 1
ATOM 2602 O O . GLN A 1 328 ? -43.660 7.453 2.489 1.00 44.12 328 GLN A O 1
ATOM 2607 N N . ASN A 1 329 ? -42.041 8.726 1.642 1.00 44.28 329 ASN A N 1
ATOM 2608 C CA . ASN A 1 329 ? -42.961 9.359 0.685 1.00 44.28 329 ASN A CA 1
ATOM 2609 C C . ASN A 1 329 ? -42.357 9.643 -0.701 1.00 44.28 329 ASN A C 1
ATOM 2611 O O . ASN A 1 329 ? -42.462 10.740 -1.239 1.00 44.28 3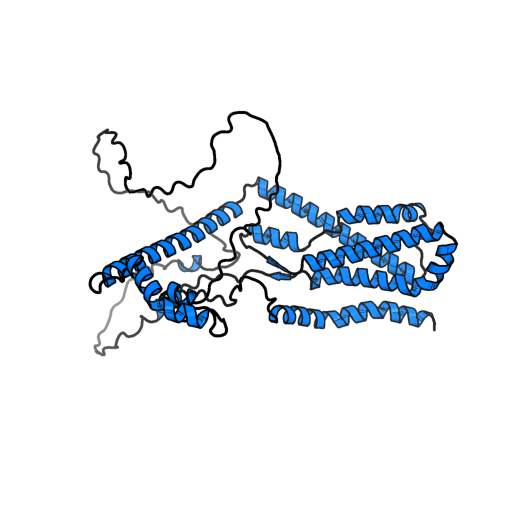29 ASN A O 1
ATOM 2615 N N . SER A 1 330 ? -41.770 8.618 -1.327 1.00 42.44 330 SER A N 1
ATOM 2616 C CA . SER A 1 330 ? -41.540 8.598 -2.783 1.00 42.44 330 SER A CA 1
ATOM 2617 C C . SER A 1 330 ? -42.208 7.384 -3.439 1.00 42.44 330 SER A C 1
ATOM 2619 O O . SER A 1 330 ? -41.587 6.483 -3.999 1.00 42.44 330 SER A O 1
ATOM 2621 N N . LEU A 1 331 ? -43.539 7.381 -3.389 1.00 49.78 331 LEU A N 1
ATOM 2622 C CA . LEU A 1 331 ? -44.375 6.661 -4.346 1.00 49.78 331 LEU A CA 1
ATOM 2623 C C . LEU A 1 331 ? -44.271 7.394 -5.690 1.00 49.78 331 LEU A C 1
ATOM 2625 O O . LEU A 1 331 ? -45.033 8.312 -5.923 1.00 49.78 331 LEU A O 1
ATOM 2629 N N . PHE A 1 332 ? -43.283 7.061 -6.521 1.00 43.62 332 PHE A N 1
ATOM 2630 C CA . PHE A 1 332 ? -43.363 7.014 -7.991 1.00 43.62 332 PHE A CA 1
ATOM 2631 C C . PHE A 1 332 ? -41.991 6.593 -8.533 1.00 43.62 332 PHE A C 1
ATOM 2633 O O . PHE A 1 332 ? -40.962 7.204 -8.259 1.00 43.62 332 PHE A O 1
ATOM 2640 N N . GLY A 1 333 ? -41.977 5.470 -9.247 1.00 46.31 333 GLY A N 1
ATOM 2641 C CA . GLY A 1 333 ? -40.761 4.758 -9.606 1.00 46.31 333 GLY A CA 1
ATOM 2642 C C . GLY A 1 333 ? -39.868 5.453 -10.632 1.00 46.31 333 GLY A C 1
ATOM 2643 O O . GLY A 1 333 ? -40.333 6.038 -11.601 1.00 46.31 333 GLY A O 1
ATOM 2644 N N . ALA A 1 334 ? -38.566 5.221 -10.490 1.00 40.03 334 ALA A N 1
ATOM 2645 C CA . ALA A 1 334 ? -37.646 5.076 -11.609 1.00 40.03 334 ALA A CA 1
ATOM 2646 C C . ALA A 1 334 ? -36.453 4.225 -11.161 1.00 40.03 334 ALA A C 1
ATOM 2648 O O . ALA A 1 334 ? -35.802 4.488 -10.152 1.00 40.03 334 ALA A O 1
ATOM 2649 N N . LYS A 1 335 ? -36.174 3.170 -11.927 1.00 48.84 335 LYS A N 1
ATOM 2650 C CA . LYS A 1 335 ? -34.997 2.314 -11.781 1.00 48.84 335 LYS A CA 1
ATOM 2651 C C . LYS A 1 335 ? -33.739 3.148 -12.040 1.00 48.84 335 LYS A C 1
ATOM 2653 O O . LYS A 1 335 ? -33.347 3.309 -13.189 1.00 48.84 335 LYS A O 1
ATOM 2658 N N . SER A 1 336 ? -33.079 3.616 -10.988 1.00 40.12 336 SER A N 1
ATOM 2659 C CA . SER A 1 336 ? -31.733 4.181 -11.074 1.00 40.12 336 SER A CA 1
ATOM 2660 C C . SER A 1 336 ? -30.763 3.299 -10.293 1.00 40.12 336 SER A C 1
ATOM 2662 O O . SER A 1 336 ? -30.653 3.362 -9.072 1.00 40.12 336 SER A O 1
ATOM 2664 N N . LYS A 1 337 ? -30.057 2.424 -11.018 1.00 50.16 337 LYS A N 1
ATOM 2665 C CA . LYS A 1 337 ? -28.801 1.817 -10.560 1.00 50.16 337 LYS A CA 1
ATOM 2666 C C . LYS A 1 337 ? -27.724 2.907 -10.594 1.00 50.16 337 LYS A C 1
ATOM 2668 O O . LYS A 1 337 ? -26.866 2.892 -11.473 1.00 50.16 337 LYS A O 1
ATOM 2673 N N . GLN A 1 338 ? -27.756 3.843 -9.653 1.00 41.44 338 GLN A N 1
ATOM 2674 C CA . GLN A 1 338 ? -26.645 4.762 -9.446 1.00 41.44 338 GLN A CA 1
ATOM 2675 C C . GLN A 1 338 ? -25.838 4.277 -8.251 1.00 41.44 338 GLN A C 1
ATOM 2677 O O . GLN A 1 338 ? -26.178 4.452 -7.087 1.00 41.44 338 GLN A O 1
ATOM 2682 N N . LYS A 1 339 ? -24.773 3.560 -8.601 1.00 44.56 339 LYS A N 1
ATOM 2683 C CA . LYS A 1 339 ? -23.684 3.124 -7.737 1.00 44.56 339 LYS A CA 1
ATOM 2684 C C . LYS A 1 339 ? -22.928 4.373 -7.279 1.00 44.56 339 LYS A C 1
ATOM 2686 O O . LYS A 1 339 ? -21.899 4.718 -7.853 1.00 44.56 339 LYS A O 1
ATOM 2691 N N . GLN A 1 340 ? -23.487 5.073 -6.302 1.00 40.53 340 GLN A N 1
ATOM 2692 C CA . GLN A 1 340 ? -22.861 6.221 -5.671 1.00 40.53 340 GLN A CA 1
ATOM 2693 C C . GLN A 1 340 ? -21.956 5.688 -4.558 1.00 40.53 340 GLN A C 1
ATOM 2695 O O . GLN A 1 340 ? -22.399 5.300 -3.481 1.00 40.53 340 GLN A O 1
ATOM 2700 N N . ASN A 1 341 ? -20.671 5.567 -4.897 1.00 42.16 341 ASN A N 1
ATOM 2701 C CA . ASN A 1 341 ? -19.566 5.527 -3.945 1.00 42.16 341 ASN A CA 1
ATOM 2702 C C . ASN A 1 341 ? -19.477 6.912 -3.278 1.00 42.16 341 ASN A C 1
ATOM 2704 O O . ASN A 1 341 ? -18.503 7.633 -3.489 1.00 42.16 341 ASN A O 1
ATOM 2708 N N . ASP A 1 342 ? -20.497 7.298 -2.515 1.00 38.28 342 ASP A N 1
ATOM 2709 C CA . ASP A 1 342 ? -20.321 8.374 -1.555 1.00 38.28 342 ASP A CA 1
ATOM 2710 C C . ASP A 1 342 ? -19.526 7.777 -0.403 1.00 38.28 342 ASP A C 1
ATOM 2712 O O . ASP A 1 342 ? -20.006 6.982 0.408 1.00 38.28 342 ASP A O 1
ATOM 2716 N N . ALA A 1 343 ? -18.236 8.107 -0.424 1.00 45.62 343 ALA A N 1
ATOM 2717 C CA . ALA A 1 343 ? -17.448 8.236 0.778 1.00 45.62 343 ALA A CA 1
ATOM 2718 C C . ALA A 1 343 ? -18.179 9.255 1.653 1.00 45.62 343 ALA A C 1
ATOM 2720 O O . ALA A 1 343 ? -17.940 10.457 1.572 1.00 45.62 343 ALA A O 1
ATOM 2721 N N . ASP A 1 344 ? -19.123 8.746 2.436 1.00 43.81 344 ASP A N 1
ATOM 2722 C CA . ASP A 1 344 ? -19.689 9.414 3.592 1.00 43.81 344 ASP A CA 1
ATOM 2723 C C . ASP A 1 344 ? -18.552 9.493 4.623 1.00 43.81 344 ASP A C 1
ATOM 2725 O O . ASP A 1 344 ? -18.444 8.715 5.574 1.00 43.81 344 ASP A O 1
ATOM 2729 N N . ASP A 1 345 ? -17.580 10.357 4.313 1.00 45.09 345 ASP A N 1
ATOM 2730 C CA . ASP A 1 345 ? -16.542 10.799 5.220 1.00 45.09 345 ASP A CA 1
ATOM 2731 C C . ASP A 1 345 ? -17.308 11.443 6.367 1.00 45.09 345 ASP A C 1
ATOM 2733 O O . ASP A 1 345 ? -17.776 12.580 6.251 1.00 45.09 345 ASP A O 1
ATOM 2737 N N . GLY A 1 346 ? -17.428 10.713 7.480 1.00 49.59 346 GLY A N 1
ATOM 2738 C CA . GLY A 1 346 ? -18.015 11.133 8.759 1.00 49.59 346 GLY A CA 1
ATOM 2739 C C . GLY A 1 346 ? -17.380 12.384 9.395 1.00 49.59 346 GLY A C 1
ATOM 2740 O O . GLY A 1 346 ? -17.479 12.588 10.600 1.00 49.59 346 GLY A O 1
ATOM 2741 N N . SER A 1 347 ? -16.754 13.236 8.586 1.00 51.44 347 SER A N 1
ATOM 2742 C CA . SER A 1 347 ? -16.242 14.582 8.828 1.00 51.44 347 SER A CA 1
ATOM 2743 C C . SER A 1 347 ? -17.251 15.569 9.430 1.00 51.44 347 SER A C 1
ATOM 2745 O O . SER A 1 347 ? -16.839 16.615 9.928 1.00 51.44 347 SER A O 1
ATOM 2747 N N . TRP A 1 348 ? -18.550 15.252 9.447 1.00 48.59 348 TRP A N 1
ATOM 2748 C CA . TRP A 1 348 ? -19.568 16.082 10.107 1.00 48.59 348 TRP A CA 1
ATOM 2749 C C . TRP A 1 348 ? -19.580 15.911 11.633 1.00 48.59 348 TRP A C 1
ATOM 2751 O O . TRP A 1 348 ? -20.082 16.776 12.351 1.00 48.59 348 TRP A O 1
ATOM 2761 N N . LEU A 1 349 ? -18.959 14.850 12.154 1.00 48.91 349 LEU A N 1
ATOM 2762 C CA . LEU A 1 349 ? -18.653 14.727 13.573 1.00 48.91 349 LEU A CA 1
ATOM 2763 C C . LEU A 1 349 ? -17.248 15.286 13.801 1.00 48.91 349 LEU A C 1
ATOM 2765 O O . LEU A 1 349 ? -16.247 14.634 13.511 1.00 48.91 349 LEU A O 1
ATOM 2769 N N . ARG A 1 350 ? -17.164 16.513 14.333 1.00 42.22 350 ARG A N 1
ATOM 2770 C CA . ARG A 1 350 ? -15.904 17.059 14.861 1.00 42.22 350 ARG A CA 1
ATOM 2771 C C . ARG A 1 350 ? -15.264 15.986 15.758 1.00 42.22 350 ARG A C 1
ATOM 2773 O O . ARG A 1 350 ? -15.970 15.507 16.648 1.00 42.22 350 ARG A O 1
ATOM 2780 N N . PRO A 1 351 ? -13.979 15.622 15.572 1.00 49.12 351 PRO A N 1
ATOM 2781 C CA . PRO A 1 351 ? -13.327 14.636 16.422 1.00 49.12 351 PRO A CA 1
ATOM 2782 C C . PRO A 1 351 ? -13.534 15.042 17.876 1.00 49.12 351 PRO A C 1
ATOM 2784 O O . PRO A 1 351 ? -13.206 16.168 18.268 1.00 49.12 351 PRO A O 1
ATOM 2787 N N . GLN A 1 352 ? -14.177 14.160 18.642 1.00 54.62 352 GLN A N 1
ATOM 2788 C CA . GLN A 1 352 ? -14.501 14.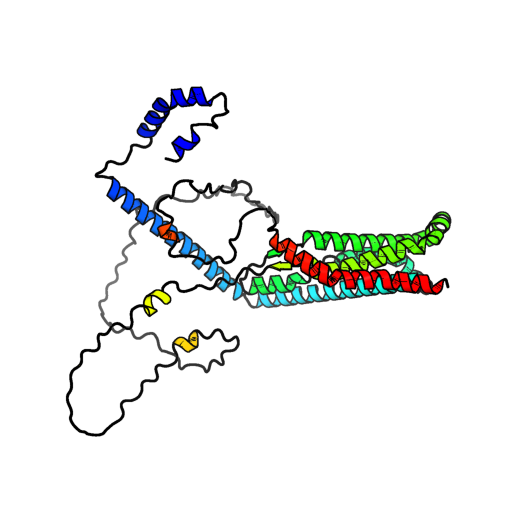387 20.040 1.00 54.62 352 GLN A CA 1
ATOM 2789 C C . GLN A 1 352 ? -13.178 14.534 20.791 1.00 54.62 352 GLN A C 1
ATOM 2791 O O . GLN A 1 352 ? -12.534 13.551 21.148 1.00 54.62 352 GLN A O 1
ATOM 2796 N N . ARG A 1 353 ? -12.730 15.780 20.972 1.00 42.41 353 ARG A N 1
ATOM 2797 C CA . ARG A 1 353 ? -11.536 16.096 21.750 1.00 42.41 353 ARG A CA 1
ATOM 2798 C C . ARG A 1 353 ? -11.835 15.719 23.193 1.00 42.41 353 ARG A C 1
ATOM 2800 O O . ARG A 1 353 ? -12.512 16.457 23.906 1.00 42.41 353 ARG A O 1
ATOM 2807 N N . PHE A 1 354 ? -11.361 14.546 23.599 1.00 53.03 354 PHE A N 1
ATOM 2808 C CA . PHE A 1 354 ? -11.272 14.163 24.999 1.00 53.03 354 PHE A CA 1
ATOM 2809 C C . PHE A 1 354 ? -10.277 15.111 25.668 1.00 53.03 354 PHE A C 1
ATOM 2811 O O . PHE A 1 354 ? -9.071 14.878 25.673 1.00 53.03 354 PHE A O 1
ATOM 2818 N N . PHE A 1 355 ? -10.780 16.218 26.207 1.00 56.75 355 PHE A N 1
ATOM 2819 C CA . PHE A 1 355 ? -10.041 16.971 27.206 1.00 56.75 355 PHE A CA 1
ATOM 2820 C C . PHE A 1 355 ? -9.987 16.090 28.450 1.00 56.75 355 PHE A C 1
ATOM 2822 O O . PHE A 1 355 ? -11.012 15.886 29.103 1.00 56.75 355 PHE A O 1
ATOM 2829 N N . ALA A 1 356 ? -8.818 15.511 28.729 1.00 48.19 356 ALA A N 1
ATOM 2830 C CA . ALA A 1 356 ? -8.588 14.820 29.986 1.00 48.19 356 ALA A CA 1
ATOM 2831 C C . ALA A 1 356 ? -8.836 15.834 31.121 1.00 48.19 356 ALA A C 1
ATOM 2833 O O . ALA A 1 356 ? -8.175 16.873 31.148 1.00 48.19 356 ALA A O 1
ATOM 2834 N N . PRO A 1 357 ? -9.824 15.613 32.001 1.00 49.22 357 PRO A N 1
ATOM 2835 C CA . PRO A 1 357 ? -10.102 16.535 33.093 1.00 49.22 357 PRO A CA 1
ATOM 2836 C C . PRO A 1 357 ? -8.878 16.633 34.017 1.00 49.22 357 PRO A C 1
ATOM 2838 O O . PRO A 1 357 ? -8.398 15.626 34.522 1.00 49.22 357 PRO A O 1
ATOM 2841 N N . GLU A 1 358 ? -8.381 17.850 34.260 1.00 63.44 358 GLU A N 1
ATOM 2842 C CA . GLU A 1 358 ? -7.188 18.119 35.092 1.00 63.44 358 GLU A CA 1
ATOM 2843 C C . GLU A 1 358 ? -7.375 17.783 36.583 1.00 63.44 358 GLU A C 1
ATOM 2845 O O . GLU A 1 358 ? -6.426 17.819 37.363 1.00 63.44 358 GLU A O 1
ATOM 2850 N N . LYS A 1 359 ? -8.601 17.449 36.999 1.00 68.94 359 LYS A N 1
ATOM 2851 C CA . LYS A 1 359 ? -8.897 16.963 38.347 1.00 68.94 359 LYS A CA 1
ATOM 2852 C C . LYS A 1 359 ? -9.298 15.495 38.262 1.00 68.94 359 LYS A C 1
ATOM 2854 O O . LYS A 1 359 ? -10.185 15.196 37.458 1.00 68.94 359 LYS A O 1
ATOM 2859 N N . PRO A 1 360 ? -8.706 14.611 39.090 1.00 61.75 360 PRO A N 1
ATOM 2860 C CA . PRO A 1 360 ? -9.091 13.214 39.116 1.00 61.75 360 PRO A CA 1
ATOM 2861 C C . PRO A 1 360 ? -10.589 13.150 39.408 1.00 61.75 360 PRO A C 1
ATOM 2863 O O . PRO A 1 360 ? -11.074 13.635 40.428 1.00 61.75 360 PRO A O 1
ATOM 2866 N N . THR A 1 361 ? -11.329 12.609 38.454 1.00 61.72 361 THR A N 1
ATOM 2867 C CA . THR A 1 361 ? -12.792 12.515 38.460 1.00 61.72 361 THR A CA 1
ATOM 2868 C C . THR A 1 361 ? -13.303 11.486 39.466 1.00 61.72 361 THR A C 1
ATOM 2870 O O . THR A 1 361 ? -14.503 11.256 39.545 1.00 61.72 361 THR A O 1
ATOM 2873 N N . GLY A 1 362 ? -12.408 10.824 40.209 1.00 63.81 362 GLY A N 1
ATOM 2874 C CA . GLY A 1 362 ? -12.749 9.691 41.072 1.00 63.81 362 GLY A CA 1
ATOM 2875 C C . GLY A 1 362 ? -13.077 8.417 40.280 1.00 63.81 362 GLY A C 1
ATOM 2876 O O . GLY A 1 362 ? -13.192 7.345 40.867 1.00 63.81 362 GLY A O 1
ATOM 2877 N N . LEU A 1 363 ? -13.145 8.506 38.945 1.00 55.06 363 LEU A N 1
ATOM 2878 C CA . LEU A 1 363 ? -13.423 7.404 38.021 1.00 55.06 363 LEU A CA 1
ATOM 2879 C C . LEU A 1 363 ? -12.155 6.625 37.619 1.00 55.06 363 LEU A C 1
ATOM 2881 O O . LEU A 1 363 ? -12.258 5.547 37.031 1.00 55.06 363 LEU A O 1
ATOM 2885 N N . GLU A 1 364 ? -10.950 7.096 37.977 1.00 61.72 364 GLU A N 1
ATOM 2886 C CA . GLU A 1 364 ? -9.686 6.384 37.691 1.00 61.72 364 GLU A CA 1
ATOM 2887 C C . GLU A 1 364 ? -9.659 4.973 38.313 1.00 61.72 364 GLU A C 1
ATOM 2889 O O . GLU A 1 364 ? -9.148 4.025 37.714 1.00 61.72 364 GLU A O 1
ATOM 2894 N N . GLY A 1 365 ? -10.253 4.803 39.501 1.00 56.75 365 GLY A N 1
ATOM 2895 C CA . GLY A 1 365 ? -10.311 3.512 40.195 1.00 56.75 365 GLY A CA 1
ATOM 2896 C C . GLY A 1 365 ? -11.168 2.456 39.479 1.00 56.75 365 GLY A C 1
ATOM 2897 O O . GLY A 1 365 ? -10.924 1.255 39.634 1.00 56.75 365 GLY A O 1
ATOM 2898 N N . LEU A 1 366 ? -12.135 2.887 38.659 1.00 56.41 366 LEU A N 1
ATOM 2899 C CA . LEU A 1 366 ? -13.096 2.027 37.954 1.00 56.41 366 LEU A CA 1
ATOM 2900 C C . LEU A 1 366 ? -12.512 1.387 36.685 1.00 56.41 366 LEU A C 1
ATOM 2902 O O . LEU A 1 366 ? -12.912 0.275 36.315 1.00 56.41 366 LEU A O 1
ATOM 2906 N N . PHE A 1 367 ? -11.515 2.036 36.075 1.00 48.81 367 PHE A N 1
ATOM 2907 C CA . PHE A 1 367 ? -10.747 1.494 34.949 1.00 48.81 367 PHE A CA 1
ATOM 2908 C C . PHE A 1 367 ? -9.377 0.939 35.356 1.00 48.81 367 PHE A C 1
ATOM 2910 O O . PHE A 1 367 ? -8.864 0.061 34.665 1.00 48.81 367 PHE A O 1
ATOM 2917 N N . ALA A 1 368 ? -8.828 1.322 36.517 1.00 53.94 368 ALA A N 1
ATOM 2918 C CA . ALA A 1 368 ? -7.565 0.776 37.029 1.00 53.94 368 ALA A CA 1
ATOM 2919 C C . ALA A 1 368 ? -7.570 -0.760 37.200 1.00 53.94 368 ALA A C 1
ATOM 2921 O O . ALA A 1 368 ? -6.521 -1.395 37.103 1.00 53.94 368 ALA A O 1
ATOM 2922 N N . ARG A 1 369 ? -8.740 -1.386 37.423 1.00 50.94 369 ARG A N 1
ATOM 2923 C CA . ARG A 1 369 ? -8.875 -2.856 37.548 1.00 50.94 369 ARG A CA 1
ATOM 2924 C C . ARG A 1 369 ? -9.131 -3.592 36.236 1.00 50.94 369 ARG A C 1
ATOM 2926 O O . ARG A 1 369 ? -8.882 -4.793 36.160 1.00 50.94 369 ARG A O 1
ATOM 2933 N N . THR A 1 370 ? -9.588 -2.896 35.203 1.00 46.59 370 THR A N 1
ATOM 2934 C CA . THR A 1 370 ? -9.596 -3.414 33.831 1.00 46.59 370 THR A CA 1
ATOM 2935 C C . THR A 1 370 ? -8.512 -2.699 33.058 1.00 46.59 370 THR A C 1
ATOM 2937 O O . THR A 1 370 ? -8.786 -1.973 32.107 1.00 46.59 370 THR A O 1
ATOM 2940 N N . LYS A 1 371 ? -7.268 -2.897 33.499 1.00 42.22 371 LYS A N 1
ATOM 2941 C CA . LYS A 1 371 ? -6.109 -2.554 32.694 1.00 42.22 371 LYS A CA 1
ATOM 2942 C C . LYS A 1 371 ? -6.137 -3.493 31.488 1.00 42.22 371 LYS A C 1
ATOM 2944 O O . LYS A 1 371 ? -5.648 -4.618 31.558 1.00 42.22 371 LYS A O 1
ATOM 2949 N N . LEU A 1 372 ? -6.758 -3.047 30.395 1.00 43.53 372 LEU A N 1
ATOM 2950 C CA . LEU A 1 372 ? -6.258 -3.411 29.078 1.00 43.53 372 LEU A CA 1
ATOM 2951 C C . LEU A 1 372 ? -4.807 -2.957 29.129 1.00 43.53 372 LEU A C 1
ATOM 2953 O O . LEU A 1 372 ? -4.518 -1.763 29.156 1.00 43.53 372 LEU A O 1
ATOM 2957 N N . VAL A 1 373 ? -3.902 -3.911 29.323 1.00 41.19 373 VAL A N 1
ATOM 2958 C CA . VAL A 1 373 ? -2.491 -3.677 29.068 1.00 41.19 373 VAL A CA 1
ATOM 2959 C C . VAL A 1 373 ? -2.414 -3.527 27.552 1.00 41.19 373 VAL A C 1
ATOM 2961 O O . VAL A 1 373 ? -2.131 -4.473 26.825 1.00 41.19 373 VAL A O 1
ATOM 2964 N N . ASP A 1 374 ? -2.808 -2.348 27.076 1.00 42.69 374 ASP A N 1
ATOM 2965 C CA . ASP A 1 374 ? -2.397 -1.838 25.787 1.00 42.69 374 ASP A CA 1
ATOM 2966 C C . ASP A 1 374 ? -0.903 -1.583 25.958 1.00 42.69 374 ASP A C 1
ATOM 2968 O O . ASP A 1 374 ? -0.480 -0.486 26.318 1.00 42.69 374 ASP A O 1
ATOM 2972 N N . ASP A 1 375 ? -0.099 -2.630 25.763 1.00 44.41 375 ASP A N 1
ATOM 2973 C CA . ASP A 1 375 ? 1.360 -2.497 25.683 1.00 44.41 375 ASP A CA 1
ATOM 2974 C C . ASP A 1 375 ? 1.772 -1.544 24.541 1.00 44.41 375 ASP A C 1
ATOM 2976 O O . ASP A 1 375 ? 2.911 -1.101 24.500 1.00 44.41 375 ASP A O 1
ATOM 2980 N N . ASP A 1 376 ? 0.829 -1.141 23.683 1.00 45.56 376 ASP A N 1
ATOM 2981 C CA . ASP A 1 376 ? 0.951 -0.034 22.746 1.00 45.56 376 ASP A CA 1
ATOM 2982 C C . ASP A 1 376 ? -0.337 0.803 22.779 1.00 45.56 376 ASP A C 1
ATOM 2984 O O . ASP A 1 376 ? -1.331 0.460 22.136 1.00 45.56 376 ASP A O 1
ATOM 2988 N N . ALA A 1 377 ? -0.342 1.908 23.531 1.00 42.31 377 ALA A N 1
ATOM 2989 C CA . ALA A 1 377 ? -1.433 2.878 23.505 1.00 42.31 377 ALA A CA 1
ATOM 2990 C C . ALA A 1 377 ? -1.708 3.299 22.051 1.00 42.31 377 ALA A C 1
ATOM 2992 O O . ALA A 1 377 ? -0.887 3.978 21.424 1.00 42.31 377 ALA A O 1
ATOM 2993 N N . MET A 1 378 ? -2.859 2.895 21.502 1.00 41.97 378 MET A N 1
ATOM 2994 C CA . MET A 1 378 ? -3.320 3.361 20.197 1.00 41.97 378 MET A CA 1
ATOM 2995 C C . MET A 1 378 ? -3.642 4.853 20.304 1.00 41.97 378 MET A C 1
ATOM 2997 O O . MET A 1 378 ? -4.770 5.247 20.591 1.00 41.97 378 MET A O 1
ATOM 3001 N N . ARG A 1 379 ? -2.625 5.691 20.084 1.00 41.28 379 ARG A N 1
ATOM 3002 C CA . ARG A 1 379 ? -2.791 7.118 19.824 1.00 41.28 379 ARG A CA 1
ATOM 3003 C C . ARG A 1 379 ? -3.638 7.266 18.563 1.00 41.28 379 ARG A C 1
ATOM 3005 O O . ARG A 1 379 ? -3.205 6.917 17.466 1.00 41.28 379 ARG A O 1
ATOM 3012 N N . VAL A 1 380 ? -4.870 7.712 18.768 1.00 43.06 380 VAL A N 1
ATOM 3013 C CA . VAL A 1 380 ? -5.767 8.182 17.718 1.00 43.06 380 VAL A CA 1
ATOM 3014 C C . VAL A 1 380 ? -5.272 9.579 17.331 1.00 43.06 380 VAL A C 1
ATOM 3016 O O . VAL A 1 380 ? -5.200 10.461 18.182 1.00 43.06 380 VAL A O 1
ATOM 3019 N N . ASP A 1 381 ? -4.880 9.698 16.065 1.00 42.28 381 ASP A N 1
ATOM 3020 C CA . ASP A 1 381 ? -4.520 10.900 15.303 1.00 42.28 381 ASP A CA 1
ATOM 3021 C C . ASP A 1 381 ? -3.149 11.574 15.580 1.00 42.28 381 ASP A C 1
ATOM 3023 O O . ASP A 1 381 ? -2.939 12.335 16.521 1.00 42.28 381 ASP A O 1
ATOM 3027 N N . ASP A 1 382 ? -2.227 11.278 14.651 1.00 44.97 382 ASP A N 1
ATOM 3028 C CA . ASP A 1 382 ? -1.341 12.213 13.937 1.00 44.97 382 ASP A CA 1
ATOM 3029 C C . ASP A 1 382 ? -0.205 12.957 14.661 1.00 44.97 382 ASP A C 1
ATOM 3031 O O . ASP A 1 382 ? 0.011 14.149 14.463 1.00 44.97 382 ASP A O 1
ATOM 3035 N N . GLU A 1 383 ? 0.688 12.204 15.302 1.00 46.91 383 GLU A N 1
ATOM 3036 C CA . GLU A 1 383 ? 2.113 12.397 15.000 1.00 46.91 383 GLU A CA 1
ATOM 3037 C C . GLU A 1 383 ? 2.767 11.042 14.702 1.00 46.91 383 GLU A C 1
ATOM 3039 O O . GLU A 1 383 ? 2.565 10.081 15.455 1.00 46.91 383 GLU A O 1
ATOM 3044 N N . PRO A 1 384 ? 3.540 10.913 13.604 1.00 51.78 384 PRO A N 1
ATOM 3045 C CA . PRO A 1 384 ? 4.247 9.680 13.299 1.00 51.78 384 PRO A CA 1
ATOM 3046 C C . PRO A 1 384 ? 5.219 9.383 14.442 1.00 51.78 384 PRO A C 1
ATOM 3048 O O . PRO A 1 384 ? 6.242 10.050 14.581 1.00 51.78 384 PRO A O 1
ATOM 3051 N N . ASN A 1 385 ? 4.885 8.380 15.259 1.00 50.00 385 ASN A N 1
ATOM 3052 C CA . ASN A 1 385 ? 5.691 7.952 16.396 1.00 50.00 385 ASN A CA 1
ATOM 3053 C C . ASN A 1 385 ? 7.170 7.817 15.959 1.00 50.00 385 ASN A C 1
ATOM 3055 O O . ASN A 1 385 ? 7.453 7.014 15.059 1.00 50.00 385 ASN A O 1
ATOM 3059 N N . PRO A 1 386 ? 8.119 8.571 16.552 1.00 57.81 386 PRO A N 1
ATOM 3060 C CA . PRO A 1 386 ? 9.526 8.551 16.145 1.00 57.81 386 PRO A CA 1
ATOM 3061 C C . PRO A 1 386 ? 10.159 7.152 16.235 1.00 57.81 386 PRO A C 1
ATOM 3063 O O . PRO A 1 386 ? 11.074 6.846 15.478 1.00 57.81 386 PRO A O 1
ATOM 3066 N N . GLN A 1 387 ? 9.603 6.243 17.040 1.00 56.66 387 GLN A N 1
ATOM 3067 C CA . GLN A 1 387 ? 10.061 4.849 17.104 1.00 56.66 387 GLN A CA 1
ATOM 3068 C C . GLN A 1 387 ? 9.801 4.048 15.811 1.00 56.66 387 GLN A C 1
ATOM 3070 O O . GLN A 1 387 ? 10.549 3.125 15.486 1.00 56.66 387 GLN A O 1
ATOM 3075 N N . SER A 1 388 ? 8.780 4.409 15.023 1.00 58.69 388 SER A N 1
ATOM 3076 C CA . SER A 1 388 ? 8.546 3.818 13.693 1.00 58.69 388 SER A CA 1
ATOM 3077 C C . SER A 1 388 ? 9.649 4.218 12.706 1.00 58.69 388 SER A C 1
ATOM 3079 O O . SER A 1 388 ? 10.132 3.394 11.920 1.00 58.69 388 SER A O 1
ATOM 3081 N N . ARG A 1 389 ? 10.118 5.472 12.803 1.00 59.56 389 ARG A N 1
ATOM 3082 C CA . ARG A 1 389 ? 11.253 5.967 12.017 1.00 59.56 389 ARG A CA 1
ATOM 3083 C C . ARG A 1 389 ? 12.526 5.196 12.332 1.00 59.56 389 ARG A C 1
ATOM 3085 O O . ARG A 1 389 ? 13.228 4.845 11.390 1.00 59.56 389 ARG A O 1
ATOM 3092 N N . ASP A 1 390 ? 12.778 4.849 13.591 1.00 70.12 390 ASP A N 1
ATOM 3093 C CA . ASP A 1 390 ? 13.968 4.079 13.974 1.00 70.12 390 ASP A CA 1
ATOM 3094 C C . ASP A 1 390 ? 13.979 2.667 13.373 1.00 70.12 390 ASP A C 1
ATOM 3096 O O . ASP A 1 390 ? 15.019 2.186 12.917 1.00 70.12 390 ASP A O 1
ATOM 3100 N N . GLY A 1 391 ? 12.818 2.010 13.288 1.00 70.12 391 GLY A N 1
ATOM 3101 C CA . GLY A 1 391 ? 12.688 0.711 12.622 1.00 70.12 391 GLY A CA 1
ATOM 3102 C C . GLY A 1 391 ? 12.984 0.786 11.120 1.00 70.12 391 GLY A C 1
ATOM 3103 O O . GLY A 1 391 ? 13.702 -0.061 10.577 1.00 70.12 391 GLY A O 1
ATOM 3104 N N . ILE A 1 392 ? 12.476 1.828 10.456 1.00 67.44 392 ILE A N 1
ATOM 3105 C CA . ILE A 1 392 ? 12.733 2.087 9.034 1.00 67.44 392 ILE A CA 1
ATOM 3106 C C . ILE A 1 392 ? 14.203 2.451 8.816 1.00 67.44 392 ILE A C 1
ATOM 3108 O O . ILE A 1 392 ? 14.824 1.878 7.928 1.00 67.44 392 ILE A O 1
ATOM 3112 N N . LEU A 1 393 ? 14.783 3.320 9.648 1.00 74.81 393 LEU A N 1
ATOM 3113 C CA . LEU A 1 393 ? 16.196 3.711 9.618 1.00 74.81 393 LEU A CA 1
ATOM 3114 C C . LEU A 1 393 ? 17.120 2.516 9.836 1.00 74.81 393 LEU A C 1
ATOM 3116 O O . LEU A 1 393 ? 18.113 2.379 9.128 1.00 74.81 393 LEU A O 1
ATOM 3120 N N . LYS A 1 394 ? 16.788 1.609 10.761 1.00 80.69 394 LYS A N 1
ATOM 3121 C CA . LYS A 1 394 ? 17.567 0.389 11.001 1.00 80.69 394 LYS A CA 1
ATOM 3122 C C . LYS A 1 394 ? 17.539 -0.543 9.791 1.00 80.69 394 LYS A C 1
ATOM 3124 O O . LYS A 1 394 ? 18.588 -1.054 9.401 1.00 80.69 394 LYS A O 1
ATOM 3129 N N . ARG A 1 395 ? 16.371 -0.722 9.158 1.00 75.50 395 ARG A N 1
ATOM 3130 C CA . ARG A 1 395 ? 16.267 -1.459 7.887 1.00 75.50 395 ARG A CA 1
ATOM 3131 C C . ARG A 1 395 ? 17.056 -0.746 6.791 1.00 75.50 395 ARG A C 1
ATOM 3133 O O . ARG A 1 395 ? 17.902 -1.365 6.161 1.00 75.50 395 ARG A O 1
ATOM 3140 N N . TRP A 1 396 ? 16.874 0.557 6.619 1.00 77.31 396 TRP A N 1
ATOM 3141 C CA . TRP A 1 396 ? 17.621 1.360 5.651 1.00 77.31 396 TRP A CA 1
ATOM 3142 C C . TRP A 1 396 ? 19.129 1.234 5.830 1.00 77.31 396 TRP A C 1
ATOM 3144 O O . TRP A 1 396 ? 19.829 1.031 4.846 1.00 77.31 396 TRP A O 1
ATOM 3154 N N . LYS A 1 397 ? 19.630 1.264 7.067 1.00 82.25 397 LYS A N 1
ATOM 3155 C CA . LYS A 1 397 ? 21.051 1.091 7.395 1.00 82.25 397 LYS A CA 1
ATOM 3156 C C . LYS A 1 397 ? 21.576 -0.306 7.039 1.00 82.25 397 LYS A C 1
ATOM 3158 O O . LYS A 1 397 ? 22.741 -0.449 6.692 1.00 82.25 397 LYS A O 1
ATOM 3163 N N . GLN A 1 398 ? 20.722 -1.329 7.087 1.00 84.69 398 GLN A N 1
ATOM 3164 C CA . GLN A 1 398 ? 21.073 -2.691 6.678 1.00 84.69 398 GLN A CA 1
ATOM 3165 C C . GLN A 1 398 ? 21.099 -2.859 5.147 1.00 84.69 398 GLN A C 1
ATOM 3167 O O . GLN A 1 398 ? 21.930 -3.600 4.630 1.00 84.69 398 GLN A O 1
ATOM 3172 N N . TRP A 1 399 ? 20.225 -2.157 4.417 1.00 77.44 399 TRP A N 1
ATOM 3173 C CA . TRP A 1 399 ? 20.103 -2.275 2.956 1.00 77.44 399 TRP A CA 1
ATOM 3174 C C . TRP A 1 399 ? 20.916 -1.238 2.167 1.00 77.44 399 TRP A C 1
ATOM 3176 O O . TRP A 1 399 ? 21.243 -1.484 1.010 1.00 77.44 399 TRP A O 1
ATOM 3186 N N . THR A 1 400 ? 21.297 -0.111 2.774 1.00 79.94 400 THR A N 1
ATOM 3187 C CA . THR A 1 400 ? 22.147 0.921 2.147 1.00 79.94 400 THR A CA 1
ATOM 3188 C C . THR A 1 400 ? 23.449 0.376 1.570 1.00 79.94 400 THR A C 1
ATOM 3190 O O . THR A 1 400 ? 23.721 0.712 0.422 1.00 79.94 400 THR A O 1
ATOM 3193 N N . PRO A 1 401 ? 24.240 -0.481 2.250 1.00 80.12 401 PRO A N 1
ATOM 3194 C CA . PRO A 1 401 ? 25.454 -1.012 1.633 1.00 80.12 401 PRO A CA 1
ATOM 3195 C C . PRO A 1 401 ? 25.139 -1.871 0.404 1.00 80.12 401 PRO A C 1
ATOM 3197 O O . PRO A 1 401 ? 25.858 -1.793 -0.581 1.00 80.12 401 PRO A O 1
ATOM 3200 N N . ILE A 1 402 ? 24.036 -2.626 0.408 1.00 79.69 402 ILE A N 1
ATOM 3201 C CA . ILE A 1 402 ? 23.621 -3.446 -0.741 1.00 79.69 402 ILE A CA 1
ATOM 3202 C C . ILE A 1 402 ? 23.204 -2.551 -1.910 1.00 79.69 402 ILE A C 1
ATOM 3204 O O . ILE A 1 402 ? 23.600 -2.810 -3.041 1.00 79.69 402 ILE A O 1
ATOM 3208 N N . LEU A 1 403 ? 22.449 -1.482 -1.643 1.00 76.56 403 LEU A N 1
ATOM 3209 C CA . LEU A 1 403 ? 22.047 -0.509 -2.659 1.00 76.56 403 LEU A CA 1
ATOM 3210 C C . LEU A 1 403 ? 23.243 0.245 -3.235 1.00 76.56 403 LEU A C 1
ATOM 3212 O O . LEU A 1 403 ? 23.315 0.408 -4.446 1.00 76.56 403 LEU A O 1
ATOM 3216 N N . VAL A 1 404 ? 24.184 0.663 -2.386 1.00 79.88 404 VAL A N 1
ATOM 3217 C CA . VAL A 1 404 ? 25.418 1.336 -2.809 1.00 79.88 404 VAL A CA 1
ATOM 3218 C C . VAL A 1 404 ? 26.301 0.383 -3.610 1.00 79.88 404 VAL A C 1
ATOM 3220 O O . VAL A 1 404 ? 26.815 0.759 -4.651 1.00 79.88 404 VAL A O 1
ATOM 3223 N N . ILE A 1 405 ? 26.444 -0.877 -3.199 1.00 81.44 405 ILE A N 1
ATOM 3224 C CA . ILE A 1 405 ? 27.209 -1.864 -3.971 1.00 81.44 405 ILE A CA 1
ATOM 3225 C C . ILE A 1 405 ? 26.518 -2.146 -5.310 1.00 81.44 405 ILE A C 1
ATOM 3227 O O . ILE A 1 405 ? 27.182 -2.156 -6.342 1.00 81.44 405 ILE A O 1
ATOM 3231 N N . ALA A 1 406 ? 25.196 -2.323 -5.323 1.00 75.38 406 ALA A N 1
ATOM 3232 C CA . ALA A 1 406 ? 24.430 -2.566 -6.543 1.00 75.38 406 ALA A CA 1
ATOM 3233 C C . ALA A 1 406 ? 24.435 -1.363 -7.502 1.00 75.38 406 ALA A C 1
ATOM 3235 O O . ALA A 1 406 ? 24.401 -1.565 -8.713 1.00 75.38 406 ALA A O 1
ATOM 3236 N N . SER A 1 407 ? 24.504 -0.132 -6.985 1.00 73.81 407 SER A N 1
ATOM 3237 C CA . SER A 1 407 ? 24.606 1.090 -7.789 1.00 73.81 407 SER A CA 1
ATOM 3238 C C . SER A 1 407 ? 26.026 1.375 -8.273 1.00 73.81 407 SER A C 1
ATOM 3240 O O . SER A 1 407 ? 26.217 1.820 -9.404 1.00 73.81 407 SER A O 1
ATOM 3242 N N . CYS A 1 408 ? 27.032 1.097 -7.443 1.00 76.56 408 CYS A N 1
ATOM 3243 C CA . CYS A 1 408 ? 28.434 1.329 -7.763 1.00 76.56 408 CYS A CA 1
ATOM 3244 C C . CYS A 1 408 ? 29.029 0.229 -8.646 1.00 76.56 408 CYS A C 1
ATOM 3246 O O . CYS A 1 408 ? 29.906 0.537 -9.442 1.00 76.56 408 CYS A O 1
ATOM 3248 N N . LEU A 1 409 ? 28.556 -1.020 -8.568 1.00 77.00 409 LEU A N 1
ATOM 3249 C CA . LEU A 1 409 ? 29.006 -2.123 -9.429 1.00 77.00 409 LEU A CA 1
ATOM 3250 C C . LEU A 1 409 ? 28.955 -1.786 -10.928 1.00 77.00 409 LEU A C 1
ATOM 3252 O O . LEU A 1 409 ? 29.989 -1.906 -11.580 1.00 77.00 409 LEU A O 1
ATOM 3256 N N . PRO A 1 410 ? 27.821 -1.336 -11.499 1.00 69.44 410 PRO A N 1
ATOM 3257 C CA . PRO A 1 410 ? 27.772 -0.990 -12.916 1.00 69.44 410 PRO A CA 1
ATOM 3258 C C . PRO A 1 410 ? 28.664 0.210 -13.261 1.00 69.44 410 PRO A C 1
ATOM 3260 O O . PRO A 1 410 ? 29.265 0.212 -14.330 1.00 69.44 410 PRO A O 1
ATOM 3263 N N . LEU A 1 411 ? 28.820 1.186 -12.358 1.00 72.94 411 LEU A N 1
ATOM 3264 C CA . LEU A 1 411 ? 29.722 2.329 -12.562 1.00 72.94 411 LEU A CA 1
ATOM 3265 C C . LEU A 1 411 ? 31.204 1.919 -12.531 1.00 72.94 411 LEU A C 1
ATOM 3267 O O . LEU A 1 411 ? 31.987 2.389 -13.350 1.00 72.94 411 LEU A O 1
ATOM 3271 N N . ALA A 1 412 ? 31.585 1.023 -11.619 1.00 78.12 412 ALA A N 1
ATOM 3272 C CA . ALA A 1 412 ? 32.950 0.523 -11.477 1.00 78.12 412 ALA A CA 1
ATOM 3273 C C . ALA A 1 412 ? 33.344 -0.400 -12.638 1.00 78.12 412 ALA A C 1
ATOM 3275 O O . ALA A 1 412 ? 34.427 -0.249 -13.199 1.00 78.12 412 ALA A O 1
ATOM 3276 N N . PHE A 1 413 ? 32.448 -1.308 -13.048 1.00 74.38 413 PHE A N 1
ATOM 3277 C CA . PHE A 1 413 ? 32.649 -2.126 -14.247 1.00 74.38 413 PHE A CA 1
ATOM 3278 C C . PHE A 1 413 ? 32.774 -1.263 -15.502 1.00 74.38 413 PHE A C 1
ATOM 3280 O O . PHE A 1 413 ? 33.602 -1.558 -16.356 1.00 74.38 413 PHE A O 1
ATOM 3287 N N . TYR A 1 414 ? 31.996 -0.183 -15.599 1.00 65.00 414 TYR A N 1
ATOM 3288 C CA . TYR A 1 414 ? 32.084 0.745 -16.721 1.00 65.00 414 TYR A CA 1
ATOM 3289 C C . TYR A 1 414 ? 33.422 1.505 -16.740 1.00 65.00 414 TYR A C 1
ATOM 3291 O O . TYR A 1 414 ? 34.090 1.540 -17.771 1.00 65.00 414 TYR A O 1
ATOM 3299 N N . ALA A 1 415 ? 33.867 2.046 -15.601 1.00 76.56 415 ALA A N 1
ATOM 3300 C CA . ALA A 1 415 ? 35.157 2.736 -15.498 1.00 76.56 415 ALA A CA 1
ATOM 3301 C C . ALA A 1 415 ? 36.350 1.828 -15.852 1.00 76.56 415 ALA A C 1
ATOM 3303 O O . ALA A 1 415 ? 37.320 2.293 -16.441 1.00 76.56 415 ALA A O 1
ATOM 3304 N N . GLY A 1 416 ? 36.257 0.529 -15.548 1.00 74.25 416 GLY A N 1
ATOM 3305 C CA . GLY A 1 416 ? 37.282 -0.457 -15.894 1.00 74.25 416 GLY A CA 1
ATOM 3306 C C . GLY A 1 416 ? 37.355 -0.835 -17.377 1.00 74.25 416 GLY A C 1
ATOM 3307 O O . GLY A 1 416 ? 38.311 -1.491 -17.759 1.00 74.25 416 GLY A O 1
ATOM 3308 N N . THR A 1 417 ? 36.377 -0.452 -18.207 1.00 72.75 417 THR A N 1
ATOM 3309 C CA . THR A 1 417 ? 36.409 -0.715 -19.663 1.00 72.75 417 THR A CA 1
ATOM 3310 C C . THR A 1 417 ? 37.037 0.408 -20.491 1.00 72.75 417 THR A C 1
ATOM 3312 O O . THR A 1 417 ? 37.254 0.213 -21.684 1.00 72.75 417 THR A O 1
ATOM 3315 N N . GLU A 1 418 ? 37.313 1.573 -19.892 1.00 63.62 418 GLU A N 1
ATOM 3316 C CA . GLU A 1 418 ? 38.004 2.689 -20.570 1.00 63.62 418 GLU A CA 1
ATOM 3317 C C . GLU A 1 418 ? 39.512 2.763 -20.266 1.00 63.62 418 GLU A C 1
ATOM 3319 O O . GLU A 1 418 ? 40.209 3.585 -20.861 1.00 63.62 418 GLU A O 1
ATOM 3324 N N . LEU A 1 419 ? 40.007 1.909 -19.367 1.00 63.19 419 LEU A N 1
ATOM 3325 C CA . LEU A 1 419 ? 41.432 1.620 -19.171 1.00 63.19 419 LEU A CA 1
ATOM 3326 C C . LEU A 1 419 ? 41.826 0.423 -20.037 1.00 63.19 419 LEU A C 1
ATOM 3328 O O . LEU A 1 419 ? 42.939 0.472 -20.606 1.00 63.19 419 LEU A O 1
#

Foldseek 3Di:
DVVLVVQADDPPDPCRVVSVVCSVVVVVVCCVVPPDQDPVRVVVVVVVVVVVVVVVVVVVVVVVVVVVVVLVVCLVPDPVVVVVLVVVVVVLVVLVVVLVVVLVVLLVCLLCVLVVRHPCVVPVPCLVCQLVVLVVNVVSLPRAPCVNVQVVCSSVVFHKDKFQPVVLVVLSVVLSVLSNVVSVLSVVCVVDPVSVVVCVVPSVPSSLVSSLSSVCSVVCNVQRIDIDGDDPQDPDPLCVVVVVVPPDDPPPDDDDDDDDDDDDDDDPPPPPPDPVVVVPPDPDDPDDDDDDDDDDDDPDDDDDDDDDDDDDDDPPPPPPPDPPPPDPPPPDDDDDPDPDPPPPVVVVPDPPPPPPPPDPPVCCVVCVSVPSCPVPPPPDDDDDDVVVVVVSVVVCVVCVVVSVCVSVVSVVVSVVVVD

InterPro domains:
  IPR018617 Ima1, N-terminal domain [PF09779] (1-45)
  IPR042321 Integral inner nuclear membrane protein ima1 [PTHR28538] (1-329)

Organism: NCBI:txid2316362

pLDDT: mean 74.49, std 20.13, range [38.28, 97.81]